Protein 3RIP (pdb70)

Sequence (568 aa):
MMIHELLLALSGYPGSIFTWNKRSGLQVSQDFPFLHPSETSVLNRLCRLGTDYIRFTEFIEQYTGHGGLHGIYLRAFCTGLDSVLQPYRQALLDLEQEFLGDPHLSISHVNYFLDQFQLLFPSVMVVVEQIKSQKIHGCQILETVYKHSCGGLPPVRSALEKILAVCHGVMYKQLSAWMLHGLLLDQHEEFFIKQGSLKQFSLRVEILPSYIPVRVAEKILFVGESVQMFENNVNLTSILKNQEDTFAAELHRLKQQPLFSLVDFEQVVDRIRSTVAEHLWKLMVEESDLLGQLKIIKDFYLLGRGEELFQAFIDTAQHMLKTPPTAVTEHDVNVAFQQSAHKVLLDDDNLLPLLHLTIEYHGASGWAALGLSYKVQWPLHILFTPAVLEEKYNVVFKYLLSVRRVQAELQHCWALQMQRKKHLKSNQTDAIKWRLRNHMAFLVDNLQYYLQVDVLESQFSQLLHQINSTRDFESIRLAHDHFLSNLLAQSFILLKPVFHCLNEILDLCHSFCSLVSQNLLDERGAAQLSILVKGFSRQSSLLFKILSSVRNHQINSDLAQLLLRLDYNKYY

CATH classification: 1.20.120.1900

InterPro domains:
  IPR007259 Gamma-tubulin complex component protein [PTHR19302] (1-656)
  IPR040457 Gamma tubulin complex component, C-terminal [PF04130] (350-655)
  IPR041470 Gamma tubulin complex component protein, N-terminal [PF17681] (2-347)
  IPR042241 Gamma tubulin complex component, C-terminal domain superfamily [G3DSA:1.20.120.1900] (350-654)

GO terms:
  GO:0005515 protein binding (F, IPI)
  GO:0005813 centrosome (C, IDA)
  GO:0005813 centrosome (C, TAS)
  GO:0015630 microtubule cytoskeleton (C, TAS)
  GO:0005829 cytosol (C, TAS)
  GO:0055037 recycling endosome (C, IDA)
  GO:0016020 membrane (C, HDA)

B-factor: mean 53.76, std 15.32, range [19.19, 140.59]

Solvent-accessible surface area: 28521 Å² total; per-residue (Å²): 71,17,97,47,1,18,68,1,0,40,26,136,56,40,97,59,1,56,83,54,83,91,64,0,10,87,10,53,100,115,49,130,132,24,121,118,78,54,15,61,31,1,58,110,0,8,83,7,0,9,20,22,23,77,0,60,98,8,18,74,109,39,25,78,126,130,46,25,88,8,63,0,2,104,12,0,0,71,2,0,56,74,16,0,84,77,0,53,85,8,16,95,58,0,89,118,70,54,133,69,64,101,162,12,50,20,77,59,0,22,170,66,0,54,118,10,24,123,25,2,66,30,1,25,80,0,1,79,69,0,67,86,120,75,21,45,0,0,51,1,0,25,12,0,63,108,43,10,90,43,43,117,112,91,7,30,39,5,2,50,125,0,11,27,60,0,6,12,21,0,10,113,5,0,30,15,0,0,7,96,6,103,40,108,24,162,60,106,1,0,0,1,66,109,66,159,115,70,64,25,34,30,33,85,137,12,17,0,66,24,2,34,74,131,0,0,86,48,0,24,14,0,0,56,8,20,42,15,49,83,64,133,105,100,91,79,80,14,1,57,121,67,40,83,62,1,46,59,40,5,106,89,9,75,104,70,96,105,44,48,55,112,26,1,28,116,6,1,54,109,0,38,44,19,0,1,85,58,0,8,91,13,0,24,106,126,23,81,0,51,21,31,0,104,26,2,18,9,0,2,5,21,39,60,33,77,0,1,89,11,1,4,109,47,0,48,124,42,0,130,71,84,19,70,80,91,8,54,122,53,0,18,63,5,2,79,98,1,6,114,137,42,155,20,112,74,144,74,10,22,99,34,11,63,0,50,14,84,88,172,95,122,28,0,20,71,16,3,2,7,26,10,93,36,106,66,4,8,40,32,5,1,48,115,54,13,27,121,79,1,28,53,1,1,77,67,18,8,25,2,44,44,3,10,23,55,3,117,116,1,4,38,52,0,39,100,194,170,50,70,61,110,78,121,27,28,34,35,1,139,141,19,78,71,70,4,49,116,0,20,96,40,0,36,121,50,7,79,58,24,8,14,75,40,18,17,64,92,4,51,119,91,0,68,73,34,124,36,1,56,38,0,88,130,13,1,69,113,4,2,64,43,2,28,49,28,0,90,55,12,12,78,0,0,64,70,0,0,48,59,0,11,81,24,0,91,50,0,20,59,26,15,60,112,110,96,148,64,91,185,12,62,53,77,37,66,116,22,57,85,19,2,67,135,17,7,47,12,0,70,95,0,14,54,3,0,131,96,111,132,96,44,81,53,0,47,88,7,30,117,91,16,72,133,102,152,171,110

Radius of gyration: 39.26 Å; Cα contacts (8 Å, |Δi|>4): 611; chains: 1; bounding box: 64×118×91 Å

Secondary structure (DSSP, 8-state):
-HHHHHHHHTT---SSSEEETTTEEE--S--TTS-HHHHHHHHHHHHHHHHHHHHHHHHHHTS----S-SHHHHHHHHHHHHHTHHHHHHHHHHHHHHHH-TT--HHHHHHHTHHHHHHHHHHHHHHHHHHHHT--THHHHHHHHHHHHS--HHHHHHHHHHHHHHHHHHHHHHHHHHHH-----TTS-SSEEE-----EEE-GGGS-TTS-HHHHHHHHHHHHHHHT-----S---TT-SHHHHHHHHHHHHHT-SS--HHHHHHHHHHHHHHHHHHHHHHHHHHS-HHHHHHHHHHHTT---HHHHHHHHHHHHHHHSS---TTHHHHHHHHHHHHHHHTT---TTTGGGEEEEE------TTTTEEEEE---TTGGGTS-HHHHHHHHHHHHHHHHHHHHHHHHHHHHHHHTSGGG--SSHHHHHHHHHHHHHHHHHHHHHHHIIIIIIIHHHHHHHHHHHT---HHHHHHHHHHHHHHHHHHIIIIIHHHHHHHHHHHHHHHHHHHHHTT----HHHHHHHHHHHHHHHHHHHHHHHHHHHHHHTS--HHHHHHHHHHHHHHH-

Structure (mmCIF, N/CA/C/O backbone):
data_3RIP
#
_entry.id   3RIP
#
_cell.length_a   214.950
_cell.length_b   214.950
_cell.length_c   128.660
_cell.angle_alpha   90.00
_cell.angle_beta   90.00
_cell.angle_gamma   120.00
#
_symmetry.space_group_name_H-M   'P 63 2 2'
#
loop_
_entity.id
_entity.type
_entity.pdbx_description
1 polymer 'Gamma-tubulin complex component 4'
2 non-polymer (4R)-2-METHYLPENTANE-2,4-DIOL
3 non-polymer GLYCEROL
4 water water
#
loop_
_atom_site.group_PDB
_atom_site.id
_atom_site.type_symbol
_atom_site.label_atom_id
_atom_site.label_alt_id
_atom_site.label_comp_id
_atom_site.label_asym_id
_atom_site.label_entity_id
_atom_site.label_seq_id
_atom_site.pdbx_PDB_ins_code
_atom_site.Cartn_x
_atom_site.Cartn_y
_atom_site.Cartn_z
_atom_site.occupancy
_atom_site.B_iso_or_equiv
_atom_site.auth_seq_id
_atom_site.auth_comp_id
_atom_site.auth_asym_id
_atom_site.auth_atom_id
_atom_site.pdbx_PDB_model_num
ATOM 1 N N A MET A 1 1 ? 90.434 15.162 -41.503 0.70 35.84 1 MET A N 1
ATOM 2 N N B MET A 1 1 ? 88.754 17.189 -43.070 0.30 38.99 1 MET A N 1
ATOM 3 C CA A MET A 1 1 ? 89.596 16.429 -41.596 0.70 37.46 1 MET A CA 1
ATOM 4 C CA B MET A 1 1 ? 89.276 16.371 -41.947 0.30 39.30 1 MET A CA 1
ATOM 5 C C A MET A 1 1 ? 88.673 16.522 -40.369 0.70 38.13 1 MET A C 1
ATOM 6 C C B MET A 1 1 ? 88.483 16.542 -40.616 0.30 39.16 1 MET A C 1
ATOM 7 O O A MET A 1 1 ? 88.535 17.570 -39.746 0.70 38.10 1 MET A O 1
ATOM 8 O O B MET A 1 1 ? 88.294 17.670 -40.140 0.30 39.03 1 MET A O 1
ATOM 17 N N . ILE A 1 2 ? 88.051 15.412 -40.033 1.00 38.25 2 ILE A N 1
ATOM 18 C CA . ILE A 1 2 ? 87.238 15.366 -38.875 1.00 39.18 2 ILE A CA 1
ATOM 19 C C . ILE A 1 2 ? 88.021 15.701 -37.601 1.00 40.02 2 ILE A C 1
ATOM 20 O O . ILE A 1 2 ? 87.520 16.334 -36.712 1.00 41.16 2 ILE A O 1
ATOM 25 N N . HIS A 1 3 ? 89.250 15.255 -37.505 1.00 39.46 3 HIS A N 1
ATOM 26 C CA . HIS A 1 3 ? 90.030 15.637 -36.393 1.00 37.64 3 HIS A CA 1
ATOM 27 C C . HIS A 1 3 ? 90.168 17.192 -36.287 1.00 38.07 3 HIS A C 1
ATOM 28 O O . HIS A 1 3 ? 90.033 17.737 -35.211 1.00 39.54 3 HIS A O 1
ATOM 35 N N . GLU A 1 4 ? 90.494 17.868 -37.368 1.00 37.62 4 GLU A N 1
ATOM 36 C CA . GLU A 1 4 ? 90.754 19.285 -37.328 1.00 38.64 4 GLU A CA 1
ATOM 37 C C . GLU A 1 4 ? 89.441 20.055 -37.065 1.00 38.58 4 GLU A C 1
ATOM 38 O O . GLU A 1 4 ? 89.431 21.084 -36.411 1.00 37.45 4 GLU A O 1
ATOM 44 N N . LEU A 1 5 ? 88.350 19.521 -37.576 1.00 38.72 5 LEU A N 1
ATOM 45 C CA . LEU A 1 5 ? 87.035 20.066 -37.352 1.00 38.81 5 LEU A CA 1
ATOM 46 C C . LEU A 1 5 ? 86.544 19.969 -35.880 1.00 39.60 5 LEU A C 1
ATOM 47 O O . LEU A 1 5 ? 86.050 20.954 -35.351 1.00 40.09 5 LEU A O 1
ATOM 52 N N . LEU A 1 6 ? 86.674 18.796 -35.256 1.00 39.19 6 LEU A N 1
ATOM 53 C CA . LEU A 1 6 ? 86.293 18.563 -33.880 1.00 39.54 6 LEU A CA 1
ATOM 54 C C . LEU A 1 6 ? 87.156 19.460 -33.016 1.00 40.22 6 LEU A C 1
ATOM 55 O O . LEU A 1 6 ? 86.666 20.132 -32.123 1.00 40.17 6 LEU A O 1
ATOM 60 N N . LEU A 1 7 ? 88.439 19.541 -33.327 1.00 40.17 7 LEU A N 1
ATOM 61 C CA . LEU A 1 7 ? 89.261 20.458 -32.580 1.00 40.04 7 LEU A CA 1
ATOM 62 C C . LEU A 1 7 ? 88.709 21.912 -32.652 1.00 40.58 7 LEU A C 1
ATOM 63 O O . LEU A 1 7 ? 88.609 22.572 -31.632 1.00 40.87 7 LEU A O 1
ATOM 68 N N . ALA A 1 8 ? 88.391 22.387 -33.863 1.00 41.79 8 ALA A N 1
ATOM 69 C CA . ALA A 1 8 ? 87.945 23.786 -34.098 1.00 42.97 8 ALA A CA 1
ATOM 70 C C . ALA A 1 8 ? 86.634 24.085 -33.331 1.00 41.60 8 ALA A C 1
ATOM 71 O O . ALA A 1 8 ? 86.505 25.073 -32.664 1.00 42.99 8 ALA A O 1
ATOM 73 N N . LEU A 1 9 ? 85.705 23.184 -33.424 1.00 40.48 9 LEU A N 1
ATOM 74 C CA . LEU A 1 9 ? 84.477 23.277 -32.746 1.00 41.32 9 LEU A CA 1
ATOM 75 C C . LEU A 1 9 ? 84.669 23.296 -31.208 1.00 43.22 9 LEU A C 1
ATOM 76 O O . LEU A 1 9 ? 83.720 23.654 -30.480 1.00 43.94 9 LEU A O 1
ATOM 81 N N . SER A 1 10 ? 85.849 22.880 -30.733 1.00 42.41 10 SER A N 1
ATOM 82 C CA . SER A 1 10 ? 86.150 22.821 -29.321 1.00 43.45 10 SER A CA 1
ATOM 83 C C . SER A 1 10 ? 86.965 24.053 -28.922 1.00 42.94 10 SER A C 1
ATOM 84 O O . SER A 1 10 ? 87.394 24.177 -27.814 1.00 42.57 10 SER A O 1
ATOM 87 N N . GLY A 1 11 ? 87.293 24.914 -29.842 1.00 42.36 11 GLY A N 1
ATOM 88 C CA . GLY A 1 11 ? 87.985 26.050 -29.396 1.00 42.36 11 GLY A CA 1
ATOM 89 C C . GLY A 1 11 ? 89.372 26.079 -29.852 1.00 44.71 11 GLY A C 1
ATOM 90 O O . GLY A 1 11 ? 90.104 26.942 -29.409 1.00 45.89 11 GLY A O 1
ATOM 91 N N . TYR A 1 12 ? 89.781 25.161 -30.743 1.00 44.81 12 TYR A N 1
ATOM 92 C CA . TYR A 1 12 ? 91.159 25.165 -31.151 1.00 45.33 12 TYR A CA 1
ATOM 93 C C . TYR A 1 12 ? 91.372 25.316 -32.636 1.00 45.87 12 TYR A C 1
ATOM 94 O O . TYR A 1 12 ? 91.425 24.337 -33.341 1.00 46.14 12 TYR A O 1
ATOM 103 N N . PRO A 1 13 ? 91.515 26.544 -33.117 1.00 45.57 13 PRO A N 1
ATOM 104 C CA . PRO A 1 13 ? 91.904 26.712 -34.514 1.00 43.99 13 PRO A CA 1
ATOM 105 C C . PRO A 1 13 ? 93.226 26.004 -34.733 1.00 42.81 13 PRO A C 1
ATOM 106 O O . PRO A 1 13 ? 93.990 25.939 -33.798 1.00 40.58 13 PRO A O 1
ATOM 110 N N . GLY A 1 14 ? 93.524 25.563 -35.962 1.00 42.68 14 GLY A N 1
ATOM 111 C CA . GLY A 1 14 ? 94.856 25.026 -36.305 1.00 42.28 14 GLY A CA 1
ATOM 112 C C . GLY A 1 14 ? 95.190 25.509 -37.690 1.00 44.06 14 GLY A C 1
ATOM 113 O O . GLY A 1 14 ? 94.769 26.618 -38.093 1.00 46.88 14 GLY A O 1
ATOM 114 N N . SER A 1 15 ? 95.863 24.681 -38.479 1.00 43.13 15 SER A N 1
ATOM 115 C CA . SER A 1 15 ? 96.233 25.076 -39.844 1.00 43.38 15 SER A CA 1
ATOM 116 C C . SER A 1 15 ? 95.242 24.765 -40.946 1.00 41.71 15 SER A C 1
ATOM 117 O O . SER A 1 15 ? 95.408 25.214 -42.077 1.00 42.72 15 SER A O 1
ATOM 120 N N . ILE A 1 16 ? 94.158 24.081 -40.624 1.00 40.44 16 ILE A N 1
ATOM 121 C CA . ILE A 1 16 ? 93.140 23.821 -41.590 1.00 38.93 16 ILE A CA 1
ATOM 122 C C . ILE A 1 16 ? 91.899 24.681 -41.266 1.00 40.24 16 ILE A C 1
ATOM 123 O O . ILE A 1 16 ? 91.417 25.373 -42.139 1.00 40.59 16 ILE A O 1
ATOM 128 N N . PHE A 1 17 ? 91.319 24.572 -40.069 1.00 40.16 17 PHE A N 1
ATOM 129 C CA . PHE A 1 17 ? 90.330 25.549 -39.633 1.00 40.20 17 PHE A CA 1
ATOM 130 C C . PHE A 1 17 ? 91.086 26.686 -38.943 1.00 41.44 17 PHE A C 1
ATOM 131 O O . PHE A 1 17 ? 91.485 26.555 -37.783 1.00 41.10 17 PHE A O 1
ATOM 139 N N . THR A 1 18 ? 91.395 27.747 -39.691 1.00 41.53 18 THR A N 1
ATOM 140 C CA . THR A 1 18 ? 92.186 28.805 -39.121 1.00 44.99 18 THR A CA 1
ATOM 141 C C . THR A 1 18 ? 91.311 29.946 -38.503 1.00 46.34 18 THR A C 1
ATOM 142 O O . THR A 1 18 ? 90.070 30.018 -38.659 1.00 44.41 18 THR A O 1
ATOM 146 N N . TRP A 1 19 ? 91.985 30.822 -37.770 1.00 48.99 19 TRP A N 1
ATOM 147 C CA . TRP A 1 19 ? 91.296 31.865 -37.032 1.00 51.78 19 TRP A CA 1
ATOM 148 C C . TRP A 1 19 ? 91.665 33.219 -37.582 1.00 54.25 19 TRP A C 1
ATOM 149 O O . TRP A 1 19 ? 92.824 33.607 -37.580 1.00 53.04 19 TRP A O 1
ATOM 160 N N . ASN A 1 20 ? 90.645 33.894 -38.083 1.00 58.84 20 ASN A N 1
ATOM 161 C CA . ASN A 1 20 ? 90.719 35.305 -38.450 1.00 63.52 20 ASN A CA 1
ATOM 162 C C . ASN A 1 20 ? 90.000 36.136 -37.368 1.00 64.79 20 ASN A C 1
ATOM 163 O O . ASN A 1 20 ? 88.824 35.862 -37.020 1.00 63.75 20 ASN A O 1
ATOM 168 N N . LYS A 1 21 ? 90.729 37.105 -36.810 1.00 67.23 21 LYS A N 1
ATOM 169 C CA . LYS A 1 21 ? 90.212 37.932 -35.687 1.00 68.72 21 LYS A CA 1
ATOM 170 C C . LYS A 1 21 ? 88.990 38.705 -36.180 1.00 68.87 21 LYS A C 1
ATOM 171 O O . LYS A 1 21 ? 87.886 38.640 -35.581 1.00 69.43 21 LYS A O 1
ATOM 173 N N . ARG A 1 22 ? 89.183 39.366 -37.322 1.00 67.85 22 ARG A N 1
ATOM 174 C CA . ARG A 1 22 ? 88.065 39.883 -38.068 1.00 66.40 22 ARG A CA 1
ATOM 175 C C . ARG A 1 22 ? 86.906 38.868 -38.149 1.00 64.82 22 ARG A C 1
ATOM 176 O O . ARG A 1 22 ? 85.892 39.050 -37.483 1.00 66.39 22 ARG A O 1
ATOM 178 N N . SER A 1 23 ? 87.034 37.786 -38.917 1.00 61.57 23 SER A N 1
ATOM 179 C CA . SER A 1 23 ? 85.857 36.913 -39.179 1.00 58.07 23 SER A CA 1
ATOM 180 C C . SER A 1 23 ? 85.742 35.576 -38.415 1.00 55.51 23 SER A C 1
ATOM 181 O O . SER A 1 23 ? 84.758 34.866 -38.583 1.00 53.87 23 SER A O 1
ATOM 184 N N . GLY A 1 24 ? 86.717 35.226 -37.579 1.00 52.49 24 GLY A N 1
ATOM 185 C CA . GLY A 1 24 ? 86.626 33.951 -36.884 1.00 51.22 24 GLY A CA 1
ATOM 186 C C . GLY A 1 24 ? 87.179 32.744 -37.661 1.00 49.29 24 GLY A C 1
ATOM 187 O O . GLY A 1 24 ? 88.207 32.828 -38.331 1.00 48.49 24 GLY A O 1
ATOM 188 N N . LEU A 1 25 ? 86.510 31.620 -37.515 1.00 48.00 25 LEU A N 1
ATOM 189 C CA . LEU A 1 25 ? 87.005 30.336 -38.019 1.00 47.30 25 LEU A CA 1
ATOM 190 C C . LEU A 1 25 ? 86.825 30.282 -39.528 1.00 48.53 25 LEU A C 1
ATOM 191 O O . LEU A 1 25 ? 85.710 30.456 -40.028 1.00 48.27 25 LEU A O 1
ATOM 196 N N . GLN A 1 26 ? 87.895 30.020 -40.273 1.00 49.87 26 GLN A N 1
ATOM 197 C CA . GLN A 1 26 ? 87.748 29.777 -41.740 1.00 50.68 26 GLN A CA 1
ATOM 198 C C . GLN A 1 26 ? 88.349 28.466 -42.229 1.00 49.62 26 GLN A C 1
ATOM 199 O O . GLN A 1 26 ? 89.323 27.968 -41.624 1.00 48.07 26 GLN A O 1
ATOM 205 N N . VAL A 1 27 ? 87.788 27.941 -43.329 1.00 47.96 27 VAL A N 1
ATOM 206 C CA . VAL A 1 27 ? 88.410 26.820 -44.081 1.00 47.53 27 VAL A CA 1
ATOM 207 C C . VAL A 1 27 ? 88.620 27.153 -45.519 1.00 46.79 27 VAL A C 1
ATOM 208 O O . VAL A 1 27 ? 87.825 27.875 -46.108 1.00 45.25 27 VAL A O 1
ATOM 212 N N . SER A 1 28 ? 89.625 26.531 -46.131 1.00 46.92 28 SER A N 1
ATOM 213 C CA . SER A 1 28 ? 89.757 26.658 -47.579 1.00 45.96 28 SER A CA 1
ATOM 214 C C . SER A 1 28 ? 88.482 26.273 -48.315 1.00 45.57 28 SER A C 1
ATOM 215 O O . SER A 1 28 ? 87.846 25.245 -48.026 1.00 44.84 28 SER A O 1
ATOM 218 N N . GLN A 1 29 ? 88.119 27.099 -49.275 1.00 45.22 29 GLN A N 1
ATOM 219 C CA . GLN A 1 29 ? 86.996 26.837 -50.164 1.00 46.59 29 GLN A CA 1
ATOM 220 C C . GLN A 1 29 ? 87.388 25.930 -51.374 1.00 48.51 29 GLN A C 1
ATOM 221 O O . GLN A 1 29 ? 86.555 25.622 -52.221 1.00 47.96 29 GLN A O 1
ATOM 227 N N . ASP A 1 30 ? 88.649 25.484 -51.414 1.00 51.33 30 ASP A N 1
ATOM 228 C CA . ASP A 1 30 ? 89.217 24.800 -52.588 1.00 53.60 30 ASP A CA 1
ATOM 229 C C . ASP A 1 30 ? 89.737 23.400 -52.361 1.00 53.29 30 ASP A C 1
ATOM 230 O O . ASP A 1 30 ? 90.634 22.978 -53.094 1.00 55.15 30 ASP A O 1
ATOM 235 N N . PHE A 1 31 ? 89.254 22.676 -51.361 1.00 51.44 31 PHE A N 1
ATOM 236 C CA . PHE A 1 31 ? 89.700 21.304 -51.276 1.00 49.57 31 PHE A CA 1
ATOM 237 C C . PHE A 1 31 ? 89.166 20.571 -52.527 1.00 49.26 31 PHE A C 1
ATOM 238 O O . PHE A 1 31 ? 87.954 20.509 -52.742 1.00 48.62 31 PHE A O 1
ATOM 246 N N . PRO A 1 32 ? 90.074 20.007 -53.353 1.00 48.60 32 PRO A N 1
ATOM 247 C CA . PRO A 1 32 ? 89.558 19.390 -54.589 1.00 47.76 32 PRO A CA 1
ATOM 248 C C . PRO A 1 32 ? 88.747 18.127 -54.348 1.00 46.95 32 PRO A C 1
ATOM 249 O O . PRO A 1 32 ? 87.972 17.720 -55.165 1.00 47.16 32 PRO A O 1
ATOM 253 N N . PHE A 1 33 ? 88.831 17.535 -53.189 1.00 46.87 33 PHE A N 1
ATOM 254 C CA . PHE A 1 33 ? 87.981 16.364 -53.011 1.00 46.51 33 PHE A CA 1
ATOM 255 C C . PHE A 1 33 ? 86.686 16.603 -52.242 1.00 46.01 33 PHE A C 1
ATOM 256 O O . PHE A 1 33 ? 85.972 15.667 -51.882 1.00 46.66 33 PHE A O 1
ATOM 264 N N . LEU A 1 34 ? 86.361 17.853 -51.956 1.00 45.89 34 LEU A N 1
ATOM 265 C CA . LEU A 1 34 ? 85.113 18.079 -51.233 1.00 44.05 34 LEU A CA 1
ATOM 266 C C . LEU A 1 34 ? 84.129 18.514 -52.263 1.00 43.55 34 LEU A C 1
ATOM 267 O O . LEU A 1 34 ? 84.475 19.330 -53.124 1.00 41.75 34 LEU A O 1
ATOM 272 N N . HIS A 1 35 ? 82.917 17.992 -52.184 1.00 43.58 35 HIS A N 1
ATOM 273 C CA . HIS A 1 35 ? 81.832 18.581 -52.944 1.00 46.42 35 HIS A CA 1
ATOM 274 C C . HIS A 1 35 ? 81.503 20.004 -52.416 1.00 46.63 35 HIS A C 1
ATOM 275 O O . HIS A 1 35 ? 81.680 20.305 -51.240 1.00 46.36 35 HIS A O 1
ATOM 282 N N . PRO A 1 36 ? 80.979 20.864 -53.289 1.00 47.56 36 PRO A N 1
ATOM 283 C CA . PRO A 1 36 ? 80.563 22.215 -52.887 1.00 45.61 36 PRO A CA 1
ATOM 284 C C . PRO A 1 36 ? 79.595 22.211 -51.711 1.00 44.69 36 PRO A C 1
ATOM 285 O O . PRO A 1 36 ? 79.753 22.989 -50.810 1.00 43.10 36 PRO A O 1
ATOM 289 N N . SER A 1 37 ? 78.645 21.300 -51.672 1.00 44.41 37 SER A N 1
ATOM 290 C CA . SER A 1 37 ? 77.789 21.263 -50.545 1.00 44.93 37 SER A CA 1
ATOM 291 C C . SER A 1 37 ? 78.524 20.777 -49.293 1.00 44.92 37 SER A C 1
ATOM 292 O O . SER A 1 37 ? 78.027 20.950 -48.212 1.00 46.95 37 SER A O 1
ATOM 295 N N . GLU A 1 38 ? 79.686 20.165 -49.395 1.00 43.82 38 GLU A N 1
ATOM 296 C CA . GLU A 1 38 ? 80.352 19.804 -48.149 1.00 42.31 38 GLU A CA 1
ATOM 297 C C . GLU A 1 38 ? 81.179 20.968 -47.655 1.00 40.76 38 GLU A C 1
ATOM 298 O O . GLU A 1 38 ? 81.303 21.164 -46.484 1.00 41.05 38 GLU A O 1
ATOM 304 N N . THR A 1 39 ? 81.765 21.719 -48.549 1.00 39.09 39 THR A N 1
ATOM 305 C CA . THR A 1 39 ? 82.420 22.908 -48.156 1.00 40.37 39 THR A CA 1
ATOM 306 C C . THR A 1 39 ? 81.461 23.888 -47.414 1.00 42.19 39 THR A C 1
ATOM 307 O O . THR A 1 39 ? 81.846 24.613 -46.478 1.00 42.64 39 THR A O 1
ATOM 311 N N . SER A 1 40 ? 80.231 23.885 -47.890 1.00 42.29 40 SER A N 1
ATOM 312 C CA . SER A 1 40 ? 79.190 24.689 -47.413 1.00 43.84 40 SER A CA 1
ATOM 313 C C . SER A 1 40 ? 78.854 24.296 -45.982 1.00 43.70 40 SER A C 1
ATOM 314 O O . SER A 1 40 ? 78.838 25.138 -45.131 1.00 43.88 40 SER A O 1
ATOM 317 N N . VAL A 1 41 ? 78.571 23.025 -45.727 1.00 43.76 41 VAL A N 1
ATOM 318 C CA . VAL A 1 41 ? 78.530 22.525 -44.360 1.00 43.69 41 VAL A CA 1
ATOM 319 C C . VAL A 1 41 ? 79.767 22.967 -43.553 1.00 44.48 41 VAL A C 1
ATOM 320 O O . VAL A 1 41 ? 79.651 23.492 -42.438 1.00 45.75 41 VAL A O 1
ATOM 324 N N . LEU A 1 42 ? 80.965 22.831 -44.093 1.00 43.87 42 LEU A N 1
ATOM 325 C CA . LEU A 1 42 ? 82.086 23.162 -43.233 1.00 43.01 42 LEU A CA 1
ATOM 326 C C . LEU A 1 42 ? 82.006 24.636 -42.836 1.00 43.25 42 LEU A C 1
ATOM 327 O O . LEU A 1 42 ? 82.537 25.052 -41.789 1.00 43.28 42 LEU A O 1
ATOM 332 N N . ASN A 1 43 ? 81.437 25.439 -43.722 1.00 43.64 43 ASN A N 1
ATOM 333 C C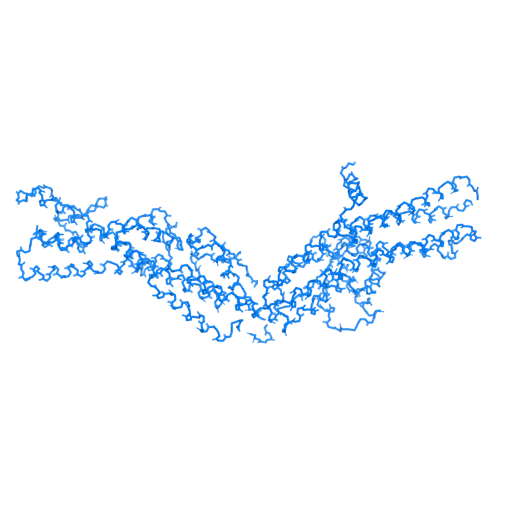A . ASN A 1 43 ? 81.431 26.898 -43.530 1.00 44.82 43 ASN A CA 1
ATOM 334 C C . ASN A 1 43 ? 80.446 27.188 -42.371 1.00 45.10 43 ASN A C 1
ATOM 335 O O . ASN A 1 43 ? 80.680 27.994 -41.505 1.00 44.92 43 ASN A O 1
ATOM 340 N N . ARG A 1 44 ? 79.349 26.475 -42.370 1.00 45.51 44 ARG A N 1
ATOM 341 C CA . ARG A 1 44 ? 78.336 26.660 -41.378 1.00 47.06 44 ARG A CA 1
ATOM 342 C C . ARG A 1 44 ? 78.791 26.160 -40.010 1.00 47.64 44 ARG A C 1
ATOM 343 O O . ARG A 1 44 ? 78.543 26.824 -38.987 1.00 48.69 44 ARG A O 1
ATOM 351 N N . LEU A 1 45 ? 79.540 25.050 -39.991 1.00 46.43 45 LEU A N 1
ATOM 352 C CA . LEU A 1 45 ? 80.159 24.587 -38.781 1.00 44.07 45 LEU A CA 1
ATOM 353 C C . LEU A 1 45 ? 81.193 25.582 -38.341 1.00 43.18 45 LEU A C 1
ATOM 354 O O . LEU A 1 45 ? 81.367 25.792 -37.146 1.00 42.98 45 LEU A O 1
ATOM 359 N N . CYS A 1 46 ? 81.857 26.248 -39.262 1.00 41.26 46 CYS A N 1
ATOM 360 C CA . CYS A 1 46 ? 82.785 27.236 -38.794 1.00 41.51 46 CYS A CA 1
ATOM 361 C C . CYS A 1 46 ? 82.069 28.326 -37.934 1.00 43.64 46 CYS A C 1
ATOM 362 O O . CYS A 1 46 ? 82.634 28.817 -36.940 1.00 43.39 46 CYS A O 1
ATOM 365 N N . ARG A 1 47 ? 80.848 28.725 -38.322 1.00 44.44 47 ARG A N 1
ATOM 366 C CA . ARG A 1 47 ? 80.143 29.782 -37.572 1.00 46.25 47 ARG A CA 1
ATOM 367 C C . ARG A 1 47 ? 79.876 29.266 -36.162 1.00 45.48 47 ARG A C 1
ATOM 368 O O . ARG A 1 47 ? 80.233 29.917 -35.164 1.00 47.45 47 ARG A O 1
ATOM 371 N N . LEU A 1 48 ? 79.312 28.078 -36.103 1.00 43.84 48 LEU A N 1
ATOM 372 C CA . LEU A 1 48 ? 79.035 27.413 -34.866 1.00 44.67 48 LEU A CA 1
ATOM 373 C C . LEU A 1 48 ? 80.211 27.425 -33.931 1.00 45.52 48 LEU A C 1
ATOM 374 O O . LEU A 1 48 ? 80.075 27.794 -32.780 1.00 46.81 48 LEU A O 1
ATOM 379 N N . GLY A 1 49 ? 81.390 27.116 -34.425 1.00 46.14 49 GLY A N 1
ATOM 380 C CA . GLY A 1 49 ? 82.556 27.123 -33.557 1.00 45.17 49 GLY A CA 1
ATOM 381 C C . GLY A 1 49 ? 83.095 28.498 -33.297 1.00 44.47 49 GLY A C 1
ATOM 382 O O . GLY A 1 49 ? 83.737 28.734 -32.273 1.00 45.11 49 GLY A O 1
ATOM 383 N N . THR A 1 50 ? 82.890 29.412 -34.232 1.00 44.69 50 THR A N 1
ATOM 384 C CA . THR A 1 50 ? 83.257 30.810 -33.988 1.00 44.37 50 THR A CA 1
ATOM 385 C C . THR A 1 50 ? 82.408 31.462 -32.815 1.00 44.77 50 THR A C 1
ATOM 386 O O . THR A 1 50 ? 82.936 32.101 -31.944 1.00 43.96 50 THR A O 1
ATOM 390 N N . ASP A 1 51 ? 81.109 31.243 -32.784 1.00 44.99 51 ASP A N 1
ATOM 391 C CA . ASP A 1 51 ? 80.326 31.647 -31.634 1.00 45.17 51 ASP A CA 1
ATOM 392 C C . ASP A 1 51 ? 80.863 31.016 -30.306 1.00 45.89 51 ASP A C 1
ATOM 393 O O . ASP A 1 51 ? 81.177 31.737 -29.342 1.00 46.77 51 ASP A O 1
ATOM 398 N N . TYR A 1 52 ? 81.044 29.694 -30.295 1.00 45.83 52 TYR A N 1
ATOM 399 C CA . TYR A 1 52 ? 81.566 28.980 -29.134 1.00 44.65 52 TYR A CA 1
ATOM 400 C C . TYR A 1 52 ? 82.820 29.662 -28.648 1.00 43.90 52 TYR A C 1
ATOM 401 O O . TYR A 1 52 ? 82.993 29.881 -27.481 1.00 44.64 52 TYR A O 1
ATOM 410 N N . ILE A 1 53 ? 83.699 30.030 -29.549 1.00 43.27 53 ILE A N 1
ATOM 411 C CA . ILE A 1 53 ? 84.933 30.579 -29.091 1.00 42.70 53 ILE A CA 1
ATOM 412 C C . ILE A 1 53 ? 84.660 31.972 -28.529 1.00 44.64 53 ILE A C 1
ATOM 413 O O . ILE A 1 53 ? 85.337 32.390 -27.585 1.00 43.92 53 ILE A O 1
ATOM 418 N N . ARG A 1 54 ? 83.712 32.703 -29.137 1.00 45.54 54 ARG A N 1
ATOM 419 C CA . ARG A 1 54 ? 83.506 34.095 -28.726 1.00 46.53 54 ARG A CA 1
ATOM 420 C C . ARG A 1 54 ? 82.749 34.158 -27.370 1.00 46.00 54 ARG A C 1
ATOM 421 O O . ARG A 1 54 ? 83.155 34.899 -26.507 1.00 45.30 54 ARG A O 1
ATOM 429 N N . PHE A 1 55 ? 81.802 33.252 -27.148 1.00 45.14 55 PHE A N 1
ATOM 430 C CA . PHE A 1 55 ? 81.214 33.036 -25.864 1.00 46.70 55 PHE A CA 1
ATOM 431 C C . PHE A 1 55 ? 82.272 32.817 -24.798 1.00 48.97 55 PHE A C 1
ATOM 432 O O . PHE A 1 55 ? 82.350 33.585 -23.775 1.00 49.60 55 PHE A O 1
ATOM 440 N N . THR A 1 56 ? 83.069 31.769 -25.030 1.00 48.55 56 THR A N 1
ATOM 441 C CA . THR A 1 56 ? 84.105 31.306 -24.103 1.00 48.92 56 THR A CA 1
ATOM 442 C C . THR A 1 56 ? 85.010 32.457 -23.764 1.00 49.29 56 THR A C 1
ATOM 443 O O . THR A 1 56 ? 85.432 32.612 -22.628 1.00 48.33 56 THR A O 1
ATOM 447 N N . GLU A 1 57 ? 85.317 33.283 -24.739 1.00 49.57 57 GLU A N 1
ATOM 448 C CA . GLU A 1 57 ? 86.213 34.368 -24.461 1.00 52.07 57 GLU A CA 1
ATOM 449 C C . GLU A 1 57 ? 85.467 35.351 -23.537 1.00 53.23 57 GLU A C 1
ATOM 450 O O . GLU A 1 57 ? 86.051 35.920 -22.598 1.00 53.43 57 GLU A O 1
ATOM 456 N N . PHE A 1 58 ? 84.179 35.561 -23.823 1.00 52.44 58 PHE A N 1
ATOM 457 C CA . PHE A 1 58 ? 83.427 36.555 -23.120 1.00 52.38 58 PHE A CA 1
ATOM 458 C C . PHE A 1 58 ? 83.371 36.127 -21.662 1.00 52.82 58 PHE A C 1
ATOM 459 O O . PHE A 1 58 ? 83.750 36.880 -20.781 1.00 51.98 58 PHE A O 1
ATOM 467 N N . ILE A 1 59 ? 82.886 34.905 -21.455 1.00 52.97 59 ILE A N 1
ATOM 468 C CA . ILE A 1 59 ? 82.788 34.289 -20.185 1.00 53.30 59 ILE A CA 1
ATOM 469 C C . ILE A 1 59 ? 84.094 34.370 -19.418 1.00 55.97 59 ILE A C 1
ATOM 470 O O . ILE A 1 59 ? 84.095 34.710 -18.247 1.00 57.68 59 ILE A O 1
ATOM 475 N N . GLU A 1 60 ? 85.217 34.092 -20.048 1.00 57.81 60 GLU A N 1
ATOM 476 C CA . GLU A 1 60 ? 86.454 34.054 -19.277 1.00 59.41 60 GLU A CA 1
ATOM 477 C C . GLU A 1 60 ? 86.804 35.468 -18.845 1.00 60.26 60 GLU A C 1
ATOM 478 O O . GLU A 1 60 ? 87.450 35.670 -17.839 1.00 60.60 60 GLU A O 1
ATOM 480 N N . GLN A 1 61 ? 86.399 36.452 -19.614 1.00 61.38 61 GLN A N 1
ATOM 481 C CA . GLN A 1 61 ? 86.863 37.789 -19.336 1.00 62.97 61 GLN A CA 1
ATOM 482 C C . GLN A 1 61 ? 86.136 38.450 -18.131 1.00 62.96 61 GLN A C 1
ATOM 483 O O . GLN A 1 61 ? 86.672 39.358 -17.531 1.00 63.02 61 GLN A O 1
ATOM 489 N N . TYR A 1 62 ? 84.947 37.967 -17.783 1.00 62.66 62 TYR A N 1
ATOM 490 C CA . TYR A 1 62 ? 84.095 38.631 -16.827 1.00 63.10 62 TYR A CA 1
ATOM 491 C C . TYR A 1 62 ? 83.678 37.682 -15.741 1.00 64.65 62 TYR A C 1
ATOM 492 O O . TYR A 1 62 ? 82.721 37.937 -15.040 1.00 66.24 62 TYR A O 1
ATOM 501 N N . THR A 1 63 ? 84.356 36.561 -15.610 1.00 65.69 63 THR A N 1
ATOM 502 C CA . THR A 1 63 ? 84.226 35.774 -14.411 1.00 66.48 63 THR A CA 1
ATOM 503 C C . THR A 1 63 ? 85.665 35.607 -13.910 1.00 66.85 63 THR A C 1
ATOM 504 O O . THR A 1 63 ? 86.572 36.252 -14.465 1.00 68.11 63 THR A O 1
ATOM 508 N N . GLY A 1 64 ? 85.871 34.789 -12.867 1.00 66.54 64 GLY A N 1
ATOM 509 C CA . GLY A 1 64 ? 87.183 34.621 -12.198 1.00 69.17 64 GLY A CA 1
ATOM 510 C C . GLY A 1 64 ? 87.944 35.911 -11.848 1.00 71.02 64 GLY A C 1
ATOM 511 O O . GLY A 1 64 ? 88.494 36.027 -10.740 1.00 72.15 64 GLY A O 1
ATOM 512 N N . HIS A 1 65 ? 87.975 36.859 -12.805 1.00 71.62 65 HIS A N 1
ATOM 513 C CA . HIS A 1 65 ? 88.765 38.127 -12.789 1.00 71.76 65 HIS A CA 1
ATOM 514 C C . HIS A 1 65 ? 89.679 38.347 -11.572 1.00 72.26 65 HIS A C 1
ATOM 515 O O . HIS A 1 65 ? 89.642 39.447 -10.976 1.00 73.45 65 HIS A O 1
ATOM 517 N N . GLY A 1 79 ? 85.405 53.251 -19.124 1.00 81.41 79 GLY A N 1
ATOM 518 C CA . GLY A 1 79 ? 85.058 52.126 -18.231 1.00 80.84 79 GLY A CA 1
ATOM 519 C C . GLY A 1 79 ? 84.086 51.140 -18.882 1.00 79.85 79 GLY A C 1
ATOM 520 O O . GLY A 1 79 ? 82.921 51.489 -19.171 1.00 80.08 79 GLY A O 1
ATOM 521 N N . GLY A 1 80 ? 84.570 49.915 -19.114 1.00 78.25 80 GLY A N 1
ATOM 522 C CA . GLY A 1 80 ? 83.789 48.891 -19.797 1.00 75.66 80 GLY A CA 1
ATOM 523 C C . GLY A 1 80 ? 83.063 47.983 -18.826 1.00 73.76 80 GLY A C 1
ATOM 524 O O . GLY A 1 80 ? 82.984 48.268 -17.630 1.00 74.24 80 GLY A O 1
ATOM 525 N N . LEU A 1 81 ? 82.555 46.874 -19.353 1.00 71.44 81 LEU A N 1
ATOM 526 C CA . LEU A 1 81 ? 81.758 45.908 -18.602 1.00 69.05 81 LEU A CA 1
ATOM 527 C C . LEU A 1 81 ? 82.392 45.469 -17.272 1.00 67.69 81 LEU A C 1
ATOM 528 O O . LEU A 1 81 ? 83.623 45.315 -17.171 1.00 67.70 81 LEU A O 1
ATOM 533 N N . HIS A 1 82 ? 81.543 45.327 -16.248 1.00 65.70 82 HIS A N 1
ATOM 534 C CA . HIS A 1 82 ? 81.921 44.769 -14.951 1.00 63.78 82 HIS A CA 1
ATOM 535 C C . HIS A 1 82 ? 80.667 44.622 -14.157 1.00 61.66 82 HIS A C 1
ATOM 536 O O . HIS A 1 82 ? 79.613 45.102 -14.588 1.00 61.49 82 HIS A O 1
ATOM 543 N N . GLY A 1 83 ? 80.776 43.976 -12.994 1.00 59.34 83 GLY A N 1
ATOM 544 C CA . GLY A 1 83 ? 79.682 43.920 -12.053 1.00 56.51 83 GLY A CA 1
ATOM 545 C C . GLY A 1 83 ? 79.198 42.518 -11.828 1.00 55.74 83 GLY A C 1
ATOM 546 O O . GLY A 1 83 ? 79.632 41.602 -12.508 1.00 56.92 83 GLY A O 1
ATOM 547 N N . ILE A 1 84 ? 78.279 42.337 -10.893 1.00 53.48 84 ILE A N 1
ATOM 548 C CA . ILE A 1 84 ? 77.919 41.016 -10.485 1.00 51.24 84 ILE A CA 1
ATOM 549 C C . ILE A 1 84 ? 76.783 40.501 -11.313 1.00 49.64 84 ILE A C 1
ATOM 550 O O . ILE A 1 84 ? 76.508 39.291 -11.321 1.00 48.74 84 ILE A O 1
ATOM 555 N N . TYR A 1 85 ? 76.062 41.407 -11.953 1.00 48.38 85 TYR A N 1
ATOM 556 C CA . TYR A 1 85 ? 75.006 40.972 -12.840 1.00 47.71 85 TYR A CA 1
ATOM 557 C C . TYR A 1 85 ? 75.613 40.355 -14.155 1.00 46.89 85 TYR A C 1
ATOM 558 O O . TYR A 1 85 ? 75.103 39.390 -14.642 1.00 45.84 85 TYR A O 1
ATOM 567 N N . LEU A 1 86 ? 76.688 40.930 -14.662 1.00 46.69 86 LEU A N 1
ATOM 568 C CA . LEU A 1 86 ? 77.487 40.386 -15.731 1.00 49.37 86 LEU A CA 1
ATOM 569 C C . LEU A 1 86 ? 78.022 38.986 -15.382 1.00 50.90 86 LEU A C 1
ATOM 570 O O . LEU A 1 86 ? 77.820 38.009 -16.149 1.00 50.03 86 LEU A O 1
ATOM 575 N N . ARG A 1 87 ? 78.652 38.898 -14.206 1.00 51.44 87 ARG A N 1
ATOM 576 C CA . ARG A 1 87 ? 79.243 37.654 -13.784 1.00 52.57 87 ARG A CA 1
ATOM 577 C C . ARG A 1 87 ? 78.126 36.656 -13.788 1.00 51.14 87 ARG A C 1
ATOM 578 O O . ARG A 1 87 ? 78.289 35.532 -14.281 1.00 51.66 87 ARG A O 1
ATOM 586 N N . ALA A 1 88 ? 76.977 37.020 -13.262 1.00 49.56 88 ALA A N 1
ATOM 587 C CA . ALA A 1 88 ? 75.943 35.971 -13.185 1.00 49.08 88 ALA A CA 1
ATOM 588 C C . ALA A 1 88 ? 75.427 35.629 -14.582 1.00 48.98 88 ALA A C 1
ATOM 589 O O . ALA A 1 88 ? 74.852 34.551 -14.805 1.00 50.02 88 ALA A O 1
ATOM 591 N N . PHE A 1 89 ? 75.592 36.564 -15.505 1.00 48.93 89 PHE A N 1
ATOM 592 C CA . PHE A 1 89 ? 75.136 36.342 -16.846 1.00 49.03 89 PHE A CA 1
ATOM 593 C C . PHE A 1 89 ? 76.102 35.311 -17.465 1.00 48.81 89 PHE A C 1
ATOM 594 O O . PHE A 1 89 ? 75.658 34.258 -17.950 1.00 47.51 89 PHE A O 1
ATOM 602 N N . CYS A 1 90 ? 77.398 35.625 -17.403 1.00 47.72 90 CYS A N 1
ATOM 603 C CA . CYS A 1 90 ? 78.421 34.697 -17.796 1.00 49.10 90 CYS A CA 1
ATOM 604 C C . CYS A 1 90 ? 78.215 33.316 -17.164 1.00 49.38 90 CYS A C 1
ATOM 605 O O . CYS A 1 90 ? 78.291 32.326 -17.862 1.00 51.86 90 CYS A O 1
ATOM 608 N N . THR A 1 91 ? 77.832 33.234 -15.905 1.00 48.63 91 THR A N 1
ATOM 609 C CA . THR A 1 91 ? 77.675 31.936 -15.274 1.00 47.57 91 THR A CA 1
ATOM 610 C C . THR A 1 91 ? 76.540 31.185 -15.923 1.00 48.50 91 THR A C 1
ATOM 611 O O . THR A 1 91 ? 76.585 29.957 -16.059 1.00 48.98 91 THR A O 1
ATOM 615 N N . GLY A 1 92 ? 75.467 31.901 -16.247 1.00 48.70 92 GLY A N 1
ATOM 616 C CA . GLY A 1 92 ? 74.299 31.263 -16.842 1.00 48.44 92 GLY A CA 1
ATOM 617 C C . GLY A 1 92 ? 74.618 30.808 -18.275 1.00 48.66 92 GLY A C 1
ATOM 618 O O . GLY A 1 92 ? 74.195 29.748 -18.669 1.00 48.73 92 GLY A O 1
ATOM 619 N N . LEU A 1 93 ? 75.345 31.631 -19.029 1.00 48.20 93 LEU A N 1
ATOM 620 C CA . LEU A 1 93 ? 75.779 31.326 -20.372 1.00 49.02 93 LEU A CA 1
ATOM 621 C C . LEU A 1 93 ? 76.567 30.000 -20.332 1.00 50.52 93 LEU A C 1
ATOM 622 O O . LEU A 1 93 ? 76.143 28.997 -20.898 1.00 49.64 93 LEU A O 1
ATOM 627 N N . ASP A 1 94 ? 77.666 30.012 -19.579 1.00 52.29 94 ASP A N 1
ATOM 628 C CA . ASP A 1 94 ? 78.456 28.831 -19.337 1.00 53.56 94 ASP A CA 1
ATOM 629 C C . ASP A 1 94 ? 77.608 27.624 -19.071 1.00 53.54 94 ASP A C 1
ATOM 630 O O . ASP A 1 94 ? 77.881 26.525 -19.541 1.00 53.80 94 ASP A O 1
ATOM 635 N N . SER A 1 95 ? 76.521 27.801 -18.364 1.00 52.90 95 SER A N 1
ATOM 636 C CA . SER A 1 95 ? 75.718 26.606 -18.107 1.00 52.48 95 SER A CA 1
ATOM 637 C C . SER A 1 95 ? 74.908 26.181 -19.336 1.00 51.17 95 SER A C 1
ATOM 638 O O . SER A 1 95 ? 74.564 25.010 -19.509 1.00 49.74 95 SER A O 1
ATOM 641 N N . VAL A 1 96 ? 74.530 27.177 -20.131 1.00 50.54 96 VAL A N 1
ATOM 642 C CA . VAL A 1 96 ? 73.698 26.969 -21.267 1.00 51.39 96 VAL A CA 1
ATOM 643 C C . VAL A 1 96 ? 74.558 26.318 -22.397 1.00 51.37 96 VAL A C 1
ATOM 644 O O . VAL A 1 96 ? 74.039 25.591 -23.224 1.00 50.65 96 VAL A O 1
ATOM 648 N N . LEU A 1 97 ? 75.866 26.558 -22.386 1.00 50.29 97 LEU A N 1
ATOM 649 C CA . LEU A 1 97 ? 76.734 25.936 -23.350 1.00 50.77 97 LEU A CA 1
ATOM 650 C C . LEU A 1 97 ? 77.057 24.452 -23.034 1.00 51.79 97 LEU A C 1
ATOM 651 O O . LEU A 1 97 ? 77.612 23.750 -23.852 1.00 52.54 97 LEU A O 1
ATOM 656 N N . GLN A 1 98 ? 76.728 23.967 -21.860 1.00 52.17 98 GLN A N 1
ATOM 657 C CA . GLN A 1 98 ? 77.245 22.678 -21.462 1.00 52.01 98 GLN A CA 1
ATOM 658 C C . GLN A 1 98 ? 76.728 21.501 -22.311 1.00 53.02 98 GLN A C 1
ATOM 659 O O . GLN A 1 98 ? 77.487 20.574 -22.577 1.00 53.04 98 GLN A O 1
ATOM 665 N N . PRO A 1 99 ? 75.437 21.486 -22.689 1.00 52.96 99 PRO A N 1
ATOM 666 C CA . PRO A 1 99 ? 75.066 20.364 -23.571 1.00 52.25 99 PRO A CA 1
ATOM 667 C C . PRO A 1 99 ? 75.908 20.300 -24.865 1.00 52.00 99 PRO A C 1
ATOM 668 O O . PRO A 1 99 ? 76.272 19.203 -25.317 1.00 52.42 99 PRO A O 1
ATOM 672 N N . TYR A 1 100 ? 76.246 21.459 -25.410 1.00 49.75 100 TYR A N 1
ATOM 673 C CA . TYR A 1 100 ? 77.114 21.526 -26.534 1.00 48.29 100 TYR A CA 1
ATOM 674 C C . TYR A 1 100 ? 78.475 20.876 -26.227 1.00 49.40 100 TYR A C 1
ATOM 675 O O . TYR A 1 100 ? 78.903 19.984 -26.942 1.00 49.99 100 TYR A O 1
ATOM 684 N N . ARG A 1 101 ? 79.166 21.331 -25.190 1.00 49.63 101 ARG A N 1
ATOM 685 C CA . ARG A 1 101 ? 80.350 20.644 -24.742 1.00 50.00 101 ARG A CA 1
ATOM 686 C C . ARG A 1 101 ? 80.129 19.114 -24.657 1.00 50.46 101 ARG A C 1
ATOM 687 O O . ARG A 1 101 ? 80.941 18.338 -25.154 1.00 51.99 101 ARG A O 1
ATOM 695 N N . GLN A 1 102 ? 79.022 18.688 -24.068 1.00 49.25 102 GLN A N 1
ATOM 696 C CA . GLN A 1 102 ? 78.751 17.276 -23.944 1.00 48.91 102 GLN A CA 1
ATOM 697 C C . GLN A 1 102 ? 78.691 16.590 -25.335 1.00 49.29 102 GLN A C 1
ATOM 698 O O . GLN A 1 102 ? 79.241 15.491 -25.535 1.00 49.74 102 GLN A O 1
ATOM 704 N N . ALA A 1 103 ? 77.980 17.233 -26.262 1.00 48.75 103 ALA A N 1
ATOM 705 C CA . ALA A 1 103 ? 77.927 16.792 -27.634 1.00 48.39 103 ALA A CA 1
ATOM 706 C C . ALA A 1 103 ? 79.356 16.638 -28.221 1.00 48.57 103 ALA A C 1
ATOM 707 O O . ALA A 1 103 ? 79.660 15.647 -28.857 1.00 48.07 103 ALA A O 1
ATOM 709 N N . LEU A 1 104 ? 80.245 17.584 -27.972 1.00 47.59 104 LEU A N 1
ATOM 710 C CA . LEU A 1 104 ? 81.580 17.393 -28.475 1.00 48.02 104 LEU A CA 1
ATOM 711 C C . LEU A 1 104 ? 82.220 16.182 -27.839 1.00 48.77 104 LEU A C 1
ATOM 712 O O . LEU A 1 104 ? 82.864 15.412 -28.539 1.00 49.60 104 LEU A O 1
ATOM 717 N N . LEU A 1 105 ? 82.070 16.021 -26.523 1.00 48.60 105 LEU A N 1
ATOM 718 C CA . LEU A 1 105 ? 82.620 14.850 -25.904 1.00 49.75 105 LEU A CA 1
ATOM 719 C C . LEU A 1 105 ? 82.012 13.600 -26.525 1.00 50.08 105 LEU A C 1
ATOM 720 O O . LEU A 1 105 ? 82.731 12.649 -26.724 1.00 49.78 105 LEU A O 1
ATOM 725 N N . ASP A 1 106 ? 80.727 13.618 -26.849 1.00 49.76 106 ASP A N 1
ATOM 726 C CA . ASP A 1 106 ? 80.100 12.447 -27.431 1.00 51.73 106 ASP A CA 1
ATOM 727 C C . ASP A 1 106 ? 80.641 12.108 -28.841 1.00 52.32 106 ASP A C 1
ATOM 728 O O . ASP A 1 106 ? 80.869 10.922 -29.174 1.00 53.05 106 ASP A O 1
ATOM 733 N N . LEU A 1 107 ? 80.830 13.149 -29.644 1.00 51.19 107 LEU A N 1
ATOM 734 C CA . LEU A 1 107 ? 81.368 13.048 -30.978 1.00 51.08 107 LEU A CA 1
ATOM 735 C C . LEU A 1 107 ? 82.778 12.489 -30.939 1.00 52.16 107 LEU A C 1
ATOM 736 O O . LEU A 1 107 ? 83.100 11.600 -31.723 1.00 51.64 107 LEU A O 1
ATOM 741 N N . GLU A 1 108 ? 83.583 12.993 -30.003 1.00 52.45 108 GLU A N 1
ATOM 742 C CA . GLU A 1 108 ? 84.925 12.523 -29.795 1.00 53.78 108 GLU A CA 1
ATOM 743 C C . GLU A 1 108 ? 84.965 11.006 -29.489 1.00 54.37 108 GLU A C 1
ATOM 744 O O . GLU A 1 108 ? 85.866 10.317 -29.986 1.00 53.76 108 GLU A O 1
ATOM 750 N N . GLN A 1 109 ? 84.025 10.487 -28.688 1.00 54.18 109 GLN A N 1
ATOM 751 C CA . GLN A 1 109 ? 84.033 9.037 -28.410 1.00 55.09 109 GLN A CA 1
ATOM 752 C C . GLN A 1 109 ? 83.632 8.296 -29.678 1.00 54.94 109 GLN A C 1
ATOM 753 O O . GLN A 1 109 ? 84.157 7.228 -29.973 1.00 55.08 109 GLN A O 1
ATOM 759 N N . GLU A 1 110 ? 82.689 8.870 -30.418 1.00 55.29 110 GLU A N 1
ATOM 760 C CA . GLU A 1 110 ? 82.204 8.241 -31.617 1.00 55.66 110 GLU A CA 1
ATOM 761 C C . GLU A 1 110 ? 83.314 8.138 -32.643 1.00 54.63 110 GLU A C 1
ATOM 762 O O . GLU A 1 110 ? 83.434 7.134 -33.308 1.00 54.56 110 GLU A O 1
ATOM 768 N N . PHE A 1 111 ? 84.114 9.188 -32.758 1.00 53.01 111 PHE A N 1
ATOM 769 C CA . PHE A 1 111 ? 85.188 9.234 -33.722 1.00 51.86 111 PHE A CA 1
ATOM 770 C C . PHE A 1 111 ? 86.197 8.163 -33.334 1.00 52.60 111 PHE A C 1
ATOM 771 O O . PHE A 1 111 ? 86.779 7.537 -34.198 1.00 53.40 111 PHE A O 1
ATOM 779 N N . LEU A 1 112 ? 86.408 7.964 -32.040 1.00 52.55 112 LEU A N 1
ATOM 780 C CA . LEU A 1 112 ? 87.352 6.969 -31.579 1.00 53.80 112 LEU A CA 1
ATOM 781 C C . LEU A 1 112 ? 86.857 5.583 -31.952 1.00 53.67 112 LEU A C 1
ATOM 782 O O . LEU A 1 112 ? 87.628 4.760 -32.359 1.00 53.78 112 LEU A O 1
ATOM 787 N N . GLY A 1 113 ? 85.562 5.352 -31.864 1.00 54.15 113 GLY A N 1
ATOM 788 C CA . GLY A 1 113 ? 85.029 4.018 -32.162 1.00 53.92 113 GLY A CA 1
ATOM 789 C C . GLY A 1 113 ? 84.719 3.803 -33.639 1.00 53.75 113 GLY A C 1
ATOM 790 O O . GLY A 1 113 ? 84.423 2.707 -34.042 1.00 55.20 113 GLY A O 1
ATOM 791 N N . ASP A 1 114 ? 84.822 4.836 -34.456 1.00 52.39 114 ASP A N 1
ATOM 792 C CA . ASP A 1 114 ? 84.399 4.764 -35.823 1.00 51.65 114 ASP A CA 1
ATOM 793 C C . ASP A 1 114 ? 85.192 5.760 -36.607 1.00 50.99 114 ASP A C 1
ATOM 794 O O . ASP A 1 114 ? 84.757 6.872 -36.752 1.00 52.31 114 ASP A O 1
ATOM 799 N N . PRO A 1 115 ? 86.345 5.374 -37.161 1.00 51.17 115 PRO A N 1
ATOM 800 C CA . PRO A 1 115 ? 87.101 6.468 -37.802 1.00 49.35 115 PRO A CA 1
ATOM 801 C C . PRO A 1 115 ? 86.503 6.942 -39.115 1.00 48.55 115 PRO A C 1
ATOM 802 O O . PRO A 1 115 ? 87.111 7.781 -39.747 1.00 48.23 115 PRO A O 1
ATOM 806 N N . HIS A 1 116 ? 85.346 6.410 -39.519 1.00 46.88 116 HIS A N 1
ATOM 807 C CA . HIS A 1 116 ? 84.662 6.883 -40.700 1.00 46.34 116 HIS A CA 1
ATOM 808 C C . HIS A 1 116 ? 83.571 7.931 -40.426 1.00 46.56 116 HIS A C 1
ATOM 809 O O . HIS A 1 116 ? 82.770 8.244 -41.334 1.00 45.53 116 HIS A O 1
ATOM 816 N N . LEU A 1 117 ? 83.522 8.464 -39.191 1.00 46.14 117 LEU A N 1
ATOM 817 C CA . LEU A 1 117 ? 82.667 9.620 -38.880 1.00 44.70 117 LEU A CA 1
ATOM 818 C C . LEU A 1 117 ? 82.732 10.632 -39.973 1.00 44.06 117 LEU A C 1
ATOM 819 O O . LEU A 1 117 ? 83.836 11.144 -40.297 1.00 44.75 117 LEU A O 1
ATOM 824 N N . SER A 1 118 ? 81.567 10.969 -40.525 1.00 43.20 118 SER A N 1
ATOM 825 C CA . SER A 1 118 ? 81.529 11.925 -41.602 1.00 44.73 118 SER A CA 1
ATOM 826 C C . SER A 1 118 ? 81.241 13.368 -41.184 1.00 45.47 118 SER A C 1
ATOM 827 O O . SER A 1 118 ? 80.640 13.634 -40.168 1.00 46.25 118 SER A O 1
ATOM 830 N N . ILE A 1 119 ? 81.668 14.287 -42.020 1.00 46.37 119 ILE A N 1
ATOM 831 C CA . ILE A 1 119 ? 81.281 15.630 -41.920 1.00 47.02 119 ILE A CA 1
ATOM 832 C C . ILE A 1 119 ? 79.753 15.695 -41.735 1.00 49.20 119 ILE A C 1
ATOM 833 O O . ILE A 1 119 ? 79.235 16.481 -40.929 1.00 49.29 119 ILE A O 1
ATOM 838 N N . SER A 1 120 ? 79.028 14.868 -42.469 1.00 49.99 120 SER A N 1
ATOM 839 C CA . SER A 1 120 ? 77.580 15.004 -42.514 1.00 51.00 120 SER A CA 1
ATOM 840 C C . SER A 1 120 ? 76.987 14.685 -41.196 1.00 50.62 120 SER A C 1
ATOM 841 O O . SER A 1 120 ? 76.023 15.293 -40.755 1.00 50.48 120 SER A O 1
ATOM 844 N N . HIS A 1 121 ? 77.518 13.638 -40.612 1.00 50.61 121 HIS A N 1
ATOM 845 C CA . HIS A 1 121 ? 77.064 13.240 -39.342 1.00 50.31 121 HIS A CA 1
ATOM 846 C C . HIS A 1 121 ? 77.367 14.330 -38.283 1.00 49.45 121 HIS A C 1
ATOM 847 O O . HIS A 1 121 ? 76.535 14.586 -37.426 1.00 49.35 121 HIS A O 1
ATOM 854 N N . VAL A 1 122 ? 78.555 14.935 -38.318 1.00 47.68 122 VAL A N 1
ATOM 855 C CA . VAL A 1 122 ? 78.887 15.899 -37.331 1.00 46.35 122 VAL A CA 1
ATOM 856 C C . VAL A 1 122 ? 77.870 17.013 -37.439 1.00 47.90 122 VAL A C 1
ATOM 857 O O . VAL A 1 122 ? 77.439 17.536 -36.432 1.00 47.71 122 VAL A O 1
ATOM 861 N N . ASN A 1 123 ? 77.491 17.361 -38.661 1.00 48.22 123 ASN A N 1
ATOM 862 C CA . ASN A 1 123 ? 76.656 18.497 -38.900 1.00 49.83 123 ASN A CA 1
ATOM 863 C C . ASN A 1 123 ? 75.268 18.242 -38.384 1.00 51.27 123 ASN A C 1
ATOM 864 O O . ASN A 1 123 ? 74.671 19.110 -37.816 1.00 52.48 123 ASN A O 1
ATOM 869 N N . TYR A 1 124 ? 74.773 17.033 -38.555 1.00 52.06 124 TYR A N 1
ATOM 870 C CA . TYR A 1 124 ? 73.456 16.675 -38.103 1.00 53.57 124 TYR A CA 1
ATOM 871 C C . TYR A 1 124 ? 73.364 16.584 -36.558 1.00 54.22 124 TYR A C 1
ATOM 872 O O . TYR A 1 124 ? 72.416 17.068 -35.967 1.00 53.46 124 TYR A O 1
ATOM 881 N N . PHE A 1 125 ? 74.338 15.931 -35.936 1.00 54.33 125 PHE A N 1
ATOM 882 C CA . PHE A 1 125 ? 74.416 15.806 -34.487 1.00 54.55 125 PHE A CA 1
ATOM 883 C C . PHE A 1 125 ? 74.421 17.154 -33.733 1.00 54.15 125 PHE A C 1
ATOM 884 O O . PHE A 1 125 ? 73.932 17.212 -32.616 1.00 53.96 125 PHE A O 1
ATOM 892 N N . LEU A 1 126 ? 74.970 18.204 -34.362 1.00 53.11 126 LEU A N 1
ATOM 893 C CA . LEU A 1 126 ? 75.204 19.492 -33.750 1.00 51.70 126 LEU A CA 1
ATOM 894 C C . LEU A 1 126 ? 74.171 20.494 -34.239 1.00 52.88 126 LEU A C 1
ATOM 895 O O . LEU A 1 126 ? 74.371 21.695 -34.100 1.00 52.51 126 LEU A O 1
ATOM 900 N N . ASP A 1 127 ? 73.097 20.004 -34.850 1.00 54.00 127 ASP A N 1
ATOM 901 C CA . ASP A 1 127 ? 72.125 20.880 -35.485 1.00 55.92 127 ASP A CA 1
ATOM 902 C C . ASP A 1 127 ? 71.454 21.846 -34.452 1.00 56.44 127 ASP A C 1
ATOM 903 O O . ASP A 1 127 ? 71.481 23.079 -34.613 1.00 55.19 127 ASP A O 1
ATOM 908 N N . GLN A 1 128 ? 70.877 21.264 -33.398 1.00 57.30 128 GLN A N 1
ATOM 909 C CA . GLN A 1 128 ? 70.292 22.040 -32.316 1.00 58.27 128 GLN A CA 1
ATOM 910 C C . GLN A 1 128 ? 71.195 23.198 -31.892 1.00 58.17 128 GLN A C 1
ATOM 911 O O . GLN A 1 128 ? 70.733 24.324 -31.799 1.00 59.12 128 GLN A O 1
ATOM 917 N N . PHE A 1 129 ? 72.492 22.972 -31.728 1.00 57.21 129 PHE A N 1
ATOM 918 C CA . PHE A 1 129 ? 73.357 24.081 -31.323 1.00 55.44 129 PHE A CA 1
ATOM 919 C C . PHE A 1 129 ? 73.464 25.133 -32.371 1.00 55.95 129 PHE A C 1
ATOM 920 O O . PHE A 1 129 ? 73.737 26.294 -32.072 1.00 56.54 129 PHE A O 1
ATOM 928 N N . GLN A 1 130 ? 73.200 24.767 -33.613 1.00 56.50 130 GLN A N 1
ATOM 929 C CA . GLN A 1 130 ? 73.371 25.747 -34.710 1.00 57.03 130 GLN A CA 1
ATOM 930 C C . GLN A 1 130 ? 72.175 26.679 -34.721 1.00 56.95 130 GLN A C 1
ATOM 931 O O . GLN A 1 130 ? 72.266 27.797 -35.197 1.00 57.04 130 GLN A O 1
ATOM 937 N N . LEU A 1 131 ? 71.053 26.195 -34.202 1.00 57.71 131 LEU A N 1
ATOM 938 C CA . LEU A 1 131 ? 69.841 27.005 -34.055 1.00 59.48 131 LEU A CA 1
ATOM 939 C C . LEU A 1 131 ? 69.928 27.945 -32.825 1.00 59.85 131 LEU A C 1
ATOM 940 O O . LEU A 1 131 ? 69.691 29.164 -32.928 1.00 61.14 131 LEU A O 1
ATOM 945 N N . LEU A 1 132 ? 70.307 27.363 -31.682 1.00 59.27 132 LEU A N 1
ATOM 946 C CA . LEU A 1 132 ? 70.459 28.074 -30.414 1.00 57.89 132 LEU A CA 1
ATOM 947 C C . LEU A 1 132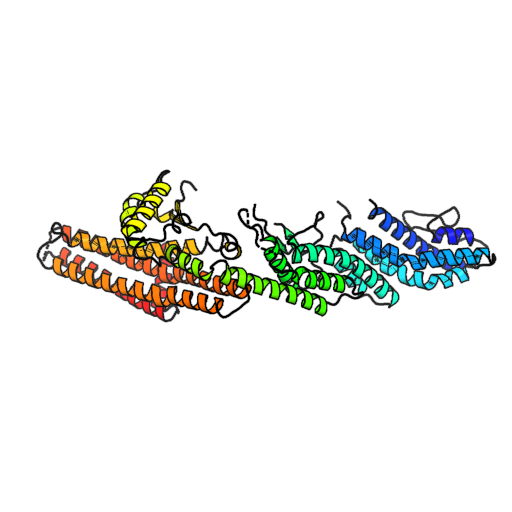 ? 71.498 29.181 -30.430 1.00 56.71 132 LEU A C 1
ATOM 948 O O . LEU A 1 132 ? 71.184 30.330 -30.143 1.00 57.41 132 LEU A O 1
ATOM 953 N N . PHE A 1 133 ? 72.738 28.867 -30.784 1.00 55.14 133 PHE A N 1
ATOM 954 C CA . PHE A 1 133 ? 73.820 29.818 -30.562 1.00 52.13 133 PHE A CA 1
ATOM 955 C C . PHE A 1 133 ? 73.645 31.222 -31.098 1.00 52.84 133 PHE A C 1
ATOM 956 O O . PHE A 1 133 ? 74.058 32.190 -30.448 1.00 53.83 133 PHE A O 1
ATOM 964 N N . PRO A 1 134 ? 73.110 31.384 -32.301 1.00 53.17 134 PRO A N 1
ATOM 965 C CA . PRO A 1 134 ? 73.309 32.798 -32.649 1.00 52.82 134 PRO A CA 1
ATOM 966 C C . PRO A 1 134 ? 72.257 33.767 -32.068 1.00 52.42 134 PRO A C 1
ATOM 967 O O . PRO A 1 134 ? 72.527 34.984 -32.018 1.00 51.16 134 PRO A O 1
ATOM 971 N N . SER A 1 135 ? 71.104 33.258 -31.639 1.00 52.62 135 SER A N 1
ATOM 972 C CA . SER A 1 135 ? 70.149 34.119 -30.902 1.00 54.70 135 SER A CA 1
ATOM 973 C C . SER A 1 135 ? 70.888 34.624 -29.652 1.00 54.45 135 SER A C 1
ATOM 974 O O . SER A 1 135 ? 71.077 35.860 -29.456 1.00 55.35 135 SER A O 1
ATOM 977 N N . VAL A 1 136 ? 71.377 33.656 -28.857 1.00 52.96 136 VAL A N 1
ATOM 978 C CA . VAL A 1 136 ? 72.106 33.953 -27.634 1.00 50.83 136 VAL A CA 1
ATOM 979 C C . VAL A 1 136 ? 73.239 34.854 -27.943 1.00 50.11 136 VAL A C 1
ATOM 980 O O . VAL A 1 136 ? 73.534 35.730 -27.182 1.00 52.06 136 VAL A O 1
ATOM 984 N N . MET A 1 137 ? 73.836 34.758 -29.104 1.00 48.99 137 MET A N 1
ATOM 985 C CA . MET A 1 137 ? 74.956 35.666 -29.358 1.00 47.53 137 MET A CA 1
ATOM 986 C C . MET A 1 137 ? 74.471 37.104 -29.585 1.00 47.71 137 MET A C 1
ATOM 987 O O . MET A 1 137 ? 75.272 38.070 -29.401 1.00 46.30 137 MET A O 1
ATOM 992 N N . VAL A 1 138 ? 73.209 37.284 -30.027 1.00 48.25 138 VAL A N 1
ATOM 993 C CA . VAL A 1 138 ? 72.747 38.692 -30.160 1.00 50.68 138 VAL A CA 1
ATOM 994 C C . VAL A 1 138 ? 72.731 39.418 -28.788 1.00 49.48 138 VAL A C 1
ATOM 995 O O . VAL A 1 138 ? 73.315 40.510 -28.657 1.00 49.45 138 VAL A O 1
ATOM 999 N N . VAL A 1 139 ? 72.199 38.727 -27.781 1.00 49.42 139 VAL A N 1
ATOM 1000 C CA . VAL A 1 139 ? 72.261 39.168 -26.385 1.00 50.31 139 VAL A CA 1
ATOM 1001 C C . VAL A 1 139 ? 73.674 39.551 -25.971 1.00 50.79 139 VAL A C 1
ATOM 1002 O O . VAL A 1 139 ? 73.908 40.684 -25.519 1.00 51.92 139 VAL A O 1
ATOM 1006 N N . VAL A 1 140 ? 74.648 38.668 -26.203 1.00 49.97 140 VAL A N 1
ATOM 1007 C CA . VAL A 1 140 ? 76.011 39.018 -25.821 1.00 48.19 140 VAL A CA 1
ATOM 1008 C C . VAL A 1 140 ? 76.439 40.277 -26.487 1.00 49.65 140 VAL A C 1
ATOM 1009 O O . VAL A 1 140 ? 77.145 41.098 -25.929 1.00 50.34 140 VAL A O 1
ATOM 1013 N N . GLU A 1 141 ? 76.011 40.423 -27.716 1.00 52.61 141 GLU A N 1
ATOM 1014 C CA . GLU A 1 141 ? 76.465 41.545 -28.554 1.00 54.36 141 GLU A CA 1
ATOM 1015 C C . GLU A 1 141 ? 75.844 42.910 -28.176 1.00 52.74 141 GLU A C 1
ATOM 1016 O O . GLU A 1 141 ? 76.553 43.925 -28.082 1.00 50.94 141 GLU A O 1
ATOM 1022 N N . GLN A 1 142 ? 74.530 42.923 -27.971 1.00 52.39 142 GLN A N 1
ATOM 1023 C CA . GLN A 1 142 ? 73.876 44.125 -27.400 1.00 54.21 142 GLN A CA 1
ATOM 1024 C C . GLN A 1 142 ? 74.585 44.498 -26.097 1.00 53.71 142 GLN A C 1
ATOM 1025 O O . GLN A 1 142 ? 75.063 45.617 -25.959 1.00 53.52 142 GLN A O 1
ATOM 1031 N N . ILE A 1 143 ? 74.764 43.523 -25.202 1.00 53.41 143 ILE A N 1
ATOM 1032 C CA . ILE A 1 143 ? 75.465 43.797 -23.946 1.00 53.46 143 ILE A CA 1
ATOM 1033 C C . ILE A 1 143 ? 76.794 44.437 -24.205 1.00 55.93 143 ILE A C 1
ATOM 1034 O O . ILE A 1 143 ? 77.189 45.381 -23.539 1.00 56.39 143 ILE A O 1
ATOM 1039 N N . LYS A 1 144 ? 77.484 43.949 -25.208 1.00 60.14 144 LYS A N 1
ATOM 1040 C CA . LYS A 1 144 ? 78.875 44.357 -25.422 1.00 63.99 144 LYS A CA 1
ATOM 1041 C C . LYS A 1 144 ? 78.967 45.775 -26.023 1.00 65.63 144 LYS A C 1
ATOM 1042 O O . LYS A 1 144 ? 79.782 46.625 -25.589 1.00 66.30 144 LYS A O 1
ATOM 1046 N N . SER A 1 145 ? 78.129 46.028 -27.022 1.00 67.17 145 SER A N 1
ATOM 1047 C CA . SER A 1 145 ? 78.211 47.290 -27.741 1.00 69.22 145 SER A CA 1
ATOM 1048 C C . SER A 1 145 ? 77.611 48.458 -26.924 1.00 69.84 145 SER A C 1
ATOM 1049 O O . SER A 1 145 ? 78.191 49.569 -26.893 1.00 70.05 145 SER A O 1
ATOM 1052 N N . GLN A 1 146 ? 76.459 48.207 -26.288 1.00 69.43 146 GLN A N 1
ATOM 1053 C CA . GLN A 1 146 ? 75.818 49.224 -25.417 1.00 69.12 146 GLN A CA 1
ATOM 1054 C C . GLN A 1 146 ? 76.317 49.259 -23.972 1.00 67.92 146 GLN A C 1
ATOM 1055 O O . GLN A 1 146 ? 75.825 50.042 -23.181 1.00 69.00 146 GLN A O 1
ATOM 1061 N N . LYS A 1 147 ? 77.246 48.386 -23.601 1.00 66.45 147 LYS A N 1
ATOM 1062 C CA . LYS A 1 147 ? 77.708 48.345 -22.213 1.00 64.06 147 LYS A CA 1
ATOM 1063 C C . LYS A 1 147 ? 76.588 48.157 -21.174 1.00 61.51 147 LYS A C 1
ATOM 1064 O O . LYS A 1 147 ? 76.642 48.738 -20.117 1.00 61.39 147 LYS A O 1
ATOM 1068 N N . ILE A 1 148 ? 75.581 47.354 -21.488 1.00 59.10 148 ILE A N 1
ATOM 1069 C CA . ILE A 1 148 ? 74.507 47.058 -20.578 1.00 57.58 148 ILE A CA 1
ATOM 1070 C C . ILE A 1 148 ? 75.043 46.647 -19.174 1.00 57.47 148 ILE A C 1
ATOM 1071 O O . ILE A 1 148 ? 75.914 45.767 -19.045 1.00 59.00 148 ILE A O 1
ATOM 1076 N N . HIS A 1 149 ? 74.556 47.321 -18.132 1.00 55.32 149 HIS A N 1
ATOM 1077 C CA . HIS A 1 149 ? 75.111 47.229 -16.777 1.00 53.52 149 HIS A CA 1
ATOM 1078 C C . HIS A 1 149 ? 74.076 46.830 -15.739 1.00 52.16 149 HIS A C 1
ATOM 1079 O O . HIS A 1 149 ? 72.900 47.222 -15.806 1.00 51.92 149 HIS A O 1
ATOM 1086 N N . GLY A 1 150 ? 74.493 45.950 -14.835 1.00 50.56 150 GLY A N 1
ATOM 1087 C CA . GLY A 1 150 ? 73.694 45.639 -13.659 1.00 48.03 150 GLY A CA 1
ATOM 1088 C C . GLY A 1 150 ? 72.333 45.178 -14.073 1.00 47.73 150 GLY A C 1
ATOM 1089 O O . GLY A 1 150 ? 72.213 44.348 -14.999 1.00 46.45 150 GLY A O 1
ATOM 1090 N N . CYS A 1 151 ? 71.303 45.722 -13.417 1.00 46.20 151 CYS A N 1
ATOM 1091 C CA . CYS A 1 151 ? 69.927 45.303 -13.675 1.00 45.22 151 CYS A CA 1
ATOM 1092 C C . CYS A 1 151 ? 69.462 45.526 -15.102 1.00 44.49 151 CYS A C 1
ATOM 1093 O O . CYS A 1 151 ? 68.490 44.908 -15.559 1.00 43.23 151 CYS A O 1
ATOM 1096 N N . GLN A 1 152 ? 70.132 46.397 -15.832 1.00 45.01 152 GLN A N 1
ATOM 1097 C CA . GLN A 1 152 ? 69.758 46.510 -17.239 1.00 47.60 152 GLN A CA 1
ATOM 1098 C C . GLN A 1 152 ? 69.977 45.168 -18.030 1.00 47.65 152 GLN A C 1
ATOM 1099 O O . GLN A 1 152 ? 69.237 44.855 -18.967 1.00 48.48 152 GLN A O 1
ATOM 1105 N N . ILE A 1 153 ? 70.975 44.382 -17.616 1.00 46.85 153 ILE A N 1
ATOM 1106 C CA . ILE A 1 153 ? 71.231 43.082 -18.187 1.00 45.49 153 ILE A CA 1
ATOM 1107 C C . ILE A 1 153 ? 69.988 42.284 -18.055 1.00 45.70 153 ILE A C 1
ATOM 1108 O O . ILE A 1 153 ? 69.612 41.571 -18.973 1.00 45.62 153 ILE A O 1
ATOM 1113 N N . LEU A 1 154 ? 69.291 42.427 -16.944 1.00 46.42 154 LEU A N 1
ATOM 1114 C CA . LEU A 1 154 ? 68.049 41.651 -16.771 1.00 46.96 154 LEU A CA 1
ATOM 1115 C C . LEU A 1 154 ? 66.973 42.033 -17.775 1.00 48.11 154 LEU A C 1
ATOM 1116 O O . LEU A 1 154 ? 66.119 41.214 -18.175 1.00 47.70 154 LEU A O 1
ATOM 1121 N N . GLU A 1 155 ? 66.942 43.307 -18.131 1.00 49.08 155 GLU A N 1
ATOM 1122 C CA . GLU A 1 155 ? 65.913 43.708 -19.048 1.00 50.14 155 GLU A CA 1
ATOM 1123 C C . GLU A 1 155 ? 66.200 43.143 -20.470 1.00 49.39 155 GLU A C 1
ATOM 1124 O O . GLU A 1 155 ? 65.331 42.517 -21.078 1.00 48.06 155 GLU A O 1
ATOM 1130 N N . THR A 1 156 ? 67.426 43.361 -20.954 1.00 49.55 156 THR A N 1
ATOM 1131 C CA . THR A 1 156 ? 67.924 42.691 -22.171 1.00 50.52 156 THR A CA 1
ATOM 1132 C C . THR A 1 156 ? 67.621 41.193 -22.269 1.00 49.98 156 THR A C 1
ATOM 1133 O O . THR A 1 156 ? 66.946 40.749 -23.188 1.00 49.72 156 THR A O 1
ATOM 1137 N N . VAL A 1 157 ? 68.094 40.415 -21.297 1.00 50.01 157 VAL A N 1
ATOM 1138 C CA . VAL A 1 157 ? 67.897 38.990 -21.364 1.00 49.45 157 VAL A CA 1
ATOM 1139 C C . VAL A 1 157 ? 66.419 38.750 -21.406 1.00 51.65 157 VAL A C 1
ATOM 1140 O O . VAL A 1 157 ? 65.942 37.878 -22.138 1.00 52.13 157 VAL A O 1
ATOM 1144 N N . TYR A 1 158 ? 65.672 39.522 -20.622 1.00 53.38 158 TYR A N 1
ATOM 1145 C CA . TYR A 1 158 ? 64.208 39.309 -20.540 1.00 54.87 158 TYR A CA 1
ATOM 1146 C C . TYR A 1 158 ? 63.500 39.566 -21.877 1.00 56.03 158 TYR A C 1
ATOM 1147 O O . TYR A 1 158 ? 62.644 38.802 -22.284 1.00 54.81 158 TYR A O 1
ATOM 1156 N N . LYS A 1 159 ? 63.837 40.675 -22.527 1.00 58.63 159 LYS A N 1
ATOM 1157 C CA . LYS A 1 159 ? 63.176 41.035 -23.787 1.00 61.93 159 LYS A CA 1
ATOM 1158 C C . LYS A 1 159 ? 63.449 39.991 -24.868 1.00 63.13 159 LYS A C 1
ATOM 1159 O O . LYS A 1 159 ? 62.519 39.419 -25.460 1.00 63.55 159 LYS A O 1
ATOM 1165 N N . HIS A 1 160 ? 64.733 39.728 -25.079 1.00 64.36 160 HIS A N 1
ATOM 1166 C CA . HIS A 1 160 ? 65.093 38.579 -25.912 1.00 65.30 160 HIS A CA 1
ATOM 1167 C C . HIS A 1 160 ? 64.561 37.285 -25.369 1.00 67.35 160 HIS A C 1
ATOM 1168 O O . HIS A 1 160 ? 64.238 36.415 -26.139 1.00 67.26 160 HIS A O 1
ATOM 1175 N N . SER A 1 161 ? 64.439 37.100 -24.063 1.00 70.41 161 SER A N 1
ATOM 1176 C CA . SER A 1 161 ? 63.765 35.843 -23.688 1.00 72.78 161 SER A CA 1
ATOM 1177 C C . SER A 1 161 ? 62.369 35.787 -24.339 1.00 74.66 161 SER A C 1
ATOM 1178 O O . SER A 1 161 ? 61.790 34.706 -24.485 1.00 75.05 161 SER A O 1
ATOM 1181 N N . CYS A 1 162 ? 61.824 36.947 -24.716 1.00 76.98 162 CYS A N 1
ATOM 1182 C CA . CYS A 1 162 ? 60.471 36.958 -25.295 1.00 79.79 162 CYS A CA 1
ATOM 1183 C C . CYS A 1 162 ? 60.474 36.584 -26.799 1.00 80.81 162 CYS A C 1
ATOM 1184 O O . CYS A 1 162 ? 59.437 36.091 -27.306 1.00 80.58 162 CYS A O 1
ATOM 1187 N N . GLY A 1 163 ? 61.638 36.779 -27.470 1.00 82.10 163 GLY A N 1
ATOM 1188 C CA . GLY A 1 163 ? 61.899 36.257 -28.851 1.00 82.54 163 GLY A CA 1
ATOM 1189 C C . GLY A 1 163 ? 61.876 34.721 -28.919 1.00 82.89 163 GLY A C 1
ATOM 1190 O O . GLY A 1 163 ? 62.874 34.050 -28.587 1.00 82.64 163 GLY A O 1
ATOM 1191 N N . GLY A 1 164 ? 60.731 34.184 -29.370 1.00 83.11 164 GLY A N 1
ATOM 1192 C CA . GLY A 1 164 ? 60.397 32.744 -29.321 1.00 83.29 164 GLY A CA 1
ATOM 1193 C C . GLY A 1 164 ? 61.284 31.801 -30.139 1.00 82.86 164 GLY A C 1
ATOM 1194 O O . GLY A 1 164 ? 62.285 32.221 -30.722 1.00 82.79 164 GLY A O 1
ATOM 1195 N N . LEU A 1 165 ? 60.874 30.529 -30.178 1.00 82.46 165 LEU A N 1
ATOM 1196 C CA . LEU A 1 165 ? 61.668 29.363 -30.606 1.00 81.69 165 LEU A CA 1
ATOM 1197 C C . LEU A 1 165 ? 61.988 28.651 -29.307 1.00 80.61 165 LEU A C 1
ATOM 1198 O O . LEU A 1 165 ? 62.958 28.992 -28.649 1.00 80.19 165 LEU A O 1
ATOM 1203 N N . PRO A 1 166 ? 61.146 27.679 -28.916 1.00 79.85 166 PRO A N 1
ATOM 1204 C CA . PRO A 1 166 ? 61.213 27.059 -27.599 1.00 79.04 166 PRO A CA 1
ATOM 1205 C C . PRO A 1 166 ? 62.618 26.900 -27.018 1.00 78.16 166 PRO A C 1
ATOM 1206 O O . PRO A 1 166 ? 62.809 27.285 -25.862 1.00 78.83 166 PRO A O 1
ATOM 1210 N N . PRO A 1 167 ? 63.596 26.356 -27.791 1.00 76.70 167 PRO A N 1
ATOM 1211 C CA . PRO A 1 167 ? 64.901 26.199 -27.141 1.00 74.68 167 PRO A CA 1
ATOM 1212 C C . PRO A 1 167 ? 65.703 27.494 -26.926 1.00 72.39 167 PRO A C 1
ATOM 1213 O O . PRO A 1 167 ? 66.481 27.552 -25.978 1.00 71.42 167 PRO A O 1
ATOM 1217 N N . VAL A 1 168 ? 65.534 28.521 -27.751 1.00 70.24 168 VAL A N 1
ATOM 1218 C CA . VAL A 1 168 ? 66.207 29.796 -27.409 1.00 69.38 168 VAL A CA 1
ATOM 1219 C C . VAL A 1 168 ? 65.531 30.574 -26.247 1.00 68.85 168 VAL A C 1
ATOM 1220 O O . VAL A 1 168 ? 66.200 30.985 -25.301 1.00 68.01 168 VAL A O 1
ATOM 1224 N N . ARG A 1 169 ? 64.209 30.720 -26.315 1.00 68.26 169 ARG A N 1
ATOM 1225 C CA . ARG A 1 169 ? 63.416 31.185 -25.185 1.00 67.45 169 ARG A CA 1
ATOM 1226 C C . ARG A 1 169 ? 63.874 30.432 -23.931 1.00 65.96 169 ARG A C 1
ATOM 1227 O O . ARG A 1 169 ? 64.270 31.033 -22.940 1.00 66.71 169 ARG A O 1
ATOM 1230 N N . SER A 1 170 ? 63.862 29.118 -23.978 1.00 63.59 170 SER A N 1
ATOM 1231 C CA . SER A 1 170 ? 64.285 28.354 -22.828 1.00 61.70 170 SER A CA 1
ATOM 1232 C C . SER A 1 170 ? 65.739 28.631 -22.347 1.00 60.62 170 SER A C 1
ATOM 1233 O O . SER A 1 170 ? 65.983 28.751 -21.144 1.00 60.46 170 SER A O 1
ATOM 1236 N N . ALA A 1 171 ? 66.695 28.773 -23.257 1.00 58.39 171 ALA A N 1
ATOM 1237 C CA . ALA A 1 171 ? 68.052 29.038 -22.812 1.00 56.73 171 ALA A CA 1
ATOM 1238 C C . ALA A 1 171 ? 68.041 30.343 -22.031 1.00 56.07 171 ALA A C 1
ATOM 1239 O O . ALA A 1 171 ? 68.553 30.443 -20.913 1.00 55.07 171 ALA A O 1
ATOM 1241 N N . LEU A 1 172 ? 67.453 31.346 -22.663 1.00 55.69 172 LEU A N 1
ATOM 1242 C CA . LEU A 1 172 ? 67.405 32.686 -22.120 1.00 55.27 172 LEU A CA 1
ATOM 1243 C C . LEU A 1 172 ? 66.643 32.780 -20.783 1.00 54.77 172 LEU A C 1
ATOM 1244 O O . LEU A 1 172 ? 67.039 33.499 -19.906 1.00 54.35 172 LEU A O 1
ATOM 1249 N N . GLU A 1 173 ? 65.586 32.013 -20.617 1.00 54.85 173 GLU A N 1
ATOM 1250 C CA . GLU A 1 173 ? 64.946 31.962 -19.334 1.00 55.36 173 GLU A CA 1
ATOM 1251 C C . GLU A 1 173 ? 65.943 31.490 -18.321 1.00 55.77 173 GLU A C 1
ATOM 1252 O O . GLU A 1 173 ? 66.082 32.109 -17.268 1.00 57.09 173 GLU A O 1
ATOM 1258 N N . LYS A 1 174 ? 66.685 30.431 -18.628 1.00 55.35 174 LYS A N 1
ATOM 1259 C CA . LYS A 1 174 ? 67.610 29.892 -17.635 1.00 53.93 174 LYS A CA 1
ATOM 1260 C C . LYS A 1 174 ? 68.656 30.927 -17.280 1.00 52.07 174 LYS A C 1
ATOM 1261 O O . LYS A 1 174 ? 69.099 31.023 -16.142 1.00 52.11 174 LYS A O 1
ATOM 1267 N N . ILE A 1 175 ? 69.078 31.699 -18.245 1.00 49.72 175 ILE A N 1
ATOM 1268 C CA . ILE A 1 175 ? 70.030 32.701 -17.922 1.00 49.12 175 ILE A CA 1
ATOM 1269 C C . ILE A 1 175 ? 69.378 33.787 -17.009 1.00 50.07 175 ILE A C 1
ATOM 1270 O O . ILE A 1 175 ? 70.039 34.319 -16.131 1.00 50.43 175 ILE A O 1
ATOM 1275 N N . LEU A 1 176 ? 68.109 34.116 -17.252 1.00 50.08 176 LEU A N 1
ATOM 1276 C CA . LEU A 1 176 ? 67.430 35.172 -16.537 1.00 50.73 176 LEU A CA 1
ATOM 1277 C C . LEU A 1 176 ? 67.419 34.768 -15.075 1.00 51.55 176 LEU A C 1
ATOM 1278 O O . LEU A 1 176 ? 67.814 35.550 -14.221 1.00 51.14 176 LEU A O 1
ATOM 1283 N N . ALA A 1 177 ? 67.037 33.515 -14.816 1.00 51.53 177 ALA A N 1
ATOM 1284 C CA . ALA A 1 177 ? 66.877 33.000 -13.463 1.00 51.84 177 ALA A CA 1
ATOM 1285 C C . ALA A 1 177 ? 68.152 33.109 -12.669 1.00 52.06 177 ALA A C 1
ATOM 1286 O O . ALA A 1 177 ? 68.116 33.472 -11.497 1.00 52.76 177 ALA A O 1
ATOM 1288 N N . VAL A 1 178 ? 69.281 32.866 -13.313 1.00 50.81 178 VAL A N 1
ATOM 1289 C CA . VAL A 1 178 ? 70.527 32.938 -12.594 1.00 50.24 178 VAL A CA 1
ATOM 1290 C C . VAL A 1 178 ? 70.743 34.391 -12.244 1.00 50.48 178 VAL A C 1
ATOM 1291 O O . VAL A 1 178 ? 71.252 34.705 -11.173 1.00 50.86 178 VAL A O 1
ATOM 1295 N N . CYS A 1 179 ? 70.394 35.258 -13.187 1.00 50.68 179 CYS A N 1
ATOM 1296 C CA . CYS A 1 179 ? 70.611 36.697 -13.067 1.00 50.83 179 CYS A CA 1
ATOM 1297 C C . CYS A 1 179 ? 69.691 37.270 -11.974 1.00 50.35 179 CYS A C 1
ATOM 1298 O O . CYS A 1 179 ? 70.151 38.018 -11.121 1.00 49.21 179 CYS A O 1
ATOM 1301 N N . HIS A 1 180 ? 68.417 36.863 -12.004 1.00 49.84 180 HIS A N 1
ATOM 1302 C CA . HIS A 1 180 ? 67.484 37.162 -10.959 1.00 50.66 180 HIS A CA 1
ATOM 1303 C C . HIS A 1 180 ? 68.001 36.708 -9.583 1.00 52.35 180 HIS A C 1
ATOM 1304 O O . HIS A 1 180 ? 67.680 37.332 -8.576 1.00 53.58 180 HIS A O 1
ATOM 1311 N N . GLY A 1 181 ? 68.822 35.660 -9.543 1.00 52.83 181 GLY A N 1
ATOM 1312 C CA . GLY A 1 181 ? 69.412 35.205 -8.293 1.00 51.86 181 GLY A CA 1
ATOM 1313 C C . GLY A 1 181 ? 70.193 36.314 -7.632 1.00 52.47 181 GLY A C 1
ATOM 1314 O O . GLY A 1 181 ? 70.182 36.429 -6.422 1.00 53.54 181 GLY A O 1
ATOM 1315 N N . VAL A 1 182 ? 70.879 37.128 -8.419 1.00 52.28 182 VAL A N 1
ATOM 1316 C CA . VAL A 1 182 ? 71.609 38.273 -7.893 1.00 52.12 182 VAL A CA 1
ATOM 1317 C C . VAL A 1 182 ? 70.616 39.362 -7.391 1.00 52.72 182 VAL A C 1
ATOM 1318 O O . VAL A 1 182 ? 70.845 40.033 -6.361 1.00 52.59 182 VAL A O 1
ATOM 1322 N N . MET A 1 183 ? 69.526 39.544 -8.123 1.00 51.26 183 MET A N 1
ATOM 1323 C CA . MET A 1 183 ? 68.543 40.508 -7.711 1.00 51.28 183 MET A CA 1
ATOM 1324 C C . MET A 1 183 ? 67.935 40.111 -6.370 1.00 52.15 183 MET A C 1
ATOM 1325 O O . MET A 1 183 ? 67.852 40.934 -5.490 1.00 52.43 183 MET A O 1
ATOM 1330 N N . TYR A 1 184 ? 67.514 38.855 -6.227 1.00 52.49 184 TYR A N 1
ATOM 1331 C CA . TYR A 1 184 ? 66.867 38.391 -5.024 1.00 52.67 184 TYR A CA 1
ATOM 1332 C C . TYR A 1 184 ? 67.798 38.566 -3.833 1.00 53.43 184 TYR A C 1
ATOM 1333 O O . TYR A 1 184 ? 67.361 38.983 -2.758 1.00 53.55 184 TYR A O 1
ATOM 1342 N N . LYS A 1 185 ? 69.079 38.313 -4.052 1.00 53.27 185 LYS A N 1
ATOM 1343 C CA . LYS A 1 185 ? 70.082 38.520 -3.038 1.00 53.89 185 LYS A CA 1
ATOM 1344 C C . LYS A 1 185 ? 70.148 40.006 -2.635 1.00 54.41 185 LYS A C 1
ATOM 1345 O O . LYS A 1 185 ? 70.203 40.324 -1.444 1.00 54.34 185 LYS A O 1
ATOM 1350 N N . GLN A 1 186 ? 70.170 40.916 -3.604 1.00 53.33 186 GLN A N 1
ATOM 1351 C CA . GLN A 1 186 ? 70.267 42.315 -3.263 1.00 52.41 186 GLN A CA 1
ATOM 1352 C C . GLN A 1 186 ? 68.956 42.801 -2.589 1.00 53.27 186 GLN A C 1
ATOM 1353 O O . GLN A 1 186 ? 68.966 43.600 -1.656 1.00 52.33 186 GLN A O 1
ATOM 1359 N N . LEU A 1 187 ? 67.852 42.280 -3.074 1.00 53.22 187 LEU A N 1
ATOM 1360 C CA . LEU A 1 187 ? 66.563 42.569 -2.578 1.00 54.25 187 LEU A CA 1
ATOM 1361 C C . LEU A 1 187 ? 66.455 42.158 -1.125 1.00 56.40 187 LEU A C 1
ATOM 1362 O O . LEU A 1 187 ? 65.933 42.905 -0.301 1.00 57.49 187 LEU A O 1
ATOM 1367 N N . SER A 1 188 ? 66.940 40.972 -0.788 1.00 56.97 188 SER A N 1
ATOM 1368 C CA . SER A 1 188 ? 66.598 40.473 0.494 1.00 57.17 188 SER A CA 1
ATOM 1369 C C . SER A 1 188 ? 67.573 41.064 1.507 1.00 56.97 188 SER A C 1
ATOM 1370 O O . SER A 1 188 ? 67.239 41.212 2.672 1.00 57.94 188 SER A O 1
ATOM 1373 N N . ALA A 1 189 ? 68.755 41.458 1.074 1.00 55.65 189 ALA A N 1
ATOM 1374 C CA . ALA A 1 189 ? 69.592 42.207 1.973 1.00 54.73 189 ALA A CA 1
ATOM 1375 C C . ALA A 1 189 ? 68.932 43.577 2.287 1.00 56.00 189 ALA A C 1
ATOM 1376 O O . ALA A 1 189 ? 68.973 44.046 3.442 1.00 57.26 189 ALA A O 1
ATOM 1378 N N . TRP A 1 190 ? 68.319 44.207 1.275 1.00 54.97 190 TRP A N 1
ATOM 1379 C CA . TRP A 1 190 ? 67.760 45.555 1.406 1.00 53.98 190 TRP A CA 1
ATOM 1380 C C . TRP A 1 190 ? 66.460 45.541 2.185 1.00 54.15 190 TRP A C 1
ATOM 1381 O O . TRP A 1 190 ? 66.369 46.153 3.211 1.00 55.12 190 TRP A O 1
ATOM 1392 N N . MET A 1 191 ? 65.468 44.847 1.668 1.00 54.05 191 MET A N 1
ATOM 1393 C CA . MET A 1 191 ? 64.204 44.662 2.327 1.00 54.77 191 MET A CA 1
ATOM 1394 C C . MET A 1 191 ? 64.222 44.025 3.733 1.00 56.34 191 MET A C 1
ATOM 1395 O O . MET A 1 191 ? 63.293 44.237 4.470 1.00 56.25 191 MET A O 1
ATOM 1400 N N . LEU A 1 192 ? 65.209 43.205 4.090 1.00 57.45 192 LEU A N 1
ATOM 1401 C CA . LEU A 1 192 ? 65.106 42.452 5.358 1.00 58.17 192 LEU A CA 1
ATOM 1402 C C . LEU A 1 192 ? 66.203 42.865 6.312 1.00 58.73 192 LEU A C 1
ATOM 1403 O O . LEU A 1 192 ? 66.199 42.472 7.459 1.00 59.64 192 LEU A O 1
ATOM 1408 N N . HIS A 1 193 ? 67.179 43.620 5.836 1.00 58.64 193 HIS A N 1
ATOM 1409 C CA . HIS A 1 193 ? 68.245 44.008 6.703 1.00 58.78 193 HIS A CA 1
ATOM 1410 C C . HIS A 1 193 ? 68.671 45.421 6.436 1.00 58.41 193 HIS A C 1
ATOM 1411 O O . HIS A 1 193 ? 69.762 45.826 6.850 1.00 59.04 193 HIS A O 1
ATOM 1418 N N . GLY A 1 194 ? 67.848 46.164 5.705 1.00 57.98 194 GLY A N 1
ATOM 1419 C CA . GLY A 1 194 ? 68.159 47.566 5.367 1.00 57.14 194 GLY A CA 1
ATOM 1420 C C . GLY A 1 194 ? 69.529 47.805 4.807 1.00 56.93 194 GLY A C 1
ATOM 1421 O O . GLY A 1 194 ? 70.036 48.889 4.909 1.00 56.34 194 GLY A O 1
ATOM 1422 N N . LEU A 1 195 ? 70.145 46.795 4.207 1.00 58.27 195 LEU A N 1
ATOM 1423 C CA . LEU A 1 195 ? 71.474 46.995 3.631 1.00 59.44 195 LEU A CA 1
ATOM 1424 C C . LEU A 1 195 ? 71.456 47.008 2.107 1.00 59.87 195 LEU A C 1
ATOM 1425 O O . LEU A 1 195 ? 70.639 46.300 1.476 1.00 60.17 195 LEU A O 1
ATOM 1430 N N . LEU A 1 196 ? 72.362 47.814 1.552 1.00 60.25 196 LEU A N 1
ATOM 1431 C CA . LEU A 1 196 ? 72.516 48.020 0.127 1.00 61.06 196 LEU A CA 1
ATOM 1432 C C . LEU A 1 196 ? 73.895 47.593 -0.213 1.00 62.60 196 LEU A C 1
ATOM 1433 O O . LEU A 1 196 ? 74.809 48.422 -0.203 1.00 63.05 196 LEU A O 1
ATOM 1438 N N . LEU A 1 197 ? 74.045 46.312 -0.535 1.00 64.04 197 LEU A N 1
ATOM 1439 C CA . LEU A 1 197 ? 75.325 45.772 -0.997 1.00 65.45 197 LEU A CA 1
ATOM 1440 C C . LEU A 1 197 ? 75.416 45.904 -2.524 1.00 65.33 197 LEU A C 1
ATOM 1441 O O . LEU A 1 197 ? 74.993 44.999 -3.266 1.00 66.23 197 LEU A O 1
ATOM 1446 N N . ASP A 1 198 ? 75.928 47.039 -2.994 1.00 64.10 198 ASP A N 1
ATOM 1447 C CA . ASP A 1 198 ? 75.837 47.359 -4.398 1.00 62.34 198 ASP A CA 1
ATOM 1448 C C . ASP A 1 198 ? 77.010 48.166 -4.788 1.00 61.28 198 ASP A C 1
ATOM 1449 O O . ASP A 1 198 ? 76.877 49.257 -5.310 1.00 60.64 198 ASP A O 1
ATOM 1454 N N . GLN A 1 199 ? 78.179 47.592 -4.566 1.00 61.40 199 GLN A N 1
ATOM 1455 C CA . GLN A 1 199 ? 79.429 48.258 -4.862 1.00 61.99 199 GLN A CA 1
ATOM 1456 C C . GLN A 1 199 ? 79.509 48.896 -6.270 1.00 61.18 199 GLN A C 1
ATOM 1457 O O . GLN A 1 199 ? 80.122 49.963 -6.449 1.00 60.98 199 GLN A O 1
ATOM 1463 N N . HIS A 1 200 ? 78.914 48.240 -7.270 1.00 59.90 200 HIS A N 1
ATOM 1464 C CA . HIS A 1 200 ? 79.044 48.680 -8.676 1.00 58.76 200 HIS A CA 1
ATOM 1465 C C . HIS A 1 200 ? 77.862 49.433 -9.237 1.00 57.97 200 HIS A C 1
ATOM 1466 O O . HIS A 1 200 ? 77.862 49.775 -10.425 1.00 57.86 200 HIS A O 1
ATOM 1473 N N . GLU A 1 201 ? 76.852 49.667 -8.401 1.00 56.28 201 GLU A N 1
ATOM 1474 C CA . GLU A 1 201 ? 75.749 50.539 -8.794 1.00 55.11 201 GLU A CA 1
ATOM 1475 C C . GLU A 1 201 ? 74.902 49.915 -9.883 1.00 52.58 201 GLU A C 1
ATOM 1476 O O . GLU A 1 201 ? 74.599 50.522 -10.909 1.00 51.11 201 GLU A O 1
ATOM 1482 N N . GLU A 1 202 ? 74.480 48.703 -9.573 1.00 50.54 202 GLU A N 1
ATOM 1483 C CA . GLU A 1 202 ? 73.743 47.859 -10.461 1.00 49.71 202 GLU A CA 1
ATOM 1484 C C . GLU A 1 202 ? 72.278 47.718 -10.112 1.00 48.52 202 GLU A C 1
ATOM 1485 O O . GLU A 1 202 ? 71.466 47.135 -10.885 1.00 47.07 202 GLU A O 1
ATOM 1491 N N . PHE A 1 203 ? 71.939 48.187 -8.904 1.00 47.78 203 PHE A N 1
ATOM 1492 C CA . PHE A 1 203 ? 70.625 47.851 -8.307 1.00 45.79 203 PHE A CA 1
ATOM 1493 C C . PHE A 1 203 ? 69.729 49.065 -8.444 1.00 44.69 203 PHE A C 1
ATOM 1494 O O . PHE A 1 203 ? 70.220 50.179 -8.551 1.00 43.23 203 PHE A O 1
ATOM 1502 N N . PHE A 1 204 ? 68.430 48.874 -8.478 1.00 45.02 204 PHE A N 1
ATOM 1503 C CA . PHE A 1 204 ? 67.564 50.017 -8.725 1.00 47.36 204 PHE A CA 1
ATOM 1504 C C . PHE A 1 204 ? 67.176 50.894 -7.469 1.00 49.09 204 PHE A C 1
ATOM 1505 O O . PHE A 1 204 ? 66.421 51.894 -7.589 1.00 50.15 204 PHE A O 1
ATOM 1513 N N . ILE A 1 205 ? 67.744 50.558 -6.317 1.00 49.20 205 ILE A N 1
ATOM 1514 C CA . ILE A 1 205 ? 67.688 51.383 -5.136 1.00 50.31 205 ILE A CA 1
ATOM 1515 C C . ILE A 1 205 ? 69.061 51.982 -4.961 1.00 52.38 205 ILE A C 1
ATOM 1516 O O . ILE A 1 205 ? 70.025 51.254 -4.899 1.00 52.19 205 ILE A O 1
ATOM 1521 N N . LYS A 1 206 ? 69.172 53.306 -4.871 1.00 55.33 206 LYS A N 1
ATOM 1522 C CA . LYS A 1 206 ? 70.474 53.914 -4.598 1.00 58.02 206 LYS A CA 1
ATOM 1523 C C . LYS A 1 206 ? 70.485 54.746 -3.319 1.00 60.26 206 LYS A C 1
ATOM 1524 O O . LYS A 1 206 ? 69.466 55.318 -2.925 1.00 59.72 206 LYS A O 1
ATOM 1530 N N . GLN A 1 207 ? 71.662 54.808 -2.709 1.00 63.74 207 GLN A N 1
ATOM 1531 C CA . GLN A 1 207 ? 71.963 55.705 -1.614 1.00 67.50 207 GLN A CA 1
ATOM 1532 C C . GLN A 1 207 ? 72.255 57.102 -2.135 1.00 69.32 207 GLN A C 1
ATOM 1533 O O . GLN A 1 207 ? 73.058 57.264 -3.046 1.00 69.50 207 GLN A O 1
ATOM 1539 N N . GLY A 1 208 ? 71.616 58.114 -1.545 1.00 71.66 208 GLY A N 1
ATOM 1540 C CA . GLY A 1 208 ? 71.787 59.513 -2.004 1.00 73.65 208 GLY A CA 1
ATOM 1541 C C . GLY A 1 208 ? 70.475 60.194 -2.407 1.00 75.23 208 GLY A C 1
ATOM 1542 O O . GLY A 1 208 ? 69.361 59.677 -2.157 1.00 76.16 208 GLY A O 1
ATOM 1543 N N . SER A 1 253 ? 76.218 59.848 10.062 1.00 92.72 253 SER A N 1
ATOM 1544 C CA . SER A 1 253 ? 75.101 60.650 9.539 1.00 92.63 253 SER A CA 1
ATOM 1545 C C . SER A 1 253 ? 73.814 59.791 9.321 1.00 92.01 253 SER A C 1
ATOM 1546 O O . SER A 1 253 ? 73.723 58.663 9.857 1.00 91.80 253 SER A O 1
ATOM 1549 N N . LEU A 1 254 ? 72.847 60.316 8.539 1.00 90.70 254 LEU A N 1
ATOM 1550 C CA . LEU A 1 254 ? 71.496 59.714 8.417 1.00 89.01 254 LEU A CA 1
ATOM 1551 C C . LEU A 1 254 ? 71.228 58.689 7.288 1.00 87.83 254 LEU A C 1
ATOM 1552 O O . LEU A 1 254 ? 70.538 57.672 7.534 1.00 87.90 254 LEU A O 1
ATOM 1557 N N . LYS A 1 255 ? 71.765 58.948 6.082 1.00 85.54 255 LYS A N 1
ATOM 1558 C CA . LYS A 1 255 ? 71.523 58.088 4.889 1.00 83.03 255 LYS A CA 1
ATOM 1559 C C . LYS A 1 255 ? 70.138 58.332 4.233 1.00 81.16 255 LYS A C 1
ATOM 1560 O O . LYS A 1 255 ? 69.075 58.104 4.855 1.00 80.60 255 LYS A O 1
ATOM 1563 N N . GLN A 1 256 ? 70.176 58.799 2.976 1.00 78.53 256 GLN A N 1
ATOM 1564 C CA . GLN A 1 256 ? 68.978 58.928 2.139 1.00 75.78 256 GLN A CA 1
ATOM 1565 C C . GLN A 1 256 ? 68.943 57.847 1.027 1.00 73.59 256 GLN A C 1
ATOM 1566 O O . GLN A 1 256 ? 69.973 57.316 0.623 1.00 73.40 256 GLN A O 1
ATOM 1568 N N . PHE A 1 257 ? 67.745 57.516 0.550 1.00 70.59 257 PHE A N 1
ATOM 1569 C CA . PHE A 1 257 ? 67.582 56.506 -0.468 1.00 66.99 257 PHE A CA 1
ATOM 1570 C C . PHE A 1 257 ? 66.558 56.938 -1.485 1.00 64.96 257 PHE A C 1
ATOM 1571 O O . PHE A 1 257 ? 65.627 57.677 -1.173 1.00 65.07 257 PHE A O 1
ATOM 1579 N N . SER A 1 258 ? 66.746 56.475 -2.713 1.00 61.66 258 SER A N 1
ATOM 1580 C CA . SER A 1 258 ? 65.812 56.761 -3.809 1.00 58.58 258 SER A CA 1
ATOM 1581 C C . SER A 1 258 ? 65.853 55.630 -4.839 1.00 56.21 258 SER A C 1
ATOM 1582 O O . SER A 1 258 ? 66.733 54.767 -4.820 1.00 54.94 258 SER A O 1
ATOM 1585 N N . LEU A 1 259 ? 64.883 55.660 -5.726 1.00 54.15 259 LEU A N 1
ATOM 1586 C CA . LEU A 1 259 ? 64.865 54.826 -6.904 1.00 54.05 259 LEU A CA 1
ATOM 1587 C C . LEU A 1 259 ? 65.876 55.268 -7.984 1.00 53.85 259 LEU A C 1
ATOM 1588 O O . LEU A 1 259 ? 65.907 56.447 -8.322 1.00 54.60 259 LEU A O 1
ATOM 1593 N N . ARG A 1 260 ? 66.679 54.346 -8.533 1.00 53.16 260 ARG A N 1
ATOM 1594 C CA . ARG A 1 260 ? 67.459 54.638 -9.773 1.00 52.29 260 ARG A CA 1
ATOM 1595 C C . ARG A 1 260 ? 66.623 54.030 -10.902 1.00 51.62 260 ARG A C 1
ATOM 1596 O O . ARG A 1 260 ? 66.706 52.838 -11.240 1.00 51.08 260 ARG A O 1
ATOM 1604 N N . VAL A 1 261 ? 65.738 54.838 -11.425 1.00 50.08 261 VAL A N 1
ATOM 1605 C CA . VAL A 1 261 ? 64.731 54.334 -12.295 1.00 49.52 261 VAL A CA 1
ATOM 1606 C C . VAL A 1 261 ? 65.317 53.985 -13.684 1.00 49.49 261 VAL A C 1
ATOM 1607 O O . VAL A 1 261 ? 64.756 53.204 -14.418 1.00 48.55 261 VAL A O 1
ATOM 1611 N N . GLU A 1 262 ? 66.462 54.534 -14.035 1.00 49.02 262 GLU A N 1
ATOM 1612 C CA . GLU A 1 262 ? 66.972 54.257 -15.360 1.00 50.37 262 GLU A CA 1
ATOM 1613 C C . GLU A 1 262 ? 67.580 52.865 -15.370 1.00 50.25 262 GLU A C 1
ATOM 1614 O O . GLU A 1 262 ? 67.986 52.398 -16.406 1.00 50.59 262 GLU A O 1
ATOM 1620 N N . ILE A 1 263 ? 67.696 52.234 -14.213 1.00 50.28 263 ILE A N 1
ATOM 1621 C CA . ILE A 1 263 ? 68.244 50.912 -14.167 1.00 49.05 263 ILE A CA 1
ATOM 1622 C C . ILE A 1 263 ? 67.204 49.916 -13.746 1.00 49.11 263 ILE A C 1
ATOM 1623 O O . ILE A 1 263 ? 67.475 48.722 -13.654 1.00 51.38 263 ILE A O 1
ATOM 1628 N N . LEU A 1 264 ? 65.975 50.370 -13.589 1.00 47.67 264 LEU A N 1
ATOM 1629 C CA . LEU A 1 264 ? 64.921 49.468 -13.182 1.00 46.06 264 LEU A CA 1
ATOM 1630 C C . LEU A 1 264 ? 64.396 48.610 -14.350 1.00 45.51 264 LEU A C 1
ATOM 1631 O O . LEU A 1 264 ? 63.923 49.126 -15.336 1.00 43.57 264 LEU A O 1
ATOM 1636 N N . PRO A 1 265 ? 64.442 47.288 -14.208 1.00 46.31 265 PRO A N 1
ATOM 1637 C CA . PRO A 1 265 ? 63.991 46.466 -15.309 1.00 47.29 265 PRO A CA 1
ATOM 1638 C C . PRO A 1 265 ? 62.595 46.894 -15.611 1.00 48.45 265 PRO A C 1
ATOM 1639 O O . PRO A 1 265 ? 61.830 47.160 -14.691 1.00 48.75 265 PRO A O 1
ATOM 1643 N N . SER A 1 266 ? 62.273 46.968 -16.892 1.00 48.35 266 SER A N 1
ATOM 1644 C CA . SER A 1 266 ? 61.022 47.509 -17.329 1.00 48.89 266 SER A CA 1
ATOM 1645 C C . SER A 1 266 ? 59.830 46.645 -17.003 1.00 49.21 266 SER A C 1
ATOM 1646 O O . SER A 1 266 ? 58.712 47.163 -16.956 1.00 52.48 266 SER A O 1
ATOM 1649 N N . TYR A 1 267 ? 60.011 45.354 -16.775 1.00 47.64 267 TYR A N 1
ATOM 1650 C CA . TYR A 1 267 ? 58.855 44.516 -16.456 1.00 46.26 267 TYR A CA 1
ATOM 1651 C C . TYR A 1 267 ? 58.494 44.631 -14.954 1.00 46.75 267 TYR A C 1
ATOM 1652 O O . TYR A 1 267 ? 57.549 43.996 -14.481 1.00 47.60 267 TYR A O 1
ATOM 1661 N N . ILE A 1 268 ? 59.287 45.379 -14.207 1.00 45.60 268 ILE A N 1
ATOM 1662 C CA . ILE A 1 268 ? 59.003 45.660 -12.809 1.00 46.25 268 ILE A CA 1
ATOM 1663 C C . ILE A 1 268 ? 58.505 47.105 -12.688 1.00 45.68 268 ILE A C 1
ATOM 1664 O O . ILE A 1 268 ? 59.267 48.057 -12.853 1.00 44.43 268 ILE A O 1
ATOM 1669 N N . PRO A 1 269 ? 57.201 47.274 -12.498 1.00 46.23 269 PRO A N 1
ATOM 1670 C CA . PRO A 1 269 ? 56.593 48.624 -12.465 1.00 46.54 269 PRO A CA 1
ATOM 1671 C C . PRO A 1 269 ? 57.185 49.510 -11.370 1.00 46.18 269 PRO A C 1
ATOM 1672 O O . PRO A 1 269 ? 57.550 49.012 -10.310 1.00 44.85 269 PRO A O 1
ATOM 1676 N N . VAL A 1 270 ? 57.334 50.808 -11.652 1.00 47.38 270 VAL A N 1
ATOM 1677 C CA . VAL A 1 270 ? 57.720 51.770 -10.608 1.00 48.93 270 VAL A CA 1
ATOM 1678 C C . VAL A 1 270 ? 56.920 51.599 -9.284 1.00 49.12 270 VAL A C 1
ATOM 1679 O O . VAL A 1 270 ? 57.496 51.571 -8.190 1.00 48.60 270 VAL A O 1
ATOM 1683 N N . ARG A 1 271 ? 55.606 51.443 -9.407 1.00 49.83 271 ARG A N 1
ATOM 1684 C CA . ARG A 1 271 ? 54.756 51.176 -8.253 1.00 51.39 271 ARG A CA 1
ATOM 1685 C C . ARG A 1 271 ? 55.339 50.068 -7.368 1.00 50.88 271 ARG A C 1
ATOM 1686 O O . ARG A 1 271 ? 55.395 50.199 -6.120 1.00 52.37 271 ARG A O 1
ATOM 1694 N N . VAL A 1 272 ? 55.782 48.968 -7.979 1.00 48.39 272 VAL A N 1
ATOM 1695 C CA . VAL A 1 272 ? 56.343 47.903 -7.158 1.00 46.09 272 VAL A CA 1
ATOM 1696 C C . VAL A 1 272 ? 57.683 48.304 -6.554 1.00 45.26 272 VAL A C 1
ATOM 1697 O O . VAL A 1 272 ? 57.994 47.973 -5.414 1.00 45.96 272 VAL A O 1
ATOM 1701 N N . ALA A 1 273 ? 58.481 49.030 -7.310 1.00 44.12 273 ALA A N 1
ATOM 1702 C CA . ALA A 1 273 ? 59.763 49.460 -6.781 1.00 45.32 273 ALA A CA 1
ATOM 1703 C C . ALA A 1 273 ? 59.634 50.462 -5.617 1.00 46.14 273 ALA A C 1
ATOM 1704 O O . ALA A 1 273 ? 60.523 50.506 -4.764 1.00 46.86 273 ALA A O 1
ATOM 1706 N N . GLU A 1 274 ? 58.594 51.303 -5.637 1.00 47.06 274 GLU A N 1
ATOM 1707 C CA . GLU A 1 274 ? 58.355 52.273 -4.556 1.00 48.83 274 GLU A CA 1
ATOM 1708 C C . GLU A 1 274 ? 58.276 51.494 -3.212 1.00 47.95 274 GLU A C 1
ATOM 1709 O O . GLU A 1 274 ? 58.939 51.840 -2.223 1.00 48.24 274 GLU A O 1
ATOM 1715 N N . LYS A 1 275 ? 57.510 50.416 -3.214 1.00 46.32 275 LYS A N 1
ATOM 1716 C CA . LYS A 1 275 ? 57.332 49.614 -2.042 1.00 45.89 275 LYS A CA 1
ATOM 1717 C C . LYS A 1 275 ? 58.574 48.984 -1.523 1.00 47.12 275 LYS A C 1
ATOM 1718 O O . LYS A 1 275 ? 58.776 48.883 -0.299 1.00 49.02 275 LYS A O 1
ATOM 1724 N N . ILE A 1 276 ? 59.418 48.540 -2.438 1.00 47.19 276 ILE A N 1
ATOM 1725 C CA . ILE A 1 276 ? 60.651 47.911 -2.048 1.00 45.00 276 ILE A CA 1
ATOM 1726 C C . ILE A 1 276 ? 61.451 49.002 -1.440 1.00 44.78 276 ILE A C 1
ATOM 1727 O O . ILE A 1 276 ? 62.223 48.768 -0.523 1.00 44.43 276 ILE A O 1
ATOM 1732 N N . LEU A 1 277 ? 61.341 50.193 -2.010 1.00 44.51 277 LEU A N 1
ATOM 1733 C CA . LEU A 1 277 ? 62.109 51.322 -1.482 1.00 46.05 277 LEU A CA 1
ATOM 1734 C C . LEU A 1 277 ? 61.683 51.613 -0.004 1.00 46.95 277 LEU A C 1
ATOM 1735 O O . LEU A 1 277 ? 62.528 51.676 0.907 1.00 46.65 277 LEU A O 1
ATOM 1740 N N . PHE A 1 278 ? 60.375 51.698 0.196 1.00 48.79 278 PHE A N 1
ATOM 1741 C CA . PHE A 1 278 ? 59.782 51.903 1.501 1.00 51.87 278 PHE A CA 1
ATOM 1742 C C . PHE A 1 278 ? 60.203 50.846 2.497 1.00 52.44 278 PHE A C 1
ATOM 1743 O O . PHE A 1 278 ? 60.821 51.176 3.525 1.00 52.93 278 PHE A O 1
ATOM 1751 N N . VAL A 1 279 ? 59.965 49.571 2.187 1.00 52.81 279 VAL A N 1
ATOM 1752 C CA . VAL A 1 279 ? 60.394 48.524 3.120 1.00 52.91 279 VAL A CA 1
ATOM 1753 C C . VAL A 1 279 ? 61.856 48.685 3.569 1.00 54.72 279 VAL A C 1
ATOM 1754 O O . VAL A 1 279 ? 62.177 48.609 4.777 1.00 55.47 279 VAL A O 1
ATOM 1758 N N . GLY A 1 280 ? 62.766 48.913 2.629 1.00 54.66 280 GLY A N 1
ATOM 1759 C CA . GLY A 1 280 ? 64.163 48.882 3.016 1.00 54.69 280 GLY A CA 1
ATOM 1760 C C . GLY A 1 280 ? 64.571 50.070 3.853 1.00 55.61 280 GLY A C 1
ATOM 1761 O O . GLY A 1 280 ? 65.406 49.951 4.730 1.00 56.84 280 GLY A O 1
ATOM 1762 N N . GLU A 1 281 ? 64.038 51.240 3.543 1.00 56.54 281 GLU A N 1
ATOM 1763 C CA . GLU A 1 281 ? 64.242 52.426 4.367 1.00 57.71 281 GLU A CA 1
ATOM 1764 C C . GLU A 1 281 ? 63.761 52.225 5.814 1.00 57.52 281 GLU A C 1
ATOM 1765 O O . GLU A 1 281 ? 64.506 52.442 6.765 1.00 57.10 281 GLU A O 1
ATOM 1771 N N . SER A 1 282 ? 62.518 51.775 5.929 1.00 57.71 282 SER A N 1
ATOM 1772 C CA . SER A 1 282 ? 61.906 51.477 7.197 1.00 58.75 282 SER A CA 1
ATOM 1773 C C . SER A 1 282 ? 62.853 50.630 8.014 1.00 60.33 282 SER A C 1
ATOM 1774 O O . SER A 1 282 ? 63.108 50.936 9.208 1.00 61.61 282 SER A O 1
ATOM 1777 N N . VAL A 1 283 ? 63.434 49.604 7.387 1.00 60.46 283 VAL A N 1
ATOM 1778 C CA . VAL A 1 283 ? 64.336 48.763 8.137 1.00 60.47 283 VAL A CA 1
ATOM 1779 C C . VAL A 1 283 ? 65.637 49.461 8.444 1.00 62.50 283 VAL A C 1
ATOM 1780 O O . VAL A 1 283 ? 66.116 49.405 9.579 1.00 62.68 283 VAL A O 1
ATOM 1784 N N . GLN A 1 284 ? 66.231 50.128 7.463 1.00 64.93 284 GLN A N 1
ATOM 1785 C CA . GLN A 1 284 ? 67.590 50.614 7.716 1.00 67.70 284 GLN A CA 1
ATOM 1786 C C . GLN A 1 284 ? 67.539 51.741 8.747 1.00 69.72 284 GLN A C 1
ATOM 1787 O O . GLN A 1 284 ? 68.540 52.072 9.388 1.00 69.09 284 GLN A O 1
ATOM 1793 N N . MET A 1 285 ? 66.348 52.313 8.893 1.00 72.48 285 MET A N 1
ATOM 1794 C CA . MET A 1 285 ? 66.167 53.394 9.823 1.00 76.16 285 MET A CA 1
ATOM 1795 C C . MET A 1 285 ? 66.252 52.939 11.311 1.00 78.44 285 MET A C 1
ATOM 1796 O O . MET A 1 285 ? 66.026 53.741 12.213 1.00 78.59 285 MET A O 1
ATOM 1801 N N . PHE A 1 286 ? 66.559 51.657 11.556 1.00 80.48 286 PHE A N 1
ATOM 1802 C CA . PHE A 1 286 ? 66.883 51.241 12.890 1.00 82.14 286 PHE A CA 1
ATOM 1803 C C . PHE A 1 286 ? 68.367 51.519 13.142 1.00 84.86 286 PHE A C 1
ATOM 1804 O O . PHE A 1 286 ? 69.254 50.767 12.773 1.00 85.15 286 PHE A O 1
ATOM 1812 N N . GLU A 1 287 ? 68.601 52.680 13.741 1.00 88.19 287 GLU A N 1
ATOM 1813 C CA . GLU A 1 287 ? 69.873 53.083 14.346 1.00 90.52 287 GLU A CA 1
ATOM 1814 C C . GLU A 1 287 ? 69.447 53.770 15.680 1.00 91.68 287 GLU A C 1
ATOM 1815 O O . GLU A 1 287 ? 69.473 55.018 15.819 1.00 91.72 287 GLU A O 1
ATOM 1821 N N . ASN A 1 288 ? 69.021 52.932 16.638 1.00 92.55 288 ASN A N 1
ATOM 1822 C CA . ASN A 1 288 ? 68.342 53.367 17.864 1.00 92.93 288 ASN A CA 1
ATOM 1823 C C . ASN A 1 288 ? 69.230 54.237 18.783 1.00 92.78 288 ASN A C 1
ATOM 1824 O O . ASN A 1 288 ? 70.428 54.472 18.467 1.00 92.74 288 ASN A O 1
ATOM 1829 N N . ASN A 1 290 ? 71.554 54.552 21.115 1.00 84.28 290 ASN A N 1
ATOM 1830 C CA . ASN A 1 290 ? 72.722 53.831 21.653 1.00 85.54 290 ASN A CA 1
ATOM 1831 C C . ASN A 1 290 ? 72.527 53.410 23.106 1.00 86.58 290 ASN A C 1
ATOM 1832 O O . ASN A 1 290 ? 73.451 52.866 23.739 1.00 87.24 290 ASN A O 1
ATOM 1834 N N . VAL A 1 291 ? 71.332 53.696 23.628 1.00 87.95 291 VAL A N 1
ATOM 1835 C CA . VAL A 1 291 ? 70.951 53.338 24.990 1.00 88.58 291 VAL A CA 1
ATOM 1836 C C . VAL A 1 291 ? 69.660 52.484 25.009 1.00 89.15 291 VAL A C 1
ATOM 1837 O O . VAL A 1 291 ? 68.628 52.910 25.563 1.00 89.27 291 VAL A O 1
ATOM 1839 N N . ASN A 1 292 ? 69.734 51.295 24.378 1.00 81.70 292 ASN A N 1
ATOM 1840 C CA . ASN A 1 292 ? 68.699 50.217 24.433 1.00 82.38 292 ASN A CA 1
ATOM 1841 C C . ASN A 1 292 ? 68.973 49.151 23.344 1.00 82.93 292 ASN A C 1
ATOM 1842 O O . ASN A 1 292 ? 70.076 48.592 23.304 1.00 83.07 292 ASN A O 1
ATOM 1844 N N . LEU A 1 293 ? 67.974 48.867 22.490 1.00 91.06 293 LEU A N 1
ATOM 1845 C CA . LEU A 1 293 ? 68.125 48.047 21.248 1.00 90.92 293 LEU A CA 1
ATOM 1846 C C . LEU A 1 293 ? 66.817 47.331 20.901 1.00 90.69 293 LEU A C 1
ATOM 1847 O O . LEU A 1 293 ? 66.544 46.243 21.420 1.00 90.66 293 LEU A O 1
ATOM 1849 N N . THR A 1 294 ? 66.013 47.938 20.025 1.00 90.46 294 THR A N 1
ATOM 1850 C CA . THR A 1 294 ? 64.658 47.431 19.724 1.00 89.98 294 THR A CA 1
ATOM 1851 C C . THR A 1 294 ? 64.611 46.527 18.488 1.00 89.67 294 THR A C 1
ATOM 1852 O O . THR A 1 294 ? 65.657 46.190 17.923 1.00 89.17 294 THR A O 1
ATOM 1854 N N . SER A 1 298 ? 64.071 44.034 15.379 1.00 66.92 298 SER A N 1
ATOM 1855 C CA . SER A 1 298 ? 63.756 44.015 13.942 1.00 67.05 298 SER A CA 1
ATOM 1856 C C . SER A 1 298 ? 62.274 44.228 13.736 1.00 66.83 298 SER A C 1
ATOM 1857 O O . SER A 1 298 ? 61.437 43.445 14.286 1.00 65.46 298 SER A O 1
ATOM 1860 N N . ILE A 1 299 ? 61.957 45.247 12.921 1.00 66.28 299 ILE A N 1
ATOM 1861 C CA . ILE A 1 299 ? 60.569 45.598 12.633 1.00 66.95 299 ILE A CA 1
ATOM 1862 C C . ILE A 1 299 ? 59.817 44.443 11.973 1.00 68.97 299 ILE A C 1
ATOM 1863 O O . ILE A 1 299 ? 58.608 44.556 11.658 1.00 67.75 299 ILE A O 1
ATOM 1868 N N . LEU A 1 300 ? 60.523 43.330 11.741 1.00 71.71 300 LEU A N 1
ATOM 1869 C CA . LEU A 1 300 ? 59.852 42.131 11.213 1.00 75.16 300 LEU A CA 1
ATOM 1870 C C . LEU A 1 300 ? 59.333 41.103 12.271 1.00 77.38 300 LEU A C 1
ATOM 1871 O O . LEU A 1 300 ? 58.161 40.664 12.162 1.00 77.72 300 LEU A O 1
ATOM 1876 N N . LYS A 1 301 ? 60.171 40.774 13.288 1.00 79.62 301 LYS A N 1
ATOM 1877 C CA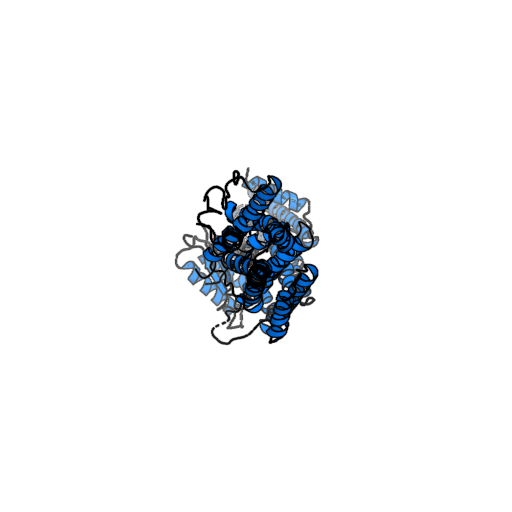 . LYS A 1 301 ? 60.043 39.553 14.164 1.00 81.67 301 LYS A CA 1
ATOM 1878 C C . LYS A 1 301 ? 61.078 38.523 13.681 1.00 83.41 301 LYS A C 1
ATOM 1879 O O . LYS A 1 301 ? 62.069 38.887 13.009 1.00 84.36 301 LYS A O 1
ATOM 1881 N N . ASN A 1 302 ? 60.885 37.244 14.042 1.00 85.27 302 ASN A N 1
ATOM 1882 C CA . ASN A 1 302 ? 61.473 36.134 13.222 1.00 86.31 302 ASN A CA 1
ATOM 1883 C C . ASN A 1 302 ? 60.412 35.698 12.183 1.00 86.58 302 ASN A C 1
ATOM 1884 O O . ASN A 1 302 ? 60.390 34.548 11.694 1.00 86.31 302 ASN A O 1
ATOM 1889 N N . GLN A 1 303 ? 59.522 36.671 11.908 1.00 86.64 303 GLN A N 1
ATOM 1890 C CA . GLN A 1 303 ? 58.763 36.835 10.659 1.00 86.03 303 GLN A CA 1
ATOM 1891 C C . GLN A 1 303 ? 59.788 37.168 9.577 1.00 84.67 303 GLN A C 1
ATOM 1892 O O . GLN A 1 303 ? 59.499 37.131 8.391 1.00 84.24 303 GLN A O 1
ATOM 1898 N N . GLU A 1 304 ? 60.991 37.494 10.034 1.00 83.65 304 GLU A N 1
ATOM 1899 C CA . GLU A 1 304 ? 62.166 37.569 9.210 1.00 83.29 304 GLU A CA 1
ATOM 1900 C C . GLU A 1 304 ? 62.358 36.295 8.366 1.00 82.89 304 GLU A C 1
ATOM 1901 O O . GLU A 1 304 ? 62.466 36.390 7.143 1.00 83.07 304 GLU A O 1
ATOM 1907 N N . ASP A 1 305 ? 62.372 35.120 9.009 1.00 81.87 305 ASP A N 1
ATOM 1908 C CA . ASP A 1 305 ? 62.548 33.834 8.315 1.00 80.51 305 ASP A CA 1
ATOM 1909 C C . ASP A 1 305 ? 61.428 33.501 7.352 1.00 79.24 305 ASP A C 1
ATOM 1910 O O . ASP A 1 305 ? 61.688 33.014 6.254 1.00 78.95 305 ASP A O 1
ATOM 1915 N N . THR A 1 306 ? 60.182 33.715 7.757 1.00 77.39 306 THR A N 1
ATOM 1916 C CA . THR A 1 306 ? 59.097 33.509 6.813 1.00 76.15 306 THR A CA 1
ATOM 1917 C C . THR A 1 306 ? 59.371 34.296 5.515 1.00 75.39 306 THR A C 1
ATOM 1918 O O . THR A 1 306 ? 59.023 33.846 4.426 1.00 75.42 306 THR A O 1
ATOM 1922 N N . PHE A 1 307 ? 60.024 35.455 5.631 1.00 73.88 307 PHE A N 1
ATOM 1923 C CA . PHE A 1 307 ? 60.260 36.310 4.471 1.00 71.89 307 PHE A CA 1
ATOM 1924 C C . PHE A 1 307 ? 61.522 35.935 3.719 1.00 71.71 307 PHE A C 1
ATOM 1925 O O . PHE A 1 307 ? 61.509 35.907 2.485 1.00 71.84 307 PHE A O 1
ATOM 1933 N N . ALA A 1 308 ? 62.605 35.668 4.446 1.00 70.72 308 ALA A N 1
ATOM 1934 C CA . ALA A 1 308 ? 63.819 35.137 3.836 1.00 70.57 308 ALA A CA 1
ATOM 1935 C C . ALA A 1 308 ? 63.482 33.946 2.919 1.00 70.46 308 ALA A C 1
ATOM 1936 O O . ALA A 1 308 ? 64.066 33.788 1.825 1.00 69.92 308 ALA A O 1
ATOM 1938 N N . ALA A 1 309 ? 62.495 33.163 3.349 1.00 69.84 309 ALA A N 1
ATOM 1939 C CA . ALA A 1 309 ? 62.104 31.954 2.660 1.00 69.44 309 ALA A CA 1
ATOM 1940 C C . ALA A 1 309 ? 61.221 32.227 1.465 1.00 69.22 309 ALA A C 1
ATOM 1941 O O . ALA A 1 309 ? 61.310 31.515 0.475 1.00 69.99 309 ALA A O 1
ATOM 1943 N N . GLU A 1 310 ? 60.338 33.213 1.545 1.00 68.75 310 GLU A N 1
ATOM 1944 C CA . GLU A 1 310 ? 59.559 33.573 0.368 1.00 67.70 310 GLU A CA 1
ATOM 1945 C C . GLU A 1 310 ? 60.474 34.114 -0.736 1.00 66.85 310 GLU A C 1
ATOM 1946 O O . GLU A 1 310 ? 60.212 33.893 -1.896 1.00 66.62 310 GLU A O 1
ATOM 1952 N N . LEU A 1 311 ? 61.526 34.832 -0.385 1.00 65.98 311 LEU A N 1
ATOM 1953 C CA . LEU A 1 311 ? 62.439 35.322 -1.407 1.00 65.98 311 LEU A CA 1
ATOM 1954 C C . LEU A 1 311 ? 63.289 34.190 -2.025 1.00 66.56 311 LEU A C 1
ATOM 1955 O O . LEU A 1 311 ? 63.513 34.175 -3.241 1.00 66.22 311 LEU A O 1
ATOM 1960 N N . HIS A 1 312 ? 63.757 33.266 -1.186 1.00 66.70 312 HIS A N 1
ATOM 1961 C CA . HIS A 1 312 ? 64.516 32.113 -1.635 1.00 67.01 312 HIS A CA 1
ATOM 1962 C C . HIS A 1 312 ? 63.640 31.231 -2.509 1.00 66.29 312 HIS A C 1
ATOM 1963 O O . HIS A 1 312 ? 64.068 30.789 -3.562 1.00 66.57 312 HIS A O 1
ATOM 1970 N N . ARG A 1 313 ? 62.396 31.023 -2.109 1.00 65.58 313 ARG A N 1
ATOM 1971 C CA . ARG A 1 313 ? 61.454 30.341 -2.974 1.00 64.82 313 ARG A CA 1
ATOM 1972 C C . ARG A 1 313 ? 61.432 30.963 -4.343 1.00 64.88 313 ARG A C 1
ATOM 1973 O O . ARG A 1 313 ? 61.575 30.258 -5.339 1.00 65.22 313 ARG A O 1
ATOM 1981 N N . LEU A 1 314 ? 61.237 32.281 -4.404 1.00 64.54 314 LEU A N 1
ATOM 1982 C CA . LEU A 1 314 ? 61.007 32.962 -5.676 1.00 63.55 314 LEU A CA 1
ATOM 1983 C C . LEU A 1 314 ? 62.247 32.841 -6.526 1.00 63.57 314 LEU A C 1
ATOM 1984 O O . LEU A 1 314 ? 62.179 32.717 -7.751 1.00 62.48 314 LEU A O 1
ATOM 1989 N N . LYS A 1 315 ? 63.378 32.887 -5.838 1.00 63.53 315 LYS A N 1
ATOM 1990 C CA . LYS A 1 315 ? 64.651 32.854 -6.457 1.00 64.48 315 LYS A CA 1
ATOM 1991 C C . LYS A 1 315 ? 64.802 31.535 -7.227 1.00 65.57 315 LYS A C 1
ATOM 1992 O O . LYS A 1 315 ? 65.600 31.455 -8.159 1.00 65.56 315 LYS A O 1
ATOM 1998 N N . GLN A 1 316 ? 64.000 30.540 -6.840 1.00 65.98 316 GLN A N 1
ATOM 1999 C CA . GLN A 1 316 ? 64.072 29.167 -7.324 1.00 66.94 316 GLN A CA 1
ATOM 2000 C C . GLN A 1 316 ? 63.164 28.965 -8.498 1.00 67.31 316 GLN A C 1
ATOM 2001 O O . GLN A 1 316 ? 63.254 27.946 -9.176 1.00 67.93 316 GLN A O 1
ATOM 2007 N N . GLN A 1 317 ? 62.214 29.870 -8.679 1.00 67.01 317 GLN A N 1
ATOM 2008 C CA . GLN A 1 317 ? 61.278 29.699 -9.761 1.00 67.12 317 GLN A CA 1
ATOM 2009 C C . GLN A 1 317 ? 62.098 29.710 -11.041 1.00 66.59 317 GLN A C 1
ATOM 2010 O O . GLN A 1 317 ? 63.091 30.440 -11.137 1.00 65.64 317 GLN A O 1
ATOM 2016 N N . PRO A 1 318 ? 61.753 28.821 -11.988 1.00 66.22 318 PRO A N 1
ATOM 2017 C CA . PRO A 1 318 ? 62.487 28.912 -13.240 1.00 65.16 318 PRO A CA 1
ATOM 2018 C C . PRO A 1 318 ? 61.887 30.031 -14.088 1.00 64.16 318 PRO A C 1
ATOM 2019 O O . PRO A 1 318 ? 62.584 30.619 -14.911 1.00 64.46 318 PRO A O 1
ATOM 2023 N N . LEU A 1 319 ? 60.624 30.361 -13.868 1.00 62.79 319 LEU A N 1
ATOM 2024 C CA . LEU A 1 319 ? 60.041 31.472 -14.605 1.00 62.49 319 LEU A CA 1
ATOM 2025 C C . LEU A 1 319 ? 59.704 32.679 -13.716 1.00 62.45 319 LEU A C 1
ATOM 2026 O O . LEU A 1 319 ? 59.085 32.527 -12.662 1.00 61.74 319 LEU A O 1
ATOM 2031 N N . PHE A 1 320 ? 60.081 33.876 -14.159 1.00 62.24 320 PHE A N 1
ATOM 2032 C CA . PHE A 1 320 ? 59.727 35.090 -13.425 1.00 61.68 320 PHE A CA 1
ATOM 2033 C C . PHE A 1 320 ? 58.241 35.409 -13.513 1.00 61.17 320 PHE A C 1
ATOM 2034 O O . PHE A 1 320 ? 57.714 35.644 -14.596 1.00 61.05 320 PHE A O 1
ATOM 2042 N N . SER A 1 321 ? 57.566 35.404 -12.364 1.00 60.02 321 SER A N 1
ATOM 2043 C CA . SER A 1 321 ? 56.149 35.794 -12.305 1.00 58.97 321 SER A CA 1
ATOM 2044 C C . SER A 1 321 ? 55.995 37.176 -11.598 1.00 58.34 321 SER A C 1
ATOM 2045 O O . SER A 1 321 ? 56.330 37.307 -10.419 1.00 57.29 321 SER A O 1
ATOM 2048 N N . LEU A 1 322 ? 55.525 38.192 -12.319 1.00 57.75 322 LEU A N 1
ATOM 2049 C CA . LEU A 1 322 ? 55.280 39.480 -11.700 1.00 57.85 322 LEU A CA 1
ATOM 2050 C C . LEU A 1 322 ? 54.176 39.385 -10.640 1.00 58.49 322 LEU A C 1
ATOM 2051 O O . LEU A 1 322 ? 54.415 39.805 -9.513 1.00 57.74 322 LEU A O 1
ATOM 2056 N N . VAL A 1 323 ? 53.013 38.795 -10.954 1.00 59.40 323 VAL A N 1
ATOM 2057 C CA . VAL A 1 323 ? 52.012 38.666 -9.908 1.00 60.77 323 VAL A CA 1
ATOM 2058 C C . VAL A 1 323 ? 52.586 37.999 -8.677 1.00 61.48 323 VAL A C 1
ATOM 2059 O O . VAL A 1 323 ? 52.477 38.536 -7.576 1.00 62.62 323 VAL A O 1
ATOM 2063 N N . ASP A 1 324 ? 53.254 36.872 -8.841 1.00 61.64 324 ASP A N 1
ATOM 2064 C CA . ASP A 1 324 ? 53.810 36.234 -7.665 1.00 61.89 324 ASP A CA 1
ATOM 2065 C C . ASP A 1 324 ? 54.776 37.145 -6.906 1.00 60.53 324 ASP A C 1
ATOM 2066 O O . ASP A 1 324 ? 54.755 37.208 -5.682 1.00 61.07 324 ASP A O 1
ATOM 2071 N N . PHE A 1 325 ? 55.615 37.863 -7.631 1.00 58.80 325 PHE A N 1
ATOM 2072 C CA . PHE A 1 325 ? 56.681 38.650 -7.024 1.00 57.00 325 PHE A CA 1
ATOM 2073 C C . PHE A 1 325 ? 56.034 39.825 -6.259 1.00 57.97 325 PHE A C 1
ATOM 2074 O O . PHE A 1 325 ? 56.457 40.192 -5.180 1.00 56.55 325 PHE A O 1
ATOM 2082 N N . GLU A 1 326 ? 54.990 40.389 -6.845 1.00 59.28 326 GLU A N 1
ATOM 2083 C CA . GLU A 1 326 ? 54.307 41.518 -6.256 1.00 60.54 326 GLU A CA 1
ATOM 2084 C C . GLU A 1 326 ? 53.594 41.084 -4.981 1.00 60.73 326 GLU A C 1
ATOM 2085 O O . GLU A 1 326 ? 53.678 41.772 -3.978 1.00 61.18 326 GLU A O 1
ATOM 2091 N N . GLN A 1 327 ? 52.969 39.913 -4.994 1.00 60.85 327 GLN A N 1
ATOM 2092 C CA . GLN A 1 327 ? 52.360 39.389 -3.796 1.00 60.89 327 GLN A CA 1
ATOM 2093 C C . GLN A 1 327 ? 53.378 39.309 -2.682 1.00 60.46 327 GLN A C 1
ATOM 2094 O O . GLN A 1 327 ? 53.113 39.696 -1.543 1.00 61.42 327 GLN A O 1
ATOM 2100 N N . VAL A 1 328 ? 54.552 38.794 -2.968 1.00 59.15 328 VAL A N 1
ATOM 2101 C CA . VAL A 1 328 ? 55.532 38.748 -1.893 1.00 57.99 328 VAL A CA 1
ATOM 2102 C C . VAL A 1 328 ? 55.937 40.181 -1.445 1.00 57.67 328 VAL A C 1
ATOM 2103 O O . VAL A 1 328 ? 56.184 40.444 -0.259 1.00 57.04 328 VAL A O 1
ATOM 2107 N N . VAL A 1 329 ? 56.010 41.102 -2.396 1.00 56.80 329 VAL A N 1
ATOM 2108 C CA . VAL A 1 329 ? 56.423 42.455 -2.041 1.00 56.09 329 VAL A CA 1
ATOM 2109 C C . VAL A 1 329 ? 55.303 43.153 -1.191 1.00 56.29 329 VAL A C 1
ATOM 2110 O O . VAL A 1 329 ? 55.574 43.701 -0.141 1.00 55.57 329 VAL A O 1
ATOM 2114 N N . ASP A 1 330 ? 54.075 43.105 -1.672 1.00 56.04 330 ASP A N 1
ATOM 2115 C CA . ASP A 1 330 ? 52.924 43.553 -0.934 1.00 58.12 330 ASP A CA 1
ATOM 2116 C C . ASP A 1 330 ? 52.845 43.006 0.463 1.00 58.94 330 ASP A C 1
ATOM 2117 O O . ASP A 1 330 ? 52.407 43.697 1.349 1.00 60.45 330 ASP A O 1
ATOM 2122 N N . ARG A 1 331 ? 53.270 41.772 0.667 1.00 59.40 331 ARG A N 1
ATOM 2123 C CA . ARG A 1 331 ? 53.047 41.131 1.927 1.00 59.30 331 ARG A CA 1
ATOM 2124 C C . ARG A 1 331 ? 54.119 41.586 2.871 1.00 58.57 331 ARG A C 1
ATOM 2125 O O . ARG A 1 331 ? 53.868 41.805 4.049 1.00 59.63 331 ARG A O 1
ATOM 2133 N N . ILE A 1 332 ? 55.326 41.784 2.376 1.00 57.01 332 ILE A N 1
ATOM 2134 C CA . ILE A 1 332 ? 56.342 42.304 3.255 1.00 55.08 332 ILE A CA 1
ATOM 2135 C C . ILE A 1 332 ? 55.995 43.768 3.609 1.00 56.08 332 ILE A C 1
ATOM 2136 O O . ILE A 1 332 ? 56.268 44.214 4.718 1.00 55.06 332 ILE A O 1
ATOM 2141 N N . ARG A 1 333 ? 55.391 44.507 2.669 1.00 55.95 333 ARG A N 1
ATOM 2142 C CA . ARG A 1 333 ? 55.199 45.938 2.882 1.00 56.54 333 ARG A CA 1
ATOM 2143 C C . ARG A 1 333 ? 54.148 46.176 3.997 1.00 56.14 333 ARG A C 1
ATOM 2144 O O . ARG A 1 333 ? 54.453 46.819 4.975 1.00 55.19 333 ARG A O 1
ATOM 2152 N N . SER A 1 334 ? 52.933 45.668 3.793 1.00 56.51 334 SER A N 1
ATOM 2153 C CA . SER A 1 334 ? 51.909 45.534 4.825 1.00 57.87 334 SER A CA 1
ATOM 2154 C C . SER A 1 334 ? 52.492 45.273 6.171 1.00 57.90 334 SER A C 1
ATOM 2155 O O . SER A 1 334 ? 52.314 46.035 7.100 1.00 59.41 334 SER A O 1
ATOM 2158 N N . THR A 1 335 ? 53.245 44.212 6.268 1.00 57.09 335 THR A N 1
ATOM 2159 C CA . THR A 1 335 ? 53.744 43.847 7.547 1.00 56.24 335 THR A CA 1
ATOM 2160 C C . THR A 1 335 ? 54.610 44.952 8.135 1.00 55.95 335 THR A C 1
ATOM 2161 O O . THR A 1 335 ? 54.490 45.266 9.327 1.00 56.66 335 THR A O 1
ATOM 2165 N N . VAL A 1 336 ? 55.510 45.507 7.335 1.00 55.44 336 VAL A N 1
ATOM 2166 C CA . VAL A 1 336 ? 56.400 46.568 7.817 1.00 54.91 336 VAL A CA 1
ATOM 2167 C C . VAL A 1 336 ? 55.570 47.815 8.207 1.00 55.72 336 VAL A C 1
ATOM 2168 O O . VAL A 1 336 ? 55.903 48.511 9.151 1.00 55.42 336 VAL A O 1
ATOM 2172 N N . ALA A 1 337 ? 54.477 48.031 7.486 1.00 55.84 337 ALA A N 1
ATOM 2173 C CA . ALA A 1 337 ? 53.594 49.152 7.673 1.00 57.06 337 ALA A CA 1
ATOM 2174 C C . ALA A 1 337 ? 52.843 49.044 9.026 1.00 57.89 337 ALA A C 1
ATOM 2175 O O . ALA A 1 337 ? 52.874 50.000 9.824 1.00 57.90 337 ALA A O 1
ATOM 2177 N N . GLU A 1 338 ? 52.155 47.906 9.234 1.00 58.56 338 GLU A N 1
ATOM 2178 C CA . GLU A 1 338 ? 51.590 47.515 10.528 1.00 59.18 338 GLU A CA 1
ATOM 2179 C C . GLU A 1 338 ? 52.585 47.575 11.679 1.00 58.14 338 GLU A C 1
ATOM 2180 O O . GLU A 1 338 ? 52.326 48.232 12.671 1.00 57.95 338 GLU A O 1
ATOM 2186 N N . HIS A 1 339 ? 53.765 47.011 11.549 1.00 57.32 339 HIS A N 1
ATOM 2187 C CA . HIS A 1 339 ? 54.674 47.169 12.666 1.00 57.83 339 HIS A CA 1
ATOM 2188 C C . HIS A 1 339 ? 55.140 48.559 12.868 1.00 56.95 339 HIS A C 1
ATOM 2189 O O . HIS A 1 339 ? 55.676 48.891 13.934 1.00 57.15 339 HIS A O 1
ATOM 2196 N N . LEU A 1 340 ? 54.987 49.377 11.840 1.00 55.57 340 LEU A N 1
ATOM 2197 C CA . LEU A 1 340 ? 55.460 50.742 11.935 1.00 54.87 340 LEU A CA 1
ATOM 2198 C C . LEU A 1 340 ? 54.441 51.603 12.684 1.00 54.23 340 LEU A C 1
ATOM 2199 O O . LEU A 1 340 ? 54.817 52.402 13.498 1.00 52.66 340 LEU A O 1
ATOM 2204 N N . TRP A 1 341 ? 53.173 51.415 12.358 1.00 54.21 341 TRP A N 1
ATOM 2205 C CA . TRP A 1 341 ? 52.093 52.048 13.021 1.00 57.22 341 TRP A CA 1
ATOM 2206 C C . TRP A 1 341 ? 52.217 51.727 14.530 1.00 57.61 341 TRP A C 1
ATOM 2207 O O . TRP A 1 341 ? 52.470 52.640 15.342 1.00 57.24 341 TRP A O 1
ATOM 2218 N N . LYS A 1 342 ? 52.151 50.439 14.885 1.00 58.02 342 LYS A N 1
ATOM 2219 C CA . LYS A 1 342 ? 52.537 49.980 16.234 1.00 57.75 342 LYS A CA 1
ATOM 2220 C C . LYS A 1 342 ? 53.722 50.708 16.806 1.00 57.16 342 LYS A C 1
ATOM 2221 O O . LYS A 1 342 ? 53.612 51.325 17.857 1.00 58.55 342 LYS A O 1
ATOM 2227 N N . LEU A 1 343 ? 54.867 50.657 16.164 1.00 55.20 343 LEU A N 1
ATOM 2228 C CA . LEU A 1 343 ? 56.007 51.243 16.822 1.00 55.16 343 LEU A CA 1
ATOM 2229 C C . LEU A 1 343 ? 55.672 52.697 17.257 1.00 56.52 343 LEU A C 1
ATOM 2230 O O . LEU A 1 343 ? 56.097 53.175 18.316 1.00 55.83 343 LEU A O 1
ATOM 2235 N N . MET A 1 344 ? 54.891 53.389 16.427 1.00 56.81 344 MET A N 1
ATOM 2236 C CA . MET A 1 344 ? 54.743 54.823 16.568 1.00 57.09 344 MET A CA 1
ATOM 2237 C C . MET A 1 344 ? 53.671 55.152 17.577 1.00 55.87 344 MET A C 1
ATOM 2238 O O . MET A 1 344 ? 53.907 55.881 18.514 1.00 54.72 344 MET A O 1
ATOM 2243 N N . VAL A 1 345 ? 52.503 54.583 17.353 1.00 55.35 345 VAL A N 1
ATOM 2244 C CA . VAL A 1 345 ? 51.361 54.886 18.111 1.00 55.80 345 VAL A CA 1
ATOM 2245 C C . VAL A 1 345 ? 51.397 54.200 19.484 1.00 57.45 345 VAL A C 1
ATOM 2246 O O . VAL A 1 345 ? 50.997 54.821 20.457 1.00 57.97 345 VAL A O 1
ATOM 2250 N N . GLU A 1 346 ? 51.865 52.938 19.564 1.00 57.98 346 GLU A N 1
ATOM 2251 C CA . GLU A 1 346 ? 51.827 52.165 20.812 1.00 56.66 346 GLU A CA 1
ATOM 2252 C C . GLU A 1 346 ? 53.113 52.164 21.598 1.00 57.17 346 GLU A C 1
ATOM 2253 O O . GLU A 1 346 ? 53.100 51.874 22.773 1.00 58.05 346 GLU A O 1
ATOM 2259 N N . GLU A 1 347 ? 54.234 52.552 21.037 1.00 57.16 347 GLU A N 1
ATOM 2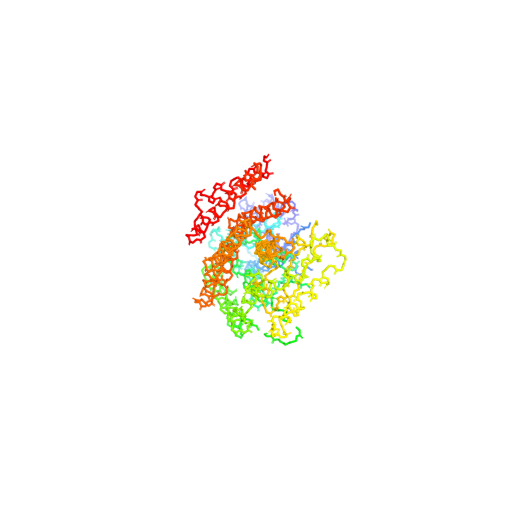260 C CA . GLU A 1 347 ? 55.424 52.432 21.845 1.00 57.28 347 GLU A CA 1
ATOM 2261 C C . GLU A 1 347 ? 56.254 53.650 21.803 1.00 57.21 347 GLU A C 1
ATOM 2262 O O . GLU A 1 347 ? 57.301 53.699 22.471 1.00 57.83 347 GLU A O 1
ATOM 2268 N N . SER A 1 348 ? 55.880 54.634 20.989 1.00 56.28 348 SER A N 1
ATOM 2269 C CA . SER A 1 348 ? 56.695 55.855 21.012 1.00 56.38 348 SER A CA 1
ATOM 2270 C C . SER A 1 348 ? 55.845 57.116 21.184 1.00 55.69 348 SER A C 1
ATOM 2271 O O . SER A 1 348 ? 56.363 58.230 21.081 1.00 55.18 348 SER A O 1
ATOM 2274 N N . ASP A 1 349 ? 54.545 56.927 21.434 1.00 55.10 349 ASP A N 1
ATOM 2275 C CA . ASP A 1 349 ? 53.688 58.013 21.903 1.00 54.23 349 ASP A CA 1
ATOM 2276 C C . ASP A 1 349 ? 53.511 59.106 20.837 1.00 53.52 349 ASP A C 1
ATOM 2277 O O . ASP A 1 349 ? 53.583 60.313 21.101 1.00 53.27 349 ASP A O 1
ATOM 2282 N N . LEU A 1 350 ? 53.312 58.664 19.603 1.00 51.97 350 LEU A N 1
ATOM 2283 C CA . LEU A 1 350 ? 53.087 59.579 18.528 1.00 50.18 350 LEU A CA 1
ATOM 2284 C C . LEU A 1 350 ? 51.982 60.595 18.924 1.00 49.25 350 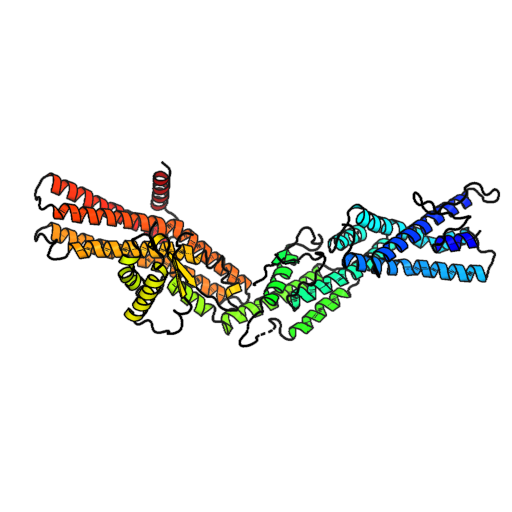LEU A C 1
ATOM 2285 O O . LEU A 1 350 ? 52.207 61.813 18.837 1.00 47.85 350 LEU A O 1
ATOM 2290 N N . LEU A 1 351 ? 50.833 60.072 19.347 1.00 48.59 351 LEU A N 1
ATOM 2291 C CA . LEU A 1 351 ? 49.681 60.883 19.722 1.00 50.57 351 LEU A CA 1
ATOM 2292 C C . LEU A 1 351 ? 50.037 61.964 20.736 1.00 50.42 351 LEU A C 1
ATOM 2293 O O . LEU A 1 351 ? 49.572 63.103 20.659 1.00 51.58 351 LEU A O 1
ATOM 2298 N N . GLY A 1 352 ? 50.932 61.591 21.619 1.00 49.89 352 GLY A N 1
ATOM 2299 C CA . GLY A 1 352 ? 51.454 62.455 22.614 1.00 49.41 352 GLY A CA 1
ATOM 2300 C C . GLY A 1 352 ? 52.441 63.440 22.103 1.00 49.09 352 GLY A C 1
ATOM 2301 O O . GLY A 1 352 ? 52.476 64.565 22.616 1.00 49.98 352 GLY A O 1
ATOM 2302 N N . GLN A 1 353 ? 53.274 63.087 21.122 1.00 48.00 353 GLN A N 1
ATOM 2303 C CA . GLN A 1 353 ? 54.144 64.156 20.578 1.00 45.35 353 GLN A CA 1
ATOM 2304 C C . GLN A 1 353 ? 53.417 65.094 19.608 1.00 43.32 353 GLN A C 1
ATOM 2305 O O . GLN A 1 353 ? 53.793 66.234 19.445 1.00 42.08 353 GLN A O 1
ATOM 2311 N N . LEU A 1 354 ? 52.337 64.642 19.007 1.00 42.79 354 LEU A N 1
ATOM 2312 C CA . LEU A 1 354 ? 51.604 65.528 18.141 1.00 43.03 354 LEU A CA 1
ATOM 2313 C C . LEU A 1 354 ? 51.080 66.674 19.021 1.00 45.05 354 LEU A C 1
ATOM 2314 O O . LEU A 1 354 ? 51.281 67.911 18.727 1.00 43.97 354 LEU A O 1
ATOM 2319 N N . LYS A 1 355 ? 50.530 66.255 20.179 1.00 45.49 355 LYS A N 1
ATOM 2320 C CA . LYS A 1 355 ? 50.029 67.174 21.174 1.00 44.74 355 LYS A CA 1
ATOM 2321 C C . LYS A 1 355 ? 51.082 68.180 21.588 1.00 42.93 355 LYS A C 1
ATOM 2322 O O . LYS A 1 355 ? 50.844 69.393 21.558 1.00 42.36 355 LYS A O 1
ATOM 2328 N N . ILE A 1 356 ? 52.268 67.717 21.921 1.00 41.11 356 ILE A N 1
ATOM 2329 C CA . ILE A 1 356 ? 53.323 68.663 22.198 1.00 40.52 356 ILE A CA 1
ATOM 2330 C C . ILE A 1 356 ? 53.611 69.610 21.070 1.00 41.60 356 ILE A C 1
ATOM 2331 O O . ILE A 1 356 ? 54.046 70.788 21.302 1.00 43.96 356 ILE A O 1
ATOM 2336 N N . ILE A 1 357 ? 53.413 69.133 19.832 1.00 40.55 357 ILE A N 1
ATOM 2337 C CA . ILE A 1 357 ? 53.823 69.934 18.703 1.00 39.81 357 ILE A CA 1
ATOM 2338 C C . ILE A 1 357 ? 52.746 70.986 18.546 1.00 37.60 357 ILE A C 1
ATOM 2339 O O . ILE A 1 357 ? 53.024 72.165 18.259 1.00 36.62 357 ILE A O 1
ATOM 2344 N N . LYS A 1 358 ? 51.519 70.538 18.712 1.00 35.89 358 LYS A N 1
ATOM 2345 C CA . LYS A 1 358 ? 50.414 71.448 18.683 1.00 37.03 358 LYS A CA 1
ATOM 2346 C C . LYS A 1 358 ? 50.482 72.523 19.815 1.00 38.47 358 LYS A C 1
ATOM 2347 O O . LYS A 1 358 ? 50.160 73.687 19.565 1.00 38.01 358 LYS A O 1
ATOM 2353 N N . ASP A 1 359 ? 51.000 72.151 20.990 1.00 38.00 359 ASP A N 1
ATOM 2354 C CA . ASP A 1 359 ? 51.115 73.091 22.090 1.00 39.58 359 ASP A CA 1
ATOM 2355 C C . ASP A 1 359 ? 52.099 74.142 21.798 1.00 40.23 359 ASP A C 1
ATOM 2356 O O . ASP A 1 359 ? 52.006 75.249 22.346 1.00 41.52 359 ASP A O 1
ATOM 2361 N N . PHE A 1 360 ? 53.130 73.779 21.038 1.00 39.86 360 PHE A N 1
ATOM 2362 C CA . PHE A 1 360 ? 54.201 74.738 20.808 1.00 38.53 360 PHE A CA 1
ATOM 2363 C C . PHE A 1 360 ? 54.138 75.340 19.434 1.00 38.42 360 PHE A C 1
ATOM 2364 O O . PHE A 1 360 ? 53.967 76.572 19.335 1.00 37.46 360 PHE A O 1
ATOM 2372 N N . TYR A 1 361 ? 54.226 74.501 18.368 1.00 37.32 361 TYR A N 1
ATOM 2373 C CA . TYR A 1 361 ? 54.177 75.075 17.010 1.00 36.43 361 TYR A CA 1
ATOM 2374 C C . TYR A 1 361 ? 52.837 75.759 16.751 1.00 35.44 361 TYR A C 1
ATOM 2375 O O . TYR A 1 361 ? 52.793 76.798 16.176 1.00 35.16 361 TYR A O 1
ATOM 2384 N N . LEU A 1 362 ? 51.748 75.128 17.163 1.00 34.41 362 LEU A N 1
ATOM 2385 C CA . LEU A 1 362 ? 50.431 75.663 16.916 1.00 34.45 362 LEU A CA 1
ATOM 2386 C C . LEU A 1 362 ? 49.910 76.511 18.119 1.00 35.59 362 LEU A C 1
ATOM 2387 O O . LEU A 1 362 ? 48.710 76.630 18.284 1.00 35.28 362 LEU A O 1
ATOM 2392 N N . LEU A 1 363 ? 50.826 77.034 18.959 1.00 38.19 363 LEU A N 1
ATOM 2393 C CA . LEU A 1 363 ? 50.509 77.844 20.169 1.00 39.43 363 LEU A CA 1
ATOM 2394 C C . LEU A 1 363 ? 49.364 77.307 21.050 1.00 40.24 363 LEU A C 1
ATOM 2395 O O . LEU A 1 363 ? 48.608 78.101 21.601 1.00 41.23 363 LEU A O 1
ATOM 2400 N N . GLY A 1 364 ? 49.237 76.003 21.209 1.00 39.95 364 GLY A N 1
ATOM 2401 C CA . GLY A 1 364 ? 48.140 75.474 21.984 1.00 39.88 364 GLY A CA 1
ATOM 2402 C C . GLY A 1 364 ? 48.217 75.889 23.464 1.00 40.99 364 GLY A C 1
ATOM 2403 O O . GLY A 1 364 ? 47.190 76.010 24.113 1.00 42.04 364 GLY A O 1
ATOM 2404 N N . ARG A 1 365 ? 49.423 76.126 23.973 1.00 38.91 365 ARG A N 1
ATOM 2405 C CA . ARG A 1 365 ? 49.626 76.653 25.288 1.00 37.84 365 ARG A CA 1
ATOM 2406 C C . ARG A 1 365 ? 49.577 78.154 25.248 1.00 36.91 365 ARG A C 1
ATOM 2407 O O . ARG A 1 365 ? 50.565 78.870 25.351 1.00 33.41 365 ARG A O 1
ATOM 2415 N N . GLY A 1 366 ? 48.358 78.607 25.115 1.00 36.11 366 GLY A N 1
ATOM 2416 C CA . GLY A 1 366 ? 48.147 80.025 24.958 1.00 32.14 366 GLY A CA 1
ATOM 2417 C C . GLY A 1 366 ? 48.689 80.899 26.033 1.00 33.06 366 GLY A C 1
ATOM 2418 O O . GLY A 1 366 ? 49.270 81.909 25.758 1.00 35.28 366 GLY A O 1
ATOM 2419 N N A GLU A 1 367 ? 48.576 80.438 27.299 0.50 31.58 367 GLU A N 1
ATOM 2420 N N B GLU A 1 367 ? 48.502 80.571 27.320 0.50 31.49 367 GLU A N 1
ATOM 2421 C CA A GLU A 1 367 ? 49.011 81.305 28.406 0.50 31.34 367 GLU A CA 1
ATOM 2422 C CA B GLU A 1 367 ? 49.070 81.457 28.387 0.50 30.77 367 GLU A CA 1
ATOM 2423 C C A GLU A 1 367 ? 50.541 81.475 28.383 0.50 30.63 367 GLU A C 1
ATOM 2424 C C B GLU A 1 367 ? 50.568 81.515 28.323 0.50 30.31 367 GLU A C 1
ATOM 2425 O O A GLU A 1 367 ? 51.061 82.633 28.611 0.50 32.06 367 GLU A O 1
ATOM 2426 O O B GLU A 1 367 ? 51.122 82.598 28.611 0.50 31.94 367 GLU A O 1
ATOM 2434 N N . LEU A 1 368 ? 51.270 80.410 28.101 1.00 33.75 368 LEU A N 1
ATOM 2435 C CA . LEU A 1 368 ? 52.751 80.543 28.004 1.00 38.13 368 LEU A CA 1
ATOM 2436 C C . LEU A 1 368 ? 53.172 81.508 26.909 1.00 34.77 368 LEU A C 1
ATOM 2437 O O . LEU A 1 368 ? 54.082 82.344 27.092 1.00 35.38 368 LEU A O 1
ATOM 2442 N N . PHE A 1 369 ? 52.505 81.452 25.769 1.00 31.98 369 PHE A N 1
ATOM 2443 C CA . PHE A 1 369 ? 52.998 82.357 24.685 1.00 33.41 369 PHE A CA 1
ATOM 2444 C C . PHE A 1 369 ? 52.676 83.806 24.948 1.00 33.31 369 PHE A C 1
ATOM 2445 O O . PHE A 1 369 ? 53.505 84.705 24.665 1.00 33.34 369 PHE A O 1
ATOM 2453 N N . GLN A 1 370 ? 51.510 84.029 25.564 1.00 34.42 370 GLN A N 1
ATOM 2454 C CA . GLN A 1 370 ? 51.175 85.405 26.043 1.00 38.66 370 GLN A CA 1
ATOM 2455 C C . GLN A 1 370 ? 52.191 85.906 27.054 1.00 32.60 370 GLN A C 1
ATOM 2456 O O . GLN A 1 370 ? 52.658 87.036 26.973 1.00 31.70 370 GLN A O 1
ATOM 2462 N N . ALA A 1 371 ? 52.555 85.058 28.025 1.00 35.13 371 ALA A N 1
ATOM 2463 C CA . ALA A 1 371 ? 53.577 85.533 28.997 1.00 34.06 371 ALA A CA 1
ATOM 2464 C C . ALA A 1 371 ? 54.875 85.759 28.244 1.00 32.88 371 ALA A C 1
ATOM 2465 O O . ALA A 1 371 ? 55.562 86.795 28.425 1.00 31.19 371 ALA A O 1
ATOM 2467 N N . PHE A 1 372 ? 55.190 84.795 27.343 1.00 31.01 372 PHE A N 1
ATOM 2468 C CA . PHE A 1 372 ? 56.435 84.922 26.572 1.00 37.27 372 PHE A CA 1
ATOM 2469 C C . PHE A 1 372 ? 56.523 86.207 25.770 1.00 32.31 372 PHE A C 1
ATOM 2470 O O . PHE A 1 372 ? 57.555 86.952 25.788 1.00 32.89 372 PHE A O 1
ATOM 2478 N N . ILE A 1 373 ? 55.439 86.501 25.068 1.00 31.26 373 ILE A N 1
ATOM 2479 C CA . ILE A 1 373 ? 55.438 87.738 24.252 1.00 31.23 373 ILE A CA 1
ATOM 2480 C C . ILE A 1 373 ? 55.610 88.928 25.103 1.00 34.90 373 ILE A C 1
ATOM 2481 O O . ILE A 1 373 ? 56.354 89.859 24.781 1.00 38.66 373 ILE A O 1
ATOM 2486 N N . ASP A 1 374 ? 54.922 88.944 26.229 1.00 38.91 374 ASP A N 1
ATOM 2487 C CA . ASP A 1 374 ? 55.111 90.098 27.095 1.00 38.58 374 ASP A CA 1
ATOM 2488 C C . ASP A 1 374 ? 56.550 90.200 27.622 1.00 41.64 374 ASP A C 1
ATOM 2489 O O . ASP A 1 374 ? 57.132 91.278 27.634 1.00 39.87 374 ASP A O 1
ATOM 2494 N N . THR A 1 375 ? 57.144 89.108 28.114 1.00 41.19 375 THR A N 1
ATOM 2495 C CA . THR A 1 375 ? 58.534 89.288 28.583 1.00 41.12 375 THR A CA 1
ATOM 2496 C C . THR A 1 375 ? 59.554 89.529 27.459 1.00 49.23 375 THR A C 1
ATOM 2497 O O . THR A 1 375 ? 60.560 90.193 27.686 1.00 46.41 375 THR A O 1
ATOM 2501 N N . ALA A 1 376 ? 59.347 88.957 26.270 1.00 44.10 376 ALA A N 1
ATOM 2502 C CA . ALA A 1 376 ? 60.443 89.000 25.277 1.00 51.08 376 ALA A CA 1
ATOM 2503 C C . ALA A 1 376 ? 60.310 90.194 24.341 1.00 50.98 376 ALA A C 1
ATOM 2504 O O . ALA A 1 376 ? 61.214 90.521 23.580 1.00 46.99 376 ALA A O 1
ATOM 2506 N N . GLN A 1 377 ? 59.179 90.879 24.409 1.00 46.42 377 GLN A N 1
ATOM 2507 C CA . GLN A 1 377 ? 58.993 91.966 23.483 1.00 42.61 377 GLN A CA 1
ATOM 2508 C C . GLN A 1 377 ? 60.210 92.891 23.446 1.00 49.02 377 GLN A C 1
ATOM 2509 O O . GLN A 1 377 ? 60.601 93.325 22.371 1.00 45.47 377 GLN A O 1
ATOM 2515 N N . HIS A 1 378 ? 60.818 93.227 24.583 1.00 40.59 378 HIS A N 1
ATOM 2516 C CA . HIS A 1 378 ? 61.840 94.271 24.503 1.00 39.36 378 HIS A CA 1
ATOM 2517 C C . HIS A 1 378 ? 63.124 93.754 23.847 1.00 47.22 378 HIS A C 1
ATOM 2518 O O . HIS A 1 378 ? 63.917 94.540 23.297 1.00 43.70 378 HIS A O 1
ATOM 2525 N N . MET A 1 379 ? 63.342 92.444 23.915 1.00 42.15 379 MET A N 1
ATOM 2526 C CA . MET A 1 379 ? 64.544 91.913 23.349 1.00 45.16 379 MET A CA 1
ATOM 2527 C C . MET A 1 379 ? 64.391 91.445 21.894 1.00 62.19 379 MET A C 1
ATOM 2528 O O . MET A 1 379 ? 65.392 91.004 21.279 1.00 56.79 379 MET A O 1
ATOM 2533 N N . LEU A 1 380 ? 63.178 91.531 21.331 1.00 44.40 380 LEU A N 1
ATOM 2534 C CA . LEU A 1 380 ? 62.947 90.959 20.003 1.00 44.46 380 LEU A CA 1
ATOM 2535 C C . LEU A 1 380 ? 62.549 92.051 19.031 1.00 47.33 380 LEU A C 1
ATOM 2536 O O . LEU A 1 380 ? 62.464 91.838 17.847 1.00 44.54 380 LEU A O 1
ATOM 2541 N N . LYS A 1 381 ? 62.303 93.246 19.533 1.00 52.48 381 LYS A N 1
ATOM 2542 C CA . LYS A 1 381 ? 61.755 94.270 18.663 1.00 56.47 381 LYS A CA 1
ATOM 2543 C C . LYS A 1 381 ? 62.899 94.923 17.915 1.00 56.47 381 LYS A C 1
ATOM 2544 O O . LYS A 1 381 ? 62.704 95.689 16.979 1.00 50.87 381 LYS A O 1
ATOM 2550 N N . THR A 1 382 ? 64.103 94.626 18.365 1.00 53.78 382 THR A N 1
ATOM 2551 C CA . THR A 1 382 ? 65.282 95.119 17.714 1.00 56.50 382 THR A CA 1
ATOM 2552 C C . THR A 1 382 ? 65.956 93.982 16.958 1.00 58.92 382 THR A C 1
ATOM 2553 O O . THR A 1 382 ? 65.664 92.765 17.198 1.00 54.70 382 THR A O 1
ATOM 2557 N N . PRO A 1 383 ? 66.879 94.367 16.059 1.00 58.23 383 PRO A N 1
ATOM 2558 C CA . PRO A 1 383 ? 67.685 93.421 15.270 1.00 58.47 383 PRO A CA 1
ATOM 2559 C C . PRO A 1 383 ? 68.397 92.503 16.226 1.00 52.47 383 PRO A C 1
ATOM 2560 O O . PRO A 1 383 ? 68.859 92.943 17.258 1.00 53.72 383 PRO A O 1
ATOM 2564 N N . PRO A 1 384 ? 68.444 91.214 15.914 1.00 53.61 384 PRO A N 1
ATOM 2565 C CA . PRO A 1 384 ? 69.083 90.326 16.862 1.00 53.65 384 PRO A CA 1
ATOM 2566 C C . PRO A 1 384 ? 70.567 90.649 17.039 1.00 60.54 384 PRO A C 1
ATOM 2567 O O . PRO A 1 384 ? 71.118 91.442 16.280 1.00 57.20 384 PRO A O 1
ATOM 2571 N N . THR A 1 385 ? 71.188 90.076 18.069 1.00 58.34 385 THR A N 1
ATOM 2572 C CA . THR A 1 385 ? 72.620 90.187 18.282 1.00 53.23 385 THR A CA 1
ATOM 2573 C C . THR A 1 385 ? 73.026 88.814 18.745 1.00 61.08 385 THR A C 1
ATOM 2574 O O . THR A 1 385 ? 72.196 87.897 18.816 1.00 57.59 385 THR A O 1
ATOM 2578 N N . ALA A 1 386 ? 74.298 88.686 19.109 1.00 61.26 386 ALA A N 1
ATOM 2579 C CA . ALA A 1 386 ? 74.868 87.395 19.439 1.00 61.70 386 ALA A CA 1
ATOM 2580 C C . ALA A 1 386 ? 74.186 86.806 20.640 1.00 58.61 386 ALA A C 1
ATOM 2581 O O . ALA A 1 386 ? 74.118 85.592 20.750 1.00 53.28 386 ALA A O 1
ATOM 2583 N N . VAL A 1 387 ? 73.679 87.653 21.548 1.00 61.97 387 VAL A N 1
ATOM 2584 C CA . VAL A 1 387 ? 73.055 87.106 22.786 1.00 55.00 387 VAL A CA 1
ATOM 2585 C C . VAL A 1 387 ? 71.529 86.789 22.723 1.00 60.13 387 VAL A C 1
ATOM 2586 O O . VAL A 1 387 ? 71.007 85.997 23.542 1.00 53.53 387 VAL A O 1
ATOM 2590 N N . THR A 1 388 ? 70.842 87.374 21.738 1.00 51.86 388 THR A N 1
ATOM 2591 C CA . THR A 1 388 ? 69.399 87.219 21.617 1.00 46.98 388 THR A CA 1
ATOM 2592 C C . THR A 1 388 ? 68.913 85.800 21.821 1.00 50.44 388 THR A C 1
ATOM 2593 O O . THR A 1 388 ? 68.055 85.532 22.647 1.00 51.57 388 THR A O 1
ATOM 2597 N N . GLU A 1 389 ? 69.481 84.858 21.106 1.00 51.26 389 GLU A N 1
ATOM 2598 C CA . GLU A 1 389 ? 68.921 83.526 21.168 1.00 44.95 389 GLU A CA 1
ATOM 2599 C C . GLU A 1 389 ? 68.979 83.016 22.560 1.00 45.59 389 GLU A C 1
ATOM 2600 O O . GLU A 1 389 ? 68.033 82.430 23.068 1.00 49.21 389 GLU A O 1
ATOM 2606 N N . HIS A 1 390 ? 70.106 83.251 23.206 1.00 55.16 390 HIS A N 1
ATOM 2607 C CA . HIS A 1 390 ? 70.232 82.856 24.584 1.00 54.64 390 HIS A CA 1
ATOM 2608 C C . HIS A 1 390 ? 69.210 83.596 25.482 1.00 37.98 390 HIS A C 1
ATOM 2609 O O . HIS A 1 390 ? 68.526 82.975 26.251 1.00 48.27 390 HIS A O 1
ATOM 2616 N N . ASP A 1 391 ? 69.144 84.912 25.387 1.00 43.20 391 ASP A N 1
ATOM 2617 C CA . ASP A 1 391 ? 68.237 85.689 26.245 1.00 45.13 391 ASP A CA 1
ATOM 2618 C C . ASP A 1 391 ? 66.764 85.265 26.115 1.00 52.78 391 ASP A C 1
ATOM 2619 O O . ASP A 1 391 ? 66.023 85.160 27.123 1.00 49.38 391 ASP A O 1
ATOM 2624 N N . VAL A 1 392 ? 66.391 84.965 24.867 1.00 41.90 392 VAL A N 1
ATOM 2625 C CA . VAL A 1 392 ? 65.064 84.648 24.481 1.00 37.75 392 VAL A CA 1
ATOM 2626 C C . VAL A 1 392 ? 64.689 83.293 24.991 1.00 45.47 392 VAL A C 1
ATOM 2627 O O . VAL A 1 392 ? 63.520 83.048 25.341 1.00 46.08 392 VAL A O 1
ATOM 2631 N N . ASN A 1 393 ? 65.661 82.391 25.086 1.00 45.70 393 ASN A N 1
ATOM 2632 C CA . ASN A 1 393 ? 65.305 81.072 25.613 1.00 43.90 393 ASN A CA 1
ATOM 2633 C C . ASN A 1 393 ? 65.139 81.098 27.100 1.00 37.31 393 ASN A C 1
ATOM 2634 O O . ASN A 1 393 ? 64.356 80.360 27.624 1.00 43.95 393 ASN A O 1
ATOM 2639 N N . VAL A 1 394 ? 65.857 81.969 27.778 1.00 41.00 394 VAL A N 1
ATOM 2640 C CA . VAL A 1 394 ? 65.651 82.144 29.217 1.00 45.96 394 VAL A CA 1
ATOM 2641 C C . VAL A 1 394 ? 64.231 82.716 29.485 1.00 44.11 394 VAL A C 1
ATOM 2642 O O . VAL A 1 394 ? 63.480 82.194 30.323 1.00 45.73 394 VAL A O 1
ATOM 2646 N N . ALA A 1 395 ? 63.909 83.787 28.751 1.00 39.59 395 ALA A N 1
ATOM 2647 C CA . ALA A 1 395 ? 62.616 84.443 28.772 1.00 37.21 395 ALA A CA 1
ATOM 2648 C C . ALA A 1 395 ? 61.548 83.418 28.511 1.00 44.02 395 ALA A C 1
ATOM 2649 O O . ALA A 1 395 ? 60.500 83.432 29.161 1.00 41.10 395 ALA A O 1
ATOM 2651 N N . PHE A 1 396 ? 61.844 82.472 27.630 1.00 34.53 396 PHE A N 1
ATOM 2652 C CA . PHE A 1 396 ? 60.866 81.460 27.350 1.00 37.39 396 PHE A CA 1
ATOM 2653 C C . PHE A 1 396 ? 60.701 80.518 28.538 1.00 42.80 396 PHE A C 1
ATOM 2654 O O . PHE A 1 396 ? 59.592 80.110 28.888 1.00 44.69 396 PHE A O 1
ATOM 2662 N N . GLN A 1 397 ? 61.811 80.160 29.168 1.00 45.86 397 GLN A N 1
ATOM 2663 C CA . GLN A 1 397 ? 61.788 79.339 30.393 1.00 48.87 397 GLN A CA 1
ATOM 2664 C C . GLN A 1 397 ? 61.238 80.065 31.602 1.00 38.09 397 GLN A C 1
ATOM 2665 O O . GLN A 1 397 ? 60.438 79.535 32.341 1.00 43.83 397 GLN A O 1
ATOM 2671 N N . GLN A 1 398 ? 61.615 81.301 31.786 1.00 39.81 398 GLN A N 1
ATOM 2672 C CA . GLN A 1 398 ? 60.917 82.068 32.813 1.00 44.56 398 GLN A CA 1
ATOM 2673 C C . GLN A 1 398 ? 59.388 82.125 32.576 1.00 49.82 398 GLN A C 1
ATOM 2674 O O . GLN A 1 398 ? 58.595 82.062 33.537 1.00 47.95 398 GLN A O 1
ATOM 2680 N N . SER A 1 399 ? 58.960 82.154 31.320 1.00 42.60 399 SER A N 1
ATOM 2681 C CA . SER A 1 399 ? 57.537 82.247 31.066 1.00 43.33 399 SER A CA 1
ATOM 2682 C C . SER A 1 399 ? 56.871 80.962 31.414 1.00 41.25 399 SER A C 1
ATOM 2683 O O . SER A 1 399 ? 55.743 80.949 31.895 1.00 45.82 399 SER A O 1
ATOM 2686 N N . ALA A 1 400 ? 57.521 79.853 31.154 1.00 44.22 400 ALA A N 1
ATOM 2687 C CA . ALA A 1 400 ? 56.876 78.572 31.517 1.00 45.30 400 ALA A CA 1
ATOM 2688 C C . ALA A 1 400 ? 56.733 78.497 33.061 1.00 52.46 400 ALA A C 1
ATOM 2689 O O . ALA A 1 400 ? 55.756 77.953 33.588 1.00 50.15 400 ALA A O 1
ATOM 2691 N N . HIS A 1 401 ? 57.730 79.031 33.778 1.00 49.26 401 HIS A N 1
ATOM 2692 C CA . HIS A 1 401 ? 57.668 79.041 35.241 1.00 60.74 401 HIS A CA 1
ATOM 2693 C C . HIS A 1 401 ? 56.493 79.890 35.709 1.00 57.71 401 HIS A C 1
ATOM 2694 O O . HIS A 1 401 ? 55.660 79.437 36.506 1.00 51.27 401 HIS A O 1
ATOM 2701 N N . LYS A 1 402 ? 56.403 81.078 35.120 1.00 46.09 402 LYS A N 1
ATOM 2702 C CA . LYS A 1 402 ? 55.429 82.037 35.504 1.00 47.18 402 LYS A CA 1
ATOM 2703 C C . LYS A 1 402 ? 54.073 81.456 35.314 1.00 49.76 402 LYS A C 1
ATOM 2704 O O . LYS A 1 402 ? 53.133 81.888 35.916 1.00 56.61 402 LYS A O 1
ATOM 2710 N N . VAL A 1 403 ? 53.962 80.443 34.491 1.00 49.94 403 VAL A N 1
ATOM 2711 C CA . VAL A 1 403 ? 52.659 80.023 34.098 1.00 46.29 403 VAL A CA 1
ATOM 2712 C C . VAL A 1 403 ? 52.426 78.633 34.682 1.00 51.46 403 VAL A C 1
ATOM 2713 O O . VAL A 1 403 ? 51.426 77.976 34.399 1.00 55.24 403 VAL A O 1
ATOM 2717 N N . LEU A 1 404 ? 53.358 78.234 35.543 1.00 56.15 404 LEU A N 1
ATOM 2718 C CA . LEU A 1 404 ? 53.300 77.019 36.337 1.00 57.85 404 LEU A CA 1
ATOM 2719 C C . LEU A 1 404 ? 53.283 75.796 35.458 1.00 78.74 404 LEU A C 1
ATOM 2720 O O . LEU A 1 404 ? 52.646 74.783 35.798 1.00 68.99 404 LEU A O 1
ATOM 2725 N N . LEU A 1 405 ? 53.975 75.900 34.318 1.00 86.40 405 LEU A N 1
ATOM 2726 C CA . LEU A 1 405 ? 54.201 74.746 33.451 1.00 82.53 405 LEU A CA 1
ATOM 2727 C C . LEU A 1 405 ? 55.093 73.732 34.172 1.00 94.98 405 LEU A C 1
ATOM 2728 O O . LEU A 1 405 ? 56.288 73.973 34.436 1.00 88.66 405 LEU A O 1
ATOM 2733 N N . ASP A 1 406 ? 54.483 72.588 34.465 1.00 81.89 406 ASP A N 1
ATOM 2734 C CA . ASP A 1 406 ? 55.113 71.518 35.236 1.00 136.33 406 ASP A CA 1
ATOM 2735 C C . ASP A 1 406 ? 56.131 70.731 34.402 1.00 127.32 406 ASP A C 1
ATOM 2736 O O . ASP A 1 406 ? 57.338 70.999 34.490 1.00 104.03 406 ASP A O 1
ATOM 2741 N N . ASP A 1 407 ? 55.623 69.802 33.575 1.00 116.10 407 ASP A N 1
ATOM 2742 C CA . ASP A 1 407 ? 56.423 68.792 32.879 1.00 119.29 407 ASP A CA 1
ATOM 2743 C C . ASP A 1 407 ? 57.869 69.242 32.726 1.00 105.55 407 ASP A C 1
ATOM 2744 O O . ASP A 1 407 ? 58.262 69.858 31.709 1.00 108.18 407 ASP A O 1
ATOM 2749 N N . ASP A 1 408 ? 58.640 68.921 33.773 1.00 114.30 408 ASP A N 1
ATOM 2750 C CA . ASP A 1 408 ? 60.035 69.320 33.903 1.00 123.65 408 ASP A CA 1
ATOM 2751 C C . ASP A 1 408 ? 60.874 68.874 32.700 1.00 127.76 408 ASP A C 1
ATOM 2752 O O . ASP A 1 408 ? 61.991 69.359 32.481 1.00 99.89 408 ASP A O 1
ATOM 2757 N N . ASN A 1 409 ? 60.297 67.974 31.906 1.00 97.94 409 ASN A N 1
ATOM 2758 C CA . ASN A 1 409 ? 61.034 67.224 30.909 1.00 108.33 409 ASN A CA 1
ATOM 2759 C C . ASN A 1 409 ? 60.652 67.462 29.457 1.00 131.43 409 ASN A C 1
ATOM 2760 O O . ASN A 1 409 ? 61.029 66.661 28.591 1.00 99.16 409 ASN A O 1
ATOM 2762 N N . LEU A 1 410 ? 59.906 68.529 29.167 1.00 116.85 410 LEU A N 1
ATOM 2763 C CA . LEU A 1 410 ? 59.611 68.806 27.766 1.00 122.07 410 LEU A CA 1
ATOM 2764 C C . LEU A 1 410 ? 60.381 70.001 27.208 1.00 89.07 410 LEU A C 1
ATOM 2765 O O . LEU A 1 410 ? 60.958 69.891 26.129 1.00 74.74 410 LEU A O 1
ATOM 2770 N N . LEU A 1 411 ? 60.444 71.108 27.953 1.00 77.01 411 LEU A N 1
ATOM 2771 C CA . LEU A 1 411 ? 61.269 72.255 27.527 1.00 78.87 411 LEU A CA 1
ATOM 2772 C C . LEU A 1 411 ? 62.754 71.904 27.103 1.00 88.48 411 LEU A C 1
ATOM 2773 O O . LEU A 1 411 ? 63.218 72.381 26.050 1.00 97.84 411 LEU A O 1
ATOM 2778 N N . PRO A 1 412 ? 63.470 71.026 27.856 1.00 90.52 412 PRO A N 1
ATOM 2779 C CA . PRO A 1 412 ? 64.783 70.577 27.279 1.00 104.33 412 PRO A CA 1
ATOM 2780 C C . PRO A 1 412 ? 64.753 70.277 25.760 1.00 84.86 412 PRO A C 1
ATOM 2781 O O . PRO A 1 412 ? 65.644 70.704 25.035 1.00 74.94 412 PRO A O 1
ATOM 2785 N N . LEU A 1 413 ? 63.704 69.563 25.328 1.00 79.23 413 LEU A N 1
ATOM 2786 C CA . LEU A 1 413 ? 63.457 69.107 23.952 1.00 74.91 413 LEU A CA 1
ATOM 2787 C C . LEU A 1 413 ? 62.873 70.184 22.957 1.00 86.20 413 LEU A C 1
ATOM 2788 O O . LEU A 1 413 ? 62.417 69.839 21.854 1.00 76.20 413 LEU A O 1
ATOM 2793 N N . LEU A 1 414 ? 62.928 71.472 23.341 1.00 66.78 414 LEU A N 1
ATOM 2794 C CA . LEU A 1 414 ? 62.345 72.609 22.580 1.00 60.04 414 LEU A CA 1
ATOM 2795 C C . LEU A 1 414 ? 63.264 73.779 22.678 1.00 51.56 414 LEU A C 1
ATOM 2796 O O . LEU A 1 414 ? 63.704 74.111 23.741 1.00 66.24 414 LEU A O 1
ATOM 2801 N N . HIS A 1 415 ? 63.558 74.441 21.591 1.00 48.30 415 HIS A N 1
ATOM 2802 C CA . HIS A 1 415 ? 64.540 75.474 21.689 1.00 48.45 415 HIS A CA 1
ATOM 2803 C C . HIS A 1 415 ? 64.056 76.532 20.710 1.00 48.53 415 HIS A C 1
ATOM 2804 O O . HIS A 1 415 ? 63.454 76.206 19.691 1.00 50.8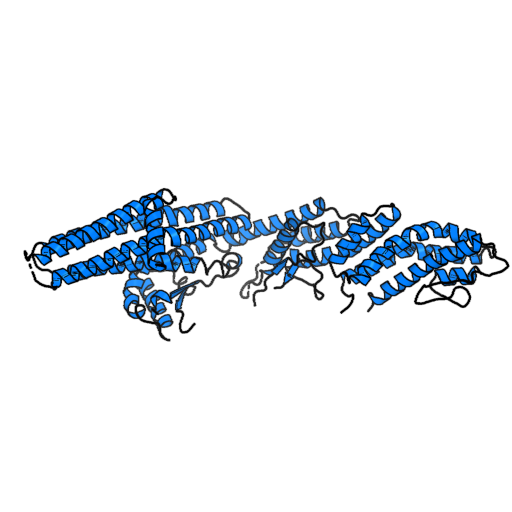2 415 HIS A O 1
ATOM 2811 N N . LEU A 1 416 ? 64.268 77.790 21.016 1.00 44.90 416 LEU A N 1
ATOM 2812 C CA . LEU A 1 416 ? 63.844 78.815 20.106 1.00 48.52 416 LEU A CA 1
ATOM 2813 C C . LEU A 1 416 ? 65.099 79.240 19.367 1.00 56.83 416 LEU A C 1
ATOM 2814 O O . LEU A 1 416 ? 66.153 79.352 19.991 1.00 52.76 416 LEU A O 1
ATOM 2819 N N . THR A 1 417 ? 64.984 79.536 18.072 1.00 44.42 417 THR A N 1
ATOM 2820 C CA . THR A 1 417 ? 66.144 79.833 17.268 1.00 47.27 417 THR A CA 1
ATOM 2821 C C . THR A 1 417 ? 66.075 81.259 16.819 1.00 42.68 417 THR A C 1
ATOM 2822 O O . THR A 1 417 ? 64.993 81.821 16.718 1.00 45.33 417 THR A O 1
ATOM 2826 N N . ILE A 1 418 ? 67.229 81.863 16.618 1.00 41.56 418 ILE A N 1
ATOM 2827 C CA . ILE A 1 418 ? 67.316 83.208 16.119 1.00 45.64 418 ILE A CA 1
ATOM 2828 C C . ILE A 1 418 ? 68.235 83.139 14.914 1.00 74.07 418 ILE A C 1
ATOM 2829 O O . ILE A 1 418 ? 69.351 82.629 15.031 1.00 65.40 418 ILE A O 1
ATOM 2834 N N . GLU A 1 419 ? 67.769 83.627 13.763 1.00 65.28 419 GLU A N 1
ATOM 2835 C CA . GLU A 1 419 ? 68.626 83.788 12.594 1.00 66.30 419 GLU A CA 1
ATOM 2836 C C . GLU A 1 419 ? 69.589 84.965 12.819 1.00 79.31 419 GLU A C 1
ATOM 2837 O O . GLU A 1 419 ? 69.173 86.132 12.833 1.00 69.78 419 GLU A O 1
ATOM 2840 N N . TYR A 1 420 ? 70.875 84.669 13.013 1.00 77.02 420 TYR A N 1
ATOM 2841 C CA . TYR A 1 420 ? 71.821 85.746 13.293 1.00 87.36 420 TYR A CA 1
ATOM 2842 C C . TYR A 1 420 ? 73.053 85.770 12.369 1.00 85.88 420 TYR A C 1
ATOM 2843 O O . TYR A 1 420 ? 73.976 84.951 12.512 1.00 78.50 420 TYR A O 1
ATOM 2852 N N . HIS A 1 421 ? 73.056 86.771 11.472 1.00 107.36 421 HIS A N 1
ATOM 2853 C CA . HIS A 1 421 ? 73.924 86.851 10.267 1.00 104.72 421 HIS A CA 1
ATOM 2854 C C . HIS A 1 421 ? 73.201 86.100 9.142 1.00 118.60 421 HIS A C 1
ATOM 2855 O O . HIS A 1 421 ? 72.481 86.710 8.347 1.00 96.38 421 HIS A O 1
ATOM 2862 N N . GLY A 1 422 ? 73.389 84.777 9.107 1.00 107.56 422 GLY A N 1
ATOM 2863 C CA . GLY A 1 422 ? 72.612 83.858 8.274 1.00 74.47 422 GLY A CA 1
ATOM 2864 C C . GLY A 1 422 ? 72.937 82.443 8.728 1.00 99.49 422 GLY A C 1
ATOM 2865 O O . GLY A 1 422 ? 73.907 82.230 9.480 1.00 96.47 422 GLY A O 1
ATOM 2866 N N . ALA A 1 446 ? 66.498 91.698 10.712 1.00 57.08 446 ALA A N 1
ATOM 2867 C CA . ALA A 1 446 ? 65.850 93.017 10.550 1.00 58.12 446 ALA A CA 1
ATOM 2868 C C . ALA A 1 446 ? 65.085 93.330 11.846 1.00 78.39 446 ALA A C 1
ATOM 2869 O O . ALA A 1 446 ? 64.932 94.500 12.245 1.00 66.92 446 ALA A O 1
ATOM 2871 N N . SER A 1 447 ? 64.542 92.280 12.461 1.00 58.23 447 SER A N 1
ATOM 2872 C CA . SER A 1 447 ? 64.050 92.355 13.813 1.00 50.98 447 SER A CA 1
ATOM 2873 C C . SER A 1 447 ? 64.192 90.975 14.370 1.00 50.45 447 SER A C 1
ATOM 2874 O O . SER A 1 447 ? 64.173 89.955 13.660 1.00 54.04 447 SER A O 1
ATOM 2877 N N . GLY A 1 448 ? 64.361 90.946 15.672 1.00 48.63 448 GLY A N 1
ATOM 2878 C CA . GLY A 1 448 ? 64.423 89.687 16.362 1.00 38.21 448 GLY A CA 1
ATOM 2879 C C . GLY A 1 448 ? 63.175 88.874 16.140 1.00 48.57 448 GLY A C 1
ATOM 2880 O O . GLY A 1 448 ? 63.284 87.645 15.936 1.00 49.33 448 GLY A O 1
ATOM 2881 N N . TRP A 1 449 ? 61.980 89.506 16.186 1.00 42.19 449 TRP A N 1
ATOM 2882 C CA . TRP A 1 449 ? 60.751 88.725 15.909 1.00 42.96 449 TRP A CA 1
ATOM 2883 C C . TRP A 1 449 ? 60.821 88.049 14.526 1.00 46.84 449 TRP A C 1
ATOM 2884 O O . TRP A 1 449 ? 60.388 86.910 14.361 1.00 46.75 449 TRP A O 1
ATOM 2895 N N . ALA A 1 450 ? 61.317 88.756 13.509 1.00 47.83 450 ALA A N 1
ATOM 2896 C CA . ALA A 1 450 ? 61.391 88.142 12.159 1.00 52.76 450 ALA A CA 1
ATOM 2897 C C . ALA A 1 450 ? 62.361 86.932 12.146 1.00 45.18 450 ALA A C 1
ATOM 2898 O O . ALA A 1 450 ? 62.102 85.974 11.492 1.00 46.98 450 ALA A O 1
ATOM 2900 N N . ALA A 1 451 ? 63.400 86.965 12.964 1.00 38.62 451 ALA A N 1
ATOM 2901 C CA . ALA A 1 451 ? 64.436 85.923 13.012 1.00 41.35 451 ALA A CA 1
ATOM 2902 C C . ALA A 1 451 ? 64.131 84.688 13.828 1.00 46.26 451 ALA A C 1
ATOM 2903 O O . ALA A 1 451 ? 64.958 83.753 13.923 1.00 49.74 451 ALA A O 1
ATOM 2905 N N . LEU A 1 452 ? 62.954 84.665 14.438 1.00 48.21 452 LEU A N 1
ATOM 2906 C CA . LEU A 1 452 ? 62.675 83.745 15.500 1.00 40.54 452 LEU A CA 1
ATOM 2907 C C . LEU A 1 452 ? 62.061 82.494 14.942 1.00 39.04 452 LEU A C 1
ATOM 2908 O O . LEU A 1 452 ? 61.183 82.559 14.091 1.00 41.05 452 LEU A O 1
ATOM 2913 N N . GLY A 1 453 ? 62.473 81.347 15.447 1.00 34.78 453 GLY A N 1
ATOM 2914 C CA . GLY A 1 453 ? 61.838 80.132 15.038 1.00 33.22 453 GLY A CA 1
ATOM 2915 C C . GLY A 1 453 ? 61.819 79.224 16.237 1.00 37.44 453 GLY A C 1
ATOM 2916 O O . GLY A 1 453 ? 62.349 79.548 17.298 1.00 40.83 453 GLY A O 1
ATOM 2917 N N . LEU A 1 454 ? 61.279 78.053 16.042 1.00 37.88 454 LEU A N 1
ATOM 2918 C CA . LEU A 1 454 ? 61.189 77.102 17.062 1.00 42.52 454 LEU A CA 1
ATOM 2919 C C . LEU A 1 454 ? 61.729 75.775 16.500 1.00 50.59 454 LEU A C 1
ATOM 2920 O O . LEU A 1 454 ? 61.479 75.402 15.351 1.00 50.58 454 LEU A O 1
ATOM 2925 N N . SER A 1 455 ? 62.445 75.056 17.342 1.00 52.63 455 SER A N 1
ATOM 2926 C CA . SER A 1 455 ? 63.068 73.817 16.960 1.00 53.08 455 SER A CA 1
ATOM 2927 C C . SER A 1 455 ? 62.734 72.736 17.951 1.00 47.96 455 SER A C 1
ATOM 2928 O O . SER A 1 455 ? 62.858 72.920 19.132 1.00 55.77 455 SER A O 1
ATOM 2931 N N . TYR A 1 456 ? 62.317 71.601 17.461 1.00 49.88 456 TYR A N 1
ATOM 2932 C CA . TYR A 1 456 ? 61.934 70.508 18.296 1.00 52.85 456 TYR A CA 1
ATOM 2933 C C . TYR A 1 456 ? 62.903 69.358 18.022 1.00 65.47 456 TYR A C 1
ATOM 2934 O O . TYR A 1 456 ? 63.156 69.059 16.858 1.00 61.42 456 TYR A O 1
ATOM 2943 N N . LYS A 1 457 ? 63.481 68.772 19.081 1.00 56.44 457 LYS A N 1
ATOM 2944 C CA . LYS A 1 457 ? 64.453 67.680 18.964 1.00 58.88 457 LYS A CA 1
ATOM 2945 C C . LYS A 1 457 ? 63.708 66.375 18.968 1.00 59.74 457 LYS A C 1
ATOM 2946 O O . LYS A 1 457 ? 63.549 65.787 20.022 1.00 58.83 457 LYS A O 1
ATOM 2952 N N . VAL A 1 458 ? 63.225 65.943 17.802 1.00 59.78 458 VAL A N 1
ATOM 2953 C CA . VAL A 1 458 ? 62.533 64.654 17.668 1.00 56.97 458 VAL A CA 1
ATOM 2954 C C . VAL A 1 458 ? 63.492 63.517 18.025 1.00 56.25 458 VAL A C 1
ATOM 2955 O O . VAL A 1 458 ? 64.715 63.656 17.853 1.00 52.36 458 VAL A O 1
ATOM 2959 N N . GLN A 1 459 ? 62.926 62.408 18.500 1.00 56.36 459 GLN A N 1
ATOM 2960 C CA . GLN A 1 459 ? 63.696 61.257 18.922 1.00 60.63 459 GLN A CA 1
ATOM 2961 C C . GLN A 1 459 ? 63.257 60.065 18.119 1.00 69.56 459 GLN A C 1
ATOM 2962 O O . GLN A 1 459 ? 62.064 59.955 17.745 1.00 53.19 459 GLN A O 1
ATOM 2968 N N . TRP A 1 460 ? 64.228 59.156 17.928 1.00 61.98 460 TRP A N 1
ATOM 2969 C CA . TRP A 1 460 ? 64.011 57.853 17.364 1.00 51.78 460 TRP A CA 1
ATOM 2970 C C . TRP A 1 460 ? 62.846 57.262 18.076 1.00 49.40 460 TRP A C 1
ATOM 2971 O O . TRP A 1 460 ? 62.807 57.259 19.280 1.00 66.95 460 TRP A O 1
ATOM 2982 N N . PRO A 1 461 ? 61.892 56.725 17.342 1.00 57.71 461 PRO A N 1
ATOM 2983 C CA . PRO A 1 461 ? 61.923 56.551 15.902 1.00 57.77 461 PRO A CA 1
ATOM 2984 C C . PRO A 1 461 ? 61.088 57.585 15.163 1.00 72.84 461 PRO A C 1
ATOM 2985 O O . PRO A 1 461 ? 60.713 57.340 14.020 1.00 66.33 461 PRO A O 1
ATOM 2989 N N . LEU A 1 462 ? 60.736 58.690 15.817 1.00 62.05 462 LEU A N 1
ATOM 2990 C CA . LEU A 1 462 ? 59.694 59.538 15.281 1.00 64.54 462 LEU A CA 1
ATOM 2991 C C . LEU A 1 462 ? 60.160 60.450 14.156 1.00 44.73 462 LEU A C 1
ATOM 2992 O O . LEU A 1 462 ? 59.341 61.021 13.482 1.00 46.35 462 LEU A O 1
ATOM 2997 N N . HIS A 1 463 ? 61.461 60.586 13.971 1.00 45.14 463 HIS A N 1
ATOM 2998 C CA . HIS A 1 463 ? 61.986 61.417 12.903 1.00 51.04 463 HIS A CA 1
ATOM 2999 C C . HIS A 1 463 ? 61.624 60.850 11.522 1.00 55.04 463 HIS A C 1
ATOM 3000 O O . HIS A 1 463 ? 61.726 61.564 10.508 1.00 56.95 463 HIS A O 1
ATOM 3007 N N . ILE A 1 464 ? 61.186 59.595 11.444 1.00 45.50 464 ILE A N 1
ATOM 3008 C CA . ILE A 1 464 ? 60.740 59.213 10.158 1.00 53.07 464 ILE A CA 1
ATOM 3009 C C . ILE A 1 464 ? 59.422 59.835 9.818 1.00 54.44 464 ILE A C 1
ATOM 3010 O O . ILE A 1 464 ? 58.975 59.706 8.701 1.00 56.28 464 ILE A O 1
ATOM 3015 N N . LEU A 1 465 ? 58.786 60.514 10.760 1.00 57.64 465 LEU A N 1
ATOM 3016 C CA . LEU A 1 465 ? 57.546 61.185 10.445 1.00 41.24 465 LEU A CA 1
ATOM 3017 C C . LEU A 1 465 ? 57.908 62.635 10.540 1.00 50.32 465 LEU A C 1
ATOM 3018 O O . LEU A 1 465 ? 57.651 63.404 9.618 1.00 51.13 465 LEU A O 1
ATOM 3023 N N . PHE A 1 466 ? 58.595 63.012 11.603 1.00 47.26 466 PHE A N 1
ATOM 3024 C CA . PHE A 1 466 ? 58.948 64.413 11.749 1.00 43.54 466 PHE A CA 1
ATOM 3025 C C . PHE A 1 466 ? 60.292 64.674 11.118 1.00 51.18 466 PHE A C 1
ATOM 3026 O O . PHE A 1 466 ? 61.306 64.890 11.809 1.00 45.93 466 PHE A O 1
ATOM 3034 N N . THR A 1 467 ? 60.296 64.679 9.783 1.00 46.68 467 THR A N 1
ATOM 3035 C CA . THR A 1 467 ? 61.546 64.819 9.010 1.00 39.42 467 THR A CA 1
ATOM 3036 C C . THR A 1 467 ? 61.902 66.292 9.091 1.00 45.96 467 THR A C 1
ATOM 3037 O O . THR A 1 467 ? 61.109 67.083 9.583 1.00 43.46 467 THR A O 1
ATOM 3041 N N . PRO A 1 468 ? 63.101 66.677 8.636 1.00 45.98 468 PRO A N 1
ATOM 3042 C CA . PRO A 1 468 ? 63.364 68.107 8.816 1.00 44.12 468 PRO A CA 1
ATOM 3043 C C . PRO A 1 468 ? 62.476 69.016 7.938 1.00 45.99 468 PRO A C 1
ATOM 3044 O O . PRO A 1 468 ? 62.304 70.190 8.242 1.00 43.71 468 PRO A O 1
ATOM 3048 N N . ALA A 1 469 ? 61.962 68.503 6.837 1.00 39.19 469 ALA A N 1
ATOM 3049 C CA . ALA A 1 469 ? 61.174 69.336 5.989 1.00 39.38 469 ALA A CA 1
ATOM 3050 C C . ALA A 1 469 ? 59.809 69.550 6.687 1.00 36.83 469 ALA A C 1
ATOM 3051 O O . ALA A 1 469 ? 59.286 70.627 6.616 1.00 39.29 469 ALA A O 1
ATOM 3053 N N . VAL A 1 470 ? 59.197 68.486 7.192 1.00 34.62 470 VAL A N 1
ATOM 3054 C CA . VAL A 1 470 ? 58.040 68.566 8.067 1.00 43.74 470 VAL A CA 1
ATOM 3055 C C . VAL A 1 470 ? 58.207 69.661 9.188 1.00 41.71 470 VAL A C 1
ATOM 3056 O O . VAL A 1 470 ? 57.404 70.559 9.281 1.00 38.88 470 VAL A O 1
ATOM 3060 N N . LEU A 1 471 ? 59.330 69.678 9.891 1.00 39.41 471 LEU A N 1
ATOM 3061 C CA . LEU A 1 471 ? 59.493 70.618 10.984 1.00 41.51 471 LEU A CA 1
ATOM 3062 C C . LEU A 1 471 ? 59.678 72.024 10.486 1.00 47.32 471 LEU A C 1
ATOM 3063 O O . LEU A 1 471 ? 59.364 72.980 11.208 1.00 45.36 471 LEU A O 1
ATOM 3068 N N A GLU A 1 472 ? 60.193 72.143 9.265 0.50 36.23 472 GLU A N 1
ATOM 3069 N N B GLU A 1 472 ? 60.177 72.201 9.271 0.50 36.51 472 GLU A N 1
ATOM 3070 C CA A GLU A 1 472 ? 60.332 73.422 8.559 0.50 49.24 472 GLU A CA 1
ATOM 3071 C CA B GLU A 1 472 ? 60.284 73.564 8.742 0.50 46.43 472 GLU A CA 1
ATOM 3072 C C A GLU A 1 472 ? 58.952 74.030 8.295 0.50 34.96 472 GLU A C 1
ATOM 3073 C C B GLU A 1 472 ? 58.903 74.075 8.327 0.50 34.00 472 GLU A C 1
ATOM 3074 O O A GLU A 1 472 ? 58.762 75.222 8.429 0.50 34.22 472 GLU A O 1
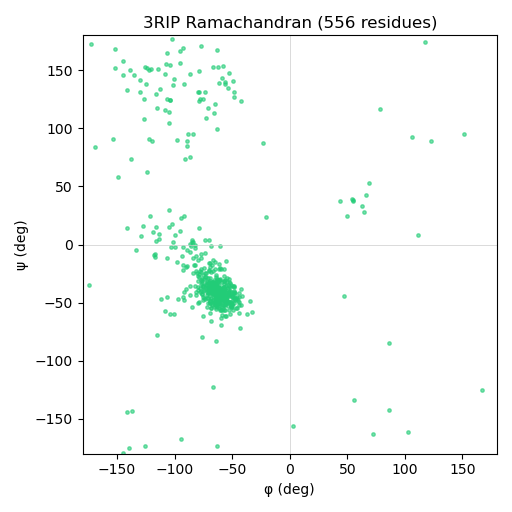ATOM 3075 O O B GLU A 1 472 ? 58.669 75.263 8.379 0.50 34.38 472 GLU A O 1
ATOM 3086 N N . LYS A 1 473 ? 58.019 73.182 7.891 1.00 30.62 473 LYS A N 1
ATOM 3087 C CA . LYS A 1 473 ? 56.668 73.555 7.625 1.00 41.71 473 LYS A CA 1
ATOM 3088 C C . LYS A 1 473 ? 55.908 74.036 8.912 1.00 41.63 473 LYS A C 1
ATOM 3089 O O . LYS A 1 473 ? 55.422 75.175 8.967 1.00 40.74 473 LYS A O 1
ATOM 3095 N N . TYR A 1 474 ? 55.879 73.186 9.943 1.00 37.73 474 TYR A N 1
ATOM 3096 C CA . TYR A 1 474 ? 55.421 73.593 11.290 1.00 40.22 474 TYR A CA 1
ATOM 3097 C C . TYR A 1 474 ? 55.981 74.899 11.655 1.00 36.38 474 TYR A C 1
ATOM 3098 O O . TYR A 1 474 ? 55.254 75.750 12.136 1.00 36.03 474 TYR A O 1
ATOM 3107 N N . ASN A 1 475 ? 57.252 75.093 11.350 1.00 30.84 475 ASN A N 1
ATOM 3108 C CA . ASN A 1 475 ? 57.874 76.274 11.824 1.00 30.40 475 ASN A CA 1
ATOM 3109 C C . ASN A 1 475 ? 57.297 77.481 11.092 1.00 38.51 475 ASN A C 1
ATOM 3110 O O . ASN A 1 475 ? 57.237 78.572 11.641 1.00 35.33 475 ASN A O 1
ATOM 3115 N N . VAL A 1 476 ? 56.916 77.306 9.817 1.00 40.05 476 VAL A N 1
ATOM 3116 C CA . VAL A 1 476 ? 56.381 78.439 9.074 1.00 34.13 476 VAL A CA 1
ATOM 3117 C C . VAL A 1 476 ? 54.954 78.747 9.676 1.00 29.52 476 VAL A C 1
ATOM 3118 O O . VAL A 1 476 ? 54.586 79.899 9.796 1.00 30.85 476 VAL A O 1
ATOM 3122 N N . VAL A 1 477 ? 54.161 77.725 9.969 1.00 27.51 477 VAL A N 1
ATOM 3123 C CA . VAL A 1 477 ? 52.864 77.929 10.637 1.00 32.20 477 VAL A CA 1
ATOM 3124 C C . VAL A 1 477 ? 53.026 78.683 12.002 1.00 37.26 477 VAL A C 1
ATOM 3125 O O . VAL A 1 477 ? 52.406 79.727 12.232 1.00 36.09 477 VAL A O 1
ATOM 3129 N N . PHE A 1 478 ? 53.966 78.215 12.814 1.00 31.86 478 PHE A N 1
ATOM 3130 C CA . PHE A 1 478 ? 54.325 78.863 13.976 1.00 32.48 478 PHE A CA 1
ATOM 3131 C C . PHE A 1 478 ? 54.474 80.365 13.798 1.00 37.74 478 PHE A C 1
ATOM 3132 O O . PHE A 1 478 ? 53.971 81.147 14.635 1.00 34.29 478 PHE A O 1
ATOM 3140 N N . LYS A 1 479 ? 55.202 80.800 12.785 1.00 31.68 479 LYS A N 1
ATOM 3141 C CA . LYS A 1 479 ? 55.418 82.223 12.712 1.00 33.66 479 LYS A CA 1
ATOM 3142 C C . LYS A 1 479 ? 54.181 82.985 12.297 1.00 34.76 479 LYS A C 1
ATOM 3143 O O . LYS A 1 479 ? 54.083 84.148 12.599 1.00 35.75 479 LYS A O 1
ATOM 3149 N N . TYR A 1 480 ? 53.285 82.377 11.539 1.00 30.37 480 TYR A N 1
ATOM 3150 C CA . TYR A 1 480 ? 52.073 83.103 11.184 1.00 36.86 480 TYR A CA 1
ATOM 3151 C C . TYR A 1 480 ? 51.188 83.208 12.459 1.00 34.53 480 TYR A C 1
ATOM 3152 O O . TYR A 1 480 ? 50.665 84.304 12.771 1.00 31.83 480 TYR A O 1
ATOM 3161 N N . LEU A 1 481 ? 51.077 82.103 13.204 1.00 31.32 481 LEU A N 1
ATOM 3162 C CA . LEU A 1 481 ? 50.271 82.083 14.414 1.00 28.20 481 LEU A CA 1
ATOM 3163 C C . LEU A 1 481 ? 50.844 83.104 15.375 1.00 35.74 481 LEU A C 1
ATOM 3164 O O . LEU A 1 481 ? 50.141 84.040 15.852 1.00 36.26 481 LEU A O 1
ATOM 3169 N N . LEU A 1 482 ? 52.142 83.034 15.592 1.00 34.57 482 LEU A N 1
ATOM 3170 C CA . LEU A 1 482 ? 52.733 83.902 16.584 1.00 31.13 482 LEU A CA 1
ATOM 3171 C C . LEU A 1 482 ? 52.564 85.339 16.225 1.00 33.45 482 LEU A C 1
ATOM 3172 O O . LEU A 1 482 ? 52.414 86.191 17.088 1.00 35.69 482 LEU A O 1
ATOM 3177 N N . SER A 1 483 ? 52.643 85.658 14.957 1.00 33.33 483 SER A N 1
ATOM 3178 C CA . SER A 1 483 ? 52.424 87.029 14.540 1.00 30.36 483 SER A CA 1
ATOM 3179 C C . SER A 1 483 ? 51.059 87.613 14.855 1.00 31.35 483 SER A C 1
ATOM 3180 O O . SER A 1 483 ? 50.928 88.817 15.083 1.00 32.60 483 SER A O 1
ATOM 3183 N N . VAL A 1 484 ? 50.038 86.790 14.655 1.00 25.52 484 VAL A N 1
ATOM 3184 C CA . VAL A 1 484 ? 48.677 87.195 14.923 1.00 30.41 484 VAL A CA 1
ATOM 3185 C C . VAL A 1 484 ? 48.567 87.438 16.465 1.00 33.64 484 VAL A C 1
ATOM 3186 O O . VAL A 1 484 ? 48.053 88.442 16.868 1.00 35.04 484 VAL A O 1
ATOM 3190 N N . ARG A 1 485 ? 49.158 86.558 17.278 1.00 31.80 485 ARG A N 1
ATOM 3191 C CA . ARG A 1 485 ? 49.129 86.645 18.715 1.00 33.35 485 ARG A CA 1
ATOM 3192 C C . ARG A 1 485 ? 49.874 87.871 19.168 1.00 34.71 485 ARG A C 1
ATOM 3193 O O . ARG A 1 485 ? 49.478 88.575 20.071 1.00 37.89 485 ARG A O 1
ATOM 3201 N N . ARG A 1 486 ? 50.891 88.230 18.456 1.00 31.70 486 ARG A N 1
ATOM 3202 C CA . ARG A 1 486 ? 51.628 89.318 18.923 1.00 31.94 486 ARG A CA 1
ATOM 3203 C C . ARG A 1 486 ? 50.972 90.662 18.599 1.00 32.40 486 ARG A C 1
ATOM 3204 O O . ARG A 1 486 ? 51.087 91.596 19.377 1.00 33.74 486 ARG A O 1
ATOM 3212 N N . VAL A 1 487 ? 50.396 90.799 17.411 1.00 32.97 487 VAL A N 1
ATOM 3213 C CA . VAL A 1 487 ? 49.711 92.039 17.093 1.00 31.84 487 VAL A CA 1
ATOM 3214 C C . VAL A 1 487 ? 48.452 92.162 18.030 1.00 35.61 487 VAL A C 1
ATOM 3215 O O . VAL A 1 487 ? 48.139 93.269 18.463 1.00 31.59 487 VAL A O 1
ATOM 3219 N N . GLN A 1 488 ? 47.819 91.037 18.406 1.00 30.96 488 GLN A N 1
ATOM 3220 C CA . GLN A 1 488 ? 46.746 91.088 19.430 1.00 38.07 488 GLN A CA 1
ATOM 3221 C C . GLN A 1 488 ? 47.267 91.632 20.729 1.00 41.35 488 GLN A C 1
ATOM 3222 O O . GLN A 1 488 ? 46.610 92.462 21.332 1.00 34.32 488 GLN A O 1
ATOM 3228 N N . ALA A 1 489 ? 48.470 91.194 21.142 1.00 33.85 489 ALA A N 1
ATOM 3229 C CA . ALA A 1 489 ? 49.000 91.666 22.432 1.00 29.93 489 ALA A CA 1
ATOM 3230 C C . ALA A 1 489 ? 49.294 93.117 22.329 1.00 30.91 489 ALA A C 1
ATOM 3231 O O . ALA A 1 489 ? 49.151 93.827 23.286 1.00 34.84 489 ALA A O 1
ATOM 3233 N N . GLU A 1 490 ? 49.706 93.586 21.182 1.00 31.23 490 GLU A N 1
ATOM 3234 C CA . GLU A 1 490 ? 50.147 94.969 21.154 1.00 41.75 490 GLU A CA 1
ATOM 3235 C C . GLU A 1 490 ? 48.921 95.847 21.084 1.00 37.45 490 GLU A C 1
ATOM 3236 O O . GLU A 1 490 ? 48.959 96.975 21.484 1.00 37.05 490 GLU A O 1
ATOM 3242 N N . LEU A 1 491 ? 47.855 95.307 20.520 1.00 40.95 491 LEU A N 1
ATOM 3243 C CA . LEU A 1 491 ? 46.628 96.035 20.443 1.00 40.98 491 LEU A CA 1
ATOM 3244 C C . LEU A 1 491 ? 46.083 96.204 21.877 1.00 35.87 491 LEU A C 1
ATOM 3245 O O . LEU A 1 491 ? 45.761 97.306 22.299 1.00 36.97 491 LEU A O 1
ATOM 3250 N N . GLN A 1 492 ? 45.974 95.098 22.604 1.00 40.47 492 GLN A N 1
ATOM 3251 C CA . GLN A 1 492 ? 45.592 95.130 24.013 1.00 43.44 492 GLN A CA 1
ATOM 3252 C C . GLN A 1 492 ? 46.455 96.113 24.851 1.00 45.02 492 GLN A C 1
ATOM 3253 O O . GLN A 1 492 ? 45.956 96.894 25.667 1.00 39.88 492 GLN A O 1
ATOM 3259 N N . HIS A 1 493 ? 47.743 96.156 24.579 1.00 39.93 493 HIS A N 1
ATOM 3260 C CA . HIS A 1 493 ? 48.578 97.038 25.347 1.00 38.06 493 HIS A CA 1
ATOM 3261 C C . HIS A 1 493 ? 48.372 98.510 25.005 1.00 44.39 493 HIS A C 1
ATOM 3262 O O . HIS A 1 493 ? 48.557 99.380 25.856 1.00 42.35 493 HIS A O 1
ATOM 3269 N N . CYS A 1 494 ? 48.076 98.793 23.736 1.00 43.43 494 CYS A N 1
ATOM 3270 C CA . CYS A 1 494 ? 47.815 100.133 23.276 1.00 40.12 494 CYS A CA 1
ATOM 3271 C C . CYS A 1 494 ? 46.573 100.750 23.980 1.00 36.01 494 CYS A C 1
ATOM 3272 O O . CYS A 1 494 ? 46.653 101.873 24.471 1.00 39.22 494 CYS A O 1
ATOM 3275 N N . TRP A 1 495 ? 45.467 100.022 24.025 1.00 34.32 495 TRP A N 1
ATOM 3276 C CA . TRP A 1 495 ? 44.285 100.423 24.813 1.00 39.81 495 TRP A CA 1
ATOM 3277 C C . TRP A 1 495 ? 44.647 100.597 26.294 1.00 42.28 495 TRP A C 1
ATOM 3278 O O . TRP A 1 495 ? 44.480 101.712 26.835 1.00 42.04 495 TRP A O 1
ATOM 3289 N N . ALA A 1 496 ? 45.233 99.566 26.921 1.00 39.72 496 ALA A N 1
ATOM 3290 C CA . ALA A 1 496 ? 45.671 99.659 28.349 1.00 40.21 496 ALA A CA 1
ATOM 3291 C C . ALA A 1 496 ? 46.488 100.940 28.647 1.00 45.31 496 ALA A C 1
ATOM 3292 O O . ALA A 1 496 ? 46.203 101.707 29.574 1.00 45.08 496 ALA A O 1
ATOM 3294 N N . LEU A 1 497 ? 47.483 101.205 27.848 1.00 39.08 497 LEU A N 1
ATOM 3295 C CA . LEU A 1 497 ? 48.255 102.379 28.097 1.00 39.99 497 LEU A CA 1
ATOM 3296 C C . LEU A 1 497 ? 47.334 103.645 28.138 1.00 56.44 497 LEU A C 1
ATOM 3297 O O . LEU A 1 497 ? 47.562 104.589 28.933 1.00 50.05 497 LEU A O 1
ATOM 3302 N N . GLN A 1 498 ? 46.279 103.652 27.312 1.00 50.71 498 GLN A N 1
ATOM 3303 C CA . GLN A 1 498 ? 45.462 104.855 27.139 1.00 54.34 498 GLN A CA 1
ATOM 3304 C C . GLN A 1 498 ? 44.429 105.005 28.233 1.00 44.45 498 GLN A C 1
ATOM 3305 O O . GLN A 1 498 ? 43.877 106.063 28.412 1.00 51.86 498 GLN A O 1
ATOM 3311 N N . MET A 1 499 ? 44.167 103.927 28.930 1.00 46.84 499 MET A N 1
ATOM 3312 C CA . MET A 1 499 ? 43.273 103.891 30.056 1.00 48.53 499 MET A CA 1
ATOM 3313 C C . MET A 1 499 ? 43.958 104.294 31.346 1.00 46.75 499 MET A C 1
ATOM 3314 O O . MET A 1 499 ? 43.349 104.207 32.371 1.00 53.32 499 MET A O 1
ATOM 3319 N N . GLN A 1 500 ? 45.226 104.664 31.298 1.00 43.00 500 GLN A N 1
ATOM 3320 C CA . GLN A 1 500 ? 45.959 105.026 32.503 1.00 54.91 500 GLN A CA 1
ATOM 3321 C C . GLN A 1 500 ? 45.750 106.482 32.818 1.00 52.36 500 GLN A C 1
ATOM 3322 O O . GLN A 1 500 ? 45.650 107.289 31.883 1.00 45.52 500 GLN A O 1
ATOM 3328 N N . ARG A 1 501 ? 45.740 106.807 34.119 1.00 46.98 501 ARG A N 1
ATOM 3329 C CA . ARG A 1 501 ? 45.496 108.164 34.588 1.00 48.91 501 ARG A CA 1
ATOM 3330 C C . ARG A 1 501 ? 46.118 109.236 33.707 1.00 46.17 501 ARG A C 1
ATOM 3331 O O . ARG A 1 501 ? 45.451 110.195 33.342 1.00 41.59 501 ARG A O 1
ATOM 3339 N N A LYS A 1 502 ? 47.389 109.086 33.364 0.60 39.73 502 LYS A N 1
ATOM 3340 N N B LYS A 1 502 ? 47.393 109.054 33.357 0.40 36.27 502 LYS A N 1
ATOM 3341 C CA A LYS A 1 502 ? 48.057 110.148 32.637 0.60 42.92 502 LYS A CA 1
ATOM 3342 C CA B LYS A 1 502 ? 48.142 110.032 32.566 0.40 40.30 502 LYS A CA 1
ATOM 3343 C C A LYS A 1 502 ? 47.486 110.417 31.226 0.60 47.48 502 LYS A C 1
ATOM 3344 C C B LYS A 1 502 ? 47.502 110.395 31.227 0.40 48.56 502 LYS A C 1
ATOM 3345 O O A LYS A 1 502 ? 47.782 111.456 30.642 0.60 41.80 502 LYS A O 1
ATOM 3346 O O B LYS A 1 502 ? 47.760 111.473 30.692 0.40 40.72 502 LYS A O 1
ATOM 3357 N N . HIS A 1 503 ? 46.726 109.469 30.667 1.00 42.20 503 HIS A N 1
ATOM 3358 C CA . HIS A 1 503 ? 46.150 109.637 29.346 1.00 46.85 503 HIS A CA 1
ATOM 3359 C C . HIS A 1 503 ? 44.671 109.922 29.420 1.00 47.56 503 HIS A C 1
ATOM 3360 O O . HIS A 1 503 ? 44.065 110.131 28.393 1.00 45.64 503 HIS A O 1
ATOM 3367 N N . LEU A 1 504 ? 44.078 109.887 30.605 1.00 41.82 504 LEU A N 1
ATOM 3368 C CA . LEU A 1 504 ? 42.675 110.154 30.698 1.00 41.70 504 LEU A CA 1
ATOM 3369 C C . LEU A 1 504 ? 42.434 111.646 30.627 1.00 50.89 504 LEU A C 1
ATOM 3370 O O . LEU A 1 504 ? 43.317 112.434 31.011 1.00 47.39 504 LEU A O 1
ATOM 3375 N N . LYS A 1 505 ? 41.275 112.018 30.075 1.00 50.33 505 LYS A N 1
ATOM 3376 C CA . LYS A 1 505 ? 40.898 113.418 29.872 1.00 55.24 505 LYS A CA 1
ATOM 3377 C C . LYS A 1 505 ? 39.670 113.722 30.682 1.00 53.87 505 LYS A C 1
ATOM 3378 O O . LYS A 1 505 ? 39.262 114.859 30.766 1.00 53.51 505 LYS A O 1
ATOM 3384 N N . SER A 1 506 ? 39.063 112.700 31.265 1.00 57.28 506 SER A N 1
ATOM 3385 C CA . SER A 1 506 ? 37.943 112.940 32.136 1.00 56.34 506 SER A CA 1
ATOM 3386 C C . SER A 1 506 ? 36.731 113.558 31.393 1.00 66.28 506 SER A C 1
ATOM 3387 O O . SER A 1 506 ? 35.935 114.279 31.989 1.00 64.28 506 SER A O 1
ATOM 3390 N N . ASN A 1 507 ? 36.593 113.275 30.104 1.00 58.25 507 ASN A N 1
ATOM 3391 C CA . ASN A 1 507 ? 35.464 113.763 29.323 1.00 59.39 507 ASN A CA 1
ATOM 3392 C C . ASN A 1 507 ? 34.981 112.609 28.451 1.00 67.46 507 ASN A C 1
ATOM 3393 O O . ASN A 1 507 ? 35.069 111.434 28.846 1.00 64.63 507 ASN A O 1
ATOM 3398 N N . GLN A 1 508 ? 34.565 112.938 27.228 1.00 61.78 508 GLN A N 1
ATOM 3399 C CA . GLN A 1 508 ? 33.952 111.953 26.356 1.00 62.22 508 GLN A CA 1
ATOM 3400 C C . GLN A 1 508 ? 34.906 111.001 25.627 1.00 57.81 508 GLN A C 1
ATOM 3401 O O . GLN A 1 508 ? 34.530 109.863 25.349 1.00 50.74 508 GLN A O 1
ATOM 3407 N N . THR A 1 509 ? 36.117 111.469 25.309 1.00 55.35 509 THR A N 1
ATOM 3408 C CA . THR A 1 509 ? 37.103 110.581 24.724 1.00 54.20 509 THR A CA 1
ATOM 3409 C C . THR A 1 509 ? 37.341 109.390 25.659 1.00 51.64 509 THR A C 1
ATOM 3410 O O . THR A 1 509 ? 37.507 108.259 25.191 1.00 51.55 509 THR A O 1
ATOM 3414 N N . ASP A 1 510 ? 37.215 109.593 26.970 1.00 48.16 510 ASP A N 1
ATOM 3415 C CA . ASP A 1 510 ? 37.434 108.475 27.867 1.00 46.46 510 ASP A CA 1
ATOM 3416 C C . ASP A 1 510 ? 36.455 107.340 27.577 1.00 50.19 510 ASP A C 1
ATOM 3417 O O . ASP A 1 510 ? 36.840 106.165 27.490 1.00 46.25 510 ASP A O 1
ATOM 3422 N N . ALA A 1 511 ? 35.188 107.679 27.409 1.00 47.57 511 ALA A N 1
ATOM 3423 C CA . ALA A 1 511 ? 34.168 106.629 27.262 1.00 46.93 511 ALA A CA 1
ATOM 3424 C C . ALA A 1 511 ? 34.264 106.003 25.865 1.00 39.29 511 ALA A C 1
ATOM 3425 O O . ALA A 1 511 ? 33.932 104.852 25.673 1.00 42.69 511 ALA A O 1
ATOM 3427 N N . ILE A 1 512 ? 34.701 106.780 24.899 1.00 37.66 512 ILE A N 1
ATOM 3428 C CA . ILE A 1 512 ? 34.962 106.245 23.593 1.00 47.49 512 ILE A CA 1
ATOM 3429 C C . ILE A 1 512 ? 36.130 105.207 23.633 1.00 48.22 512 ILE A C 1
ATOM 3430 O O . ILE A 1 512 ? 35.925 104.087 23.168 1.00 44.35 512 ILE A O 1
ATOM 3435 N N . LYS A 1 513 ? 37.294 105.582 24.220 1.00 43.34 513 LYS A N 1
ATOM 3436 C CA . LYS A 1 513 ? 38.426 104.674 24.430 1.00 42.88 513 LYS A CA 1
ATOM 3437 C C . LYS A 1 513 ? 37.821 103.408 25.031 1.00 45.51 513 LYS A C 1
ATOM 3438 O O . LYS A 1 513 ? 38.103 102.303 24.598 1.00 41.02 513 LYS A O 1
ATOM 3444 N N . TRP A 1 514 ? 36.971 103.580 26.039 1.00 43.78 514 TRP A N 1
ATOM 3445 C CA . TRP A 1 514 ? 36.473 102.454 26.779 1.00 41.61 514 TRP A CA 1
ATOM 3446 C C . TRP A 1 514 ? 35.619 101.503 25.930 1.00 44.89 514 TRP A C 1
ATOM 3447 O O . TRP A 1 514 ? 35.714 100.275 26.051 1.00 45.55 514 TRP A O 1
ATOM 3458 N N . ARG A 1 515 ? 34.767 102.075 25.080 1.00 46.59 515 ARG A N 1
ATOM 3459 C CA . ARG A 1 515 ? 33.909 101.292 24.215 1.00 47.35 515 ARG A CA 1
ATOM 3460 C C . ARG A 1 515 ? 34.752 100.559 23.126 1.00 45.42 515 ARG A C 1
ATOM 3461 O O . ARG A 1 515 ? 34.609 99.349 22.937 1.00 38.19 515 ARG A O 1
ATOM 3469 N N . LEU A 1 516 ? 35.635 101.302 22.458 1.00 36.44 516 LEU A N 1
ATOM 3470 C CA . LEU A 1 516 ? 36.554 100.741 21.453 1.00 37.08 516 LEU A CA 1
ATOM 3471 C C . LEU A 1 516 ? 37.367 99.552 22.012 1.00 46.14 516 LEU A C 1
ATOM 3472 O O . LEU A 1 516 ? 37.360 98.425 21.436 1.00 42.58 516 LEU A O 1
ATOM 3477 N N . ARG A 1 517 ? 37.965 99.763 23.180 1.00 39.28 517 ARG A N 1
ATOM 3478 C CA . ARG A 1 517 ? 38.726 98.712 23.849 1.00 41.05 517 ARG A CA 1
ATOM 3479 C C . ARG A 1 517 ? 37.915 97.454 24.075 1.00 42.87 517 ARG A C 1
ATOM 3480 O O . ARG A 1 517 ? 38.389 96.310 23.775 1.00 39.09 517 ARG A O 1
ATOM 3488 N N . ASN A 1 518 ? 36.719 97.642 24.634 1.00 38.61 518 ASN A N 1
ATOM 3489 C CA . ASN A 1 518 ? 35.834 96.495 24.867 1.00 37.73 518 ASN A CA 1
ATOM 3490 C C . ASN A 1 518 ? 35.368 95.834 23.568 1.00 36.15 518 ASN A C 1
ATOM 3491 O O . ASN A 1 518 ? 35.312 94.608 23.499 1.00 38.18 518 ASN A O 1
ATOM 3496 N N . HIS A 1 519 ? 35.012 96.629 22.568 1.00 30.80 519 HIS A N 1
ATOM 3497 C CA . HIS A 1 519 ? 34.702 96.050 21.254 1.00 46.07 519 HIS A CA 1
ATOM 3498 C C . HIS A 1 519 ? 35.913 95.244 20.634 1.00 36.90 519 HIS A C 1
ATOM 3499 O O . HIS A 1 519 ? 35.754 94.072 20.256 1.00 35.46 519 HIS A O 1
ATOM 3506 N N . MET A 1 520 ? 37.101 95.869 20.619 1.00 37.80 520 MET A N 1
ATOM 3507 C CA . MET A 1 520 ? 38.311 95.180 20.117 1.00 38.81 520 MET A CA 1
ATOM 3508 C C . MET A 1 520 ? 38.549 93.859 20.869 1.00 40.01 520 MET A C 1
ATOM 3509 O O . MET A 1 520 ? 38.918 92.871 20.256 1.00 37.87 520 MET A O 1
ATOM 3514 N N . ALA A 1 521 ? 38.253 93.803 22.153 1.00 34.08 521 ALA A N 1
ATOM 3515 C CA . ALA A 1 521 ? 38.533 92.592 22.881 1.00 31.17 521 ALA A CA 1
ATOM 3516 C C . ALA A 1 521 ? 37.496 91.548 22.584 1.00 40.54 521 ALA A C 1
ATOM 3517 O O . ALA A 1 521 ? 37.744 90.328 22.685 1.00 38.87 521 ALA A O 1
ATOM 3519 N N . PHE A 1 522 ? 36.285 92.014 22.311 1.00 37.74 522 PHE A N 1
ATOM 3520 C CA . PHE A 1 522 ? 35.246 91.077 21.888 1.00 38.83 522 PHE A CA 1
ATOM 3521 C C . PHE A 1 522 ? 35.642 90.462 20.499 1.00 33.02 522 PHE A C 1
ATOM 3522 O O . PHE A 1 522 ? 35.561 89.252 20.281 1.00 34.13 522 PHE A O 1
ATOM 3530 N N . LEU A 1 523 ? 35.998 91.347 19.588 1.00 31.08 523 LEU A N 1
ATOM 3531 C CA . LEU A 1 523 ? 36.488 90.998 18.257 1.00 37.42 523 LEU A CA 1
ATOM 3532 C C . LEU A 1 523 ? 37.604 89.925 18.292 1.00 35.85 523 LEU A C 1
ATOM 3533 O O . LEU A 1 523 ? 37.465 88.809 17.756 1.00 38.72 523 LEU A O 1
ATOM 3538 N N . VAL A 1 524 ? 38.643 90.233 19.033 1.00 32.97 524 VAL A N 1
ATOM 3539 C CA . VAL A 1 524 ? 39.775 89.394 19.138 1.00 31.05 524 VAL A CA 1
ATOM 3540 C C . VAL A 1 524 ? 39.436 88.090 19.789 1.00 42.02 524 VAL A C 1
ATOM 3541 O O . VAL A 1 524 ? 39.90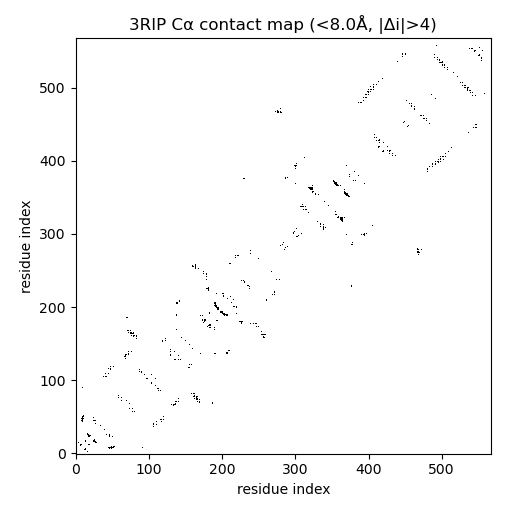3 87.017 19.329 1.00 40.32 524 VAL A O 1
ATOM 3545 N N . ASP A 1 525 ? 38.628 88.118 20.859 1.00 37.78 525 ASP A N 1
ATOM 3546 C CA . ASP A 1 525 ? 38.279 86.844 21.467 1.00 38.19 525 ASP A CA 1
ATOM 3547 C C . ASP A 1 525 ? 37.507 85.949 20.507 1.00 35.97 525 ASP A C 1
ATOM 3548 O O . ASP A 1 525 ? 37.611 84.719 20.581 1.00 33.19 525 ASP A O 1
ATOM 3553 N N . ASN A 1 526 ? 36.716 86.549 19.629 1.00 30.03 526 ASN A N 1
ATOM 3554 C CA . ASN A 1 526 ? 35.986 85.727 18.691 1.00 34.83 526 ASN A CA 1
ATOM 3555 C C . ASN A 1 526 ? 36.875 85.205 17.496 1.00 36.84 526 ASN A C 1
ATOM 3556 O O . ASN A 1 526 ? 36.664 84.082 17.069 1.00 33.49 526 ASN A O 1
ATOM 3561 N N . LEU A 1 527 ? 37.812 86.033 16.996 1.00 30.09 527 LEU A N 1
ATOM 3562 C CA . LEU A 1 527 ? 38.840 85.621 16.030 1.00 36.34 527 LEU A CA 1
ATOM 3563 C C . LEU A 1 527 ? 39.500 84.390 16.586 1.00 35.37 527 LEU A C 1
ATOM 3564 O O . LEU A 1 527 ? 39.508 83.338 15.928 1.00 32.14 527 LEU A O 1
ATOM 3569 N N . GLN A 1 528 ? 39.968 84.488 17.839 1.00 33.05 528 GLN A N 1
ATOM 3570 C CA . GLN A 1 528 ? 40.731 83.399 18.400 1.00 33.45 528 GLN A CA 1
ATOM 3571 C C . GLN A 1 528 ? 39.887 82.189 18.617 1.00 43.05 528 GLN A C 1
ATOM 3572 O O . GLN A 1 528 ? 40.361 81.057 18.395 1.00 39.67 528 GLN A O 1
ATOM 3578 N N . TYR A 1 529 ? 38.625 82.397 18.999 1.00 37.44 529 TYR A N 1
ATOM 3579 C CA . TYR A 1 529 ? 37.738 81.263 19.179 1.00 35.28 529 TYR A CA 1
ATOM 3580 C C . TYR A 1 529 ? 37.633 80.481 17.839 1.00 34.85 529 TYR A C 1
ATOM 3581 O O . TYR A 1 529 ? 37.797 79.268 17.819 1.00 36.42 529 TYR A O 1
ATOM 3590 N N . TYR A 1 530 ? 37.281 81.152 16.756 1.00 33.56 530 TYR A N 1
ATOM 3591 C CA . TYR A 1 530 ? 36.964 80.417 15.517 1.00 40.30 530 TYR A CA 1
ATOM 3592 C C . TYR A 1 530 ? 38.283 79.911 14.842 1.00 39.29 530 TYR A C 1
ATOM 3593 O O . TYR A 1 530 ? 38.320 78.775 14.387 1.00 40.13 530 TYR A O 1
ATOM 3602 N N . LEU A 1 531 ? 39.364 80.698 14.920 1.00 35.69 531 LEU A N 1
ATOM 3603 C CA . LEU A 1 531 ? 40.667 80.298 14.368 1.00 39.16 531 LEU A CA 1
ATOM 3604 C C . LEU A 1 531 ? 41.037 79.039 15.062 1.00 43.02 531 LEU A C 1
ATOM 3605 O O . LEU A 1 531 ? 41.434 78.073 14.430 1.00 44.12 531 LEU A O 1
ATOM 3610 N N . GLN A 1 532 ? 40.864 79.012 16.372 1.00 44.28 532 GLN A N 1
ATOM 3611 C CA . GLN A 1 532 ? 41.250 77.820 17.093 1.00 41.40 532 GLN A CA 1
ATOM 3612 C C . GLN A 1 532 ? 40.310 76.669 16.969 1.00 50.31 532 GLN A C 1
ATOM 3613 O O . GLN A 1 532 ? 40.769 75.536 16.988 1.00 51.09 532 GLN A O 1
ATOM 3619 N N . VAL A 1 533 ? 39.006 76.914 16.850 1.00 46.30 533 VAL A N 1
ATOM 3620 C CA . VAL A 1 533 ? 38.077 75.787 16.898 1.00 46.84 533 VAL A CA 1
ATOM 3621 C C . VAL A 1 533 ? 37.770 75.223 15.523 1.00 43.75 533 VAL A C 1
ATOM 3622 O O . VAL A 1 533 ? 37.779 74.031 15.355 1.00 50.14 533 VAL A O 1
ATOM 3626 N N . ASP A 1 534 ? 37.450 76.071 14.565 1.00 48.94 534 ASP A N 1
ATOM 3627 C CA . ASP A 1 534 ? 37.141 75.630 13.206 1.00 50.46 534 ASP A CA 1
ATOM 3628 C C . ASP A 1 534 ? 38.380 75.364 12.348 1.00 59.79 534 ASP A C 1
ATOM 3629 O O . ASP A 1 534 ? 38.245 74.891 11.225 1.00 58.71 534 ASP A O 1
ATOM 3634 N N . VAL A 1 535 ? 39.566 75.743 12.824 1.00 53.12 535 VAL A N 1
ATOM 3635 C CA . VAL A 1 535 ? 40.777 75.528 12.041 1.00 48.47 535 VAL A CA 1
ATOM 3636 C C . VAL A 1 535 ? 41.646 74.544 12.791 1.00 48.02 535 VAL A C 1
ATOM 3637 O O . VAL A 1 535 ? 41.576 73.385 12.468 1.00 54.57 535 VAL A O 1
ATOM 3641 N N . LEU A 1 536 ? 42.357 74.950 13.843 1.00 42.55 536 LEU A N 1
ATOM 3642 C CA . LEU A 1 536 ? 43.281 74.057 14.511 1.00 32.59 536 LEU A CA 1
ATOM 3643 C C . LEU A 1 536 ? 42.696 72.794 15.090 1.00 50.78 536 LEU A C 1
ATOM 3644 O O . LEU A 1 536 ? 43.044 71.678 14.639 1.00 48.29 536 LEU A O 1
ATOM 3649 N N . GLU A 1 537 ? 41.803 72.945 16.067 1.00 49.69 537 GLU A N 1
ATOM 3650 C CA . GLU A 1 537 ? 41.202 71.823 16.766 1.00 44.76 537 GLU A CA 1
ATOM 3651 C C . GLU A 1 537 ? 40.531 70.901 15.815 1.00 41.47 537 GLU A C 1
ATOM 3652 O O . GLU A 1 537 ? 40.575 69.699 15.902 1.00 43.07 537 GLU A O 1
ATOM 3658 N N . SER A 1 538 ? 39.837 71.463 14.884 1.00 44.22 538 SER A N 1
ATOM 3659 C CA . SER A 1 538 ? 39.068 70.558 14.101 1.00 43.70 538 SER A CA 1
ATOM 3660 C C . SER A 1 538 ? 40.006 69.777 13.116 1.00 52.79 538 SER A C 1
ATOM 3661 O O . SER A 1 538 ? 39.846 68.583 12.915 1.00 48.27 538 SER A O 1
ATOM 3664 N N . GLN A 1 539 ? 40.995 70.450 12.536 1.00 49.21 539 GLN A N 1
ATOM 3665 C CA . GLN A 1 539 ? 41.967 69.753 11.706 1.00 46.31 539 GLN A CA 1
ATOM 3666 C C . GLN A 1 539 ? 42.737 68.748 12.596 1.00 47.34 539 GLN A C 1
ATOM 3667 O O . GLN A 1 539 ? 42.980 67.633 12.198 1.00 47.11 539 GLN A O 1
ATOM 3673 N N . PHE A 1 540 ? 43.094 69.119 13.806 1.00 37.96 540 PHE A N 1
ATOM 3674 C CA . PHE A 1 540 ? 43.914 68.229 14.577 1.00 44.83 540 PHE A CA 1
ATOM 3675 C C . PHE A 1 540 ? 43.129 66.976 14.914 1.00 58.37 540 PHE A C 1
ATOM 3676 O O . PHE A 1 540 ? 43.639 65.846 14.986 1.00 47.40 540 PHE A O 1
ATOM 3684 N N . SER A 1 541 ? 41.853 67.222 15.105 1.00 54.37 541 SER A N 1
ATOM 3685 C CA . SER A 1 541 ? 40.896 66.207 15.390 1.00 59.18 541 SER A CA 1
ATOM 3686 C C . SER A 1 541 ? 40.820 65.124 14.355 1.00 50.92 541 SER A C 1
ATOM 3687 O O . SER A 1 541 ? 40.927 63.936 14.680 1.00 56.60 541 SER A O 1
ATOM 3690 N N . GLN A 1 542 ? 40.564 65.535 13.120 1.00 49.79 542 GLN A N 1
ATOM 3691 C CA . GLN A 1 542 ? 40.662 64.630 11.984 1.00 58.09 542 GLN A CA 1
ATOM 3692 C C . GLN A 1 542 ? 42.018 63.928 11.932 1.00 46.52 542 GLN A C 1
ATOM 3693 O O . GLN A 1 542 ? 42.075 62.742 11.790 1.00 49.43 542 GLN A O 1
ATOM 3699 N N . LEU A 1 543 ? 43.108 64.640 12.136 1.00 47.18 543 LEU A N 1
ATOM 3700 C CA . LEU A 1 543 ? 44.357 63.957 12.109 1.00 45.64 543 LEU A CA 1
ATOM 3701 C C . LEU A 1 543 ? 44.349 62.756 13.070 1.00 55.19 543 LEU A C 1
ATOM 3702 O O . LEU A 1 543 ? 44.735 61.633 12.683 1.00 53.17 543 LEU A O 1
ATOM 3707 N N . LEU A 1 544 ? 43.900 62.972 14.306 1.00 53.25 544 LEU A N 1
ATOM 3708 C CA . LEU A 1 544 ? 43.954 61.922 15.322 1.00 48.73 544 LEU A CA 1
ATOM 3709 C C . LEU A 1 544 ? 43.037 60.783 14.968 1.00 48.62 544 LEU A C 1
ATOM 3710 O O . LEU A 1 544 ? 43.376 59.644 15.205 1.00 52.30 544 LEU A O 1
ATOM 3715 N N . HIS A 1 545 ? 41.874 61.096 14.413 1.00 45.89 545 HIS A N 1
ATOM 3716 C CA . HIS A 1 545 ? 40.937 60.087 13.992 1.00 49.24 545 HIS A CA 1
ATOM 3717 C C . HIS A 1 545 ? 41.534 59.186 12.906 1.00 65.59 545 HIS A C 1
ATOM 3718 O O . HIS A 1 545 ? 41.530 57.964 13.023 1.00 56.70 545 HIS A O 1
ATOM 3725 N N . GLN A 1 546 ? 42.037 59.820 11.843 1.00 62.99 546 GLN A N 1
ATOM 3726 C CA . GLN A 1 546 ? 42.712 59.116 10.777 1.00 53.43 546 GLN A CA 1
ATOM 3727 C C . GLN A 1 546 ? 43.774 58.237 11.368 1.00 54.03 546 GLN A C 1
ATOM 3728 O O . GLN A 1 546 ? 43.815 57.061 11.088 1.00 56.78 546 GLN A O 1
ATOM 3734 N N . ILE A 1 547 ? 44.607 58.776 12.231 1.00 50.11 547 ILE A N 1
ATOM 3735 C CA . ILE A 1 547 ? 45.638 57.954 12.800 1.00 46.23 547 ILE A CA 1
ATOM 3736 C C . ILE A 1 547 ? 45.125 56.754 13.600 1.00 71.75 547 ILE A C 1
ATOM 3737 O O . ILE A 1 547 ? 45.806 55.706 13.672 1.00 63.03 547 ILE A O 1
ATOM 3742 N N . ASN A 1 548 ? 43.943 56.896 14.203 1.00 62.83 548 ASN A N 1
ATOM 3743 C CA . ASN A 1 548 ? 43.488 55.899 15.162 1.00 61.93 548 ASN A CA 1
ATOM 3744 C C . ASN A 1 548 ? 42.660 54.870 14.453 1.00 66.35 548 ASN A C 1
ATOM 3745 O O . ASN A 1 548 ? 42.482 53.750 14.931 1.00 61.32 548 ASN A O 1
ATOM 3750 N N . SER A 1 549 ? 42.127 55.238 13.309 1.00 60.31 549 SER A N 1
ATOM 3751 C CA . SER A 1 549 ? 41.241 54.315 12.690 1.00 66.77 549 SER A CA 1
ATOM 3752 C C . SER A 1 549 ? 41.900 53.599 11.480 1.00 81.40 549 SER A C 1
ATOM 3753 O O . SER A 1 549 ? 41.203 53.203 10.536 1.00 68.10 549 SER A O 1
ATOM 3756 N N . THR A 1 550 ? 43.230 53.433 11.550 1.00 56.09 550 THR A N 1
ATOM 3757 C CA . THR A 1 550 ? 44.021 52.720 10.571 1.00 52.58 550 THR A CA 1
ATOM 3758 C C . THR A 1 550 ? 45.138 52.009 11.289 1.00 65.13 550 THR A C 1
ATOM 3759 O O . THR A 1 550 ? 45.531 52.426 12.371 1.00 63.82 550 THR A O 1
ATOM 3763 N N . ARG A 1 551 ? 45.687 50.970 10.662 1.00 64.92 551 ARG A N 1
ATOM 3764 C CA . ARG A 1 551 ? 46.826 50.268 11.226 1.00 62.47 551 ARG A CA 1
ATOM 3765 C C . ARG A 1 551 ? 48.077 50.313 10.327 1.00 67.19 551 ARG A C 1
ATOM 3766 O O . ARG A 1 551 ? 49.071 49.640 10.609 1.00 66.97 551 ARG A O 1
ATOM 3772 N N . ASP A 1 552 ? 48.038 51.150 9.285 1.00 65.13 552 ASP A N 1
ATOM 3773 C CA . ASP A 1 552 ? 49.132 51.302 8.297 1.00 57.75 552 ASP A CA 1
ATOM 3774 C C . ASP A 1 552 ? 49.948 52.583 8.513 1.00 50.88 552 ASP A C 1
ATOM 3775 O O . ASP A 1 552 ? 49.416 53.659 8.497 1.00 53.86 552 ASP A O 1
ATOM 3780 N N . PHE A 1 553 ? 51.247 52.500 8.675 1.00 50.43 553 PHE A N 1
ATOM 3781 C CA . PHE A 1 553 ? 51.984 53.731 8.769 1.00 41.36 553 PHE A CA 1
ATOM 3782 C C . PHE A 1 553 ? 51.764 54.748 7.626 1.00 62.63 553 PHE A C 1
ATOM 3783 O O . PHE A 1 553 ? 51.832 55.964 7.841 1.00 57.69 553 PHE A O 1
ATOM 3791 N N . GLU A 1 554 ? 51.508 54.277 6.416 1.00 57.42 554 GLU A N 1
ATOM 3792 C CA . GLU A 1 554 ? 51.550 55.188 5.301 1.00 57.14 554 GLU A CA 1
ATOM 3793 C C . GLU A 1 554 ? 50.274 55.994 5.319 1.00 55.46 554 GLU A C 1
ATOM 3794 O O . GLU A 1 554 ? 50.236 57.109 4.821 1.00 55.93 554 GLU A O 1
ATOM 3800 N N . SER A 1 555 ? 49.242 55.443 5.940 1.00 53.62 555 SER A N 1
ATOM 3801 C CA . SER A 1 555 ? 48.032 56.203 6.215 1.00 51.48 555 SER A CA 1
ATOM 3802 C C . SER A 1 555 ? 48.206 57.354 7.207 1.00 56.69 555 SER A C 1
ATOM 3803 O O . SER A 1 555 ? 47.515 58.369 7.101 1.00 54.25 555 SER A O 1
ATOM 3806 N N . ILE A 1 556 ? 49.134 57.195 8.143 1.00 45.97 556 ILE A N 1
ATOM 3807 C CA . ILE A 1 556 ? 49.504 58.251 9.054 1.00 47.70 556 ILE A CA 1
ATOM 3808 C C . ILE A 1 556 ? 50.232 59.381 8.289 1.00 54.38 556 ILE A C 1
ATOM 3809 O O . ILE A 1 556 ? 49.836 60.534 8.404 1.00 50.78 556 ILE A O 1
ATOM 3814 N N . ARG A 1 557 ? 51.308 59.053 7.545 1.00 52.46 557 ARG A N 1
ATOM 3815 C CA . ARG A 1 557 ? 52.063 60.051 6.775 1.00 46.87 557 ARG A CA 1
ATOM 3816 C C . ARG A 1 557 ? 51.157 60.858 5.875 1.00 44.53 557 ARG A C 1
ATOM 3817 O O . ARG A 1 557 ? 51.243 62.079 5.766 1.00 45.44 557 ARG A O 1
ATOM 3825 N N . LEU A 1 558 ? 50.257 60.138 5.253 1.00 43.38 558 LEU A N 1
ATOM 3826 C CA . LEU A 1 558 ? 49.307 60.699 4.398 1.00 41.85 558 LEU A CA 1
ATOM 3827 C C . LEU A 1 558 ? 48.428 61.736 5.120 1.00 52.34 558 LEU A C 1
ATOM 3828 O O . LEU A 1 558 ? 48.377 62.895 4.728 1.00 54.84 558 LEU A O 1
ATOM 3833 N N . ALA A 1 559 ? 47.711 61.311 6.152 1.00 49.51 559 ALA A N 1
ATOM 3834 C CA . ALA A 1 559 ? 46.886 62.222 6.963 1.00 45.72 559 ALA A CA 1
ATOM 3835 C C . ALA A 1 559 ? 47.731 63.356 7.511 1.00 43.26 559 ALA A C 1
ATOM 3836 O O . ALA A 1 559 ? 47.311 64.504 7.495 1.00 44.42 559 ALA A O 1
ATOM 3838 N N . HIS A 1 560 ? 48.931 63.061 7.969 1.00 33.81 560 HIS A N 1
ATOM 3839 C CA . HIS A 1 560 ? 49.737 64.141 8.473 1.00 33.72 560 HIS A CA 1
ATOM 3840 C C . HIS A 1 560 ? 50.090 65.155 7.413 1.00 44.88 560 HIS A C 1
ATOM 3841 O O . HIS A 1 560 ? 50.116 66.349 7.704 1.00 47.19 560 HIS A O 1
ATOM 3848 N N . ASP A 1 561 ? 50.352 64.711 6.178 1.00 43.76 561 ASP A N 1
ATOM 3849 C CA . ASP A 1 561 ? 50.777 65.617 5.111 1.00 41.43 561 ASP A CA 1
ATOM 3850 C C . ASP A 1 561 ? 49.601 66.513 4.737 1.00 40.17 561 ASP A C 1
ATOM 3851 O O . ASP A 1 561 ? 49.796 67.680 4.429 1.00 44.68 561 ASP A O 1
ATOM 3856 N N . HIS A 1 562 ? 48.395 65.964 4.749 1.00 35.59 562 HIS A N 1
ATOM 3857 C CA . HIS A 1 562 ? 47.170 66.722 4.464 1.00 44.22 562 HIS A CA 1
ATOM 3858 C C . HIS A 1 562 ? 46.941 67.806 5.544 1.00 44.43 562 HIS A C 1
ATOM 3859 O O . HIS A 1 562 ? 46.830 69.009 5.229 1.00 45.60 562 HIS A O 1
ATOM 3866 N N . PHE A 1 563 ? 47.032 67.400 6.801 1.00 40.22 563 PHE A N 1
ATOM 3867 C CA . PHE A 1 563 ? 46.967 68.309 7.954 1.00 36.31 563 PHE A CA 1
ATOM 3868 C C . PHE A 1 563 ? 47.962 69.415 7.830 1.00 40.37 563 PHE A C 1
ATOM 3869 O O . PHE A 1 563 ? 47.603 70.592 7.912 1.00 40.58 563 PHE A O 1
ATOM 3877 N N . LEU A 1 564 ? 49.228 69.074 7.606 1.00 38.53 564 LEU A N 1
ATOM 3878 C CA . LEU A 1 564 ? 50.219 70.147 7.591 1.00 37.23 564 LEU A CA 1
ATOM 3879 C C . LEU A 1 564 ? 50.018 71.047 6.394 1.00 40.93 564 LEU A C 1
ATOM 3880 O O . LEU A 1 564 ? 50.203 72.265 6.474 1.00 41.68 564 LEU A O 1
ATOM 3885 N N . SER A 1 565 ? 49.630 70.455 5.274 1.00 33.28 565 SER A N 1
ATOM 3886 C CA . SER A 1 565 ? 49.417 71.244 4.084 1.00 39.40 565 SER A CA 1
ATOM 3887 C C . SER A 1 565 ? 48.227 72.214 4.239 1.00 38.81 565 SER A C 1
ATOM 3888 O O . SER A 1 565 ? 48.265 73.368 3.773 1.00 33.90 565 SER A O 1
ATOM 3891 N N . ASN A 1 566 ? 47.161 71.731 4.869 1.00 39.03 566 ASN A N 1
ATOM 3892 C CA . ASN A 1 566 ? 46.057 72.639 5.192 1.00 41.24 566 ASN A CA 1
ATOM 3893 C C . ASN A 1 566 ? 46.431 73.768 6.145 1.00 36.26 566 ASN A C 1
ATOM 3894 O O . ASN A 1 566 ? 46.030 74.906 5.898 1.00 37.53 566 ASN A O 1
ATOM 3899 N N . LEU A 1 567 ? 47.286 73.488 7.131 1.00 28.91 567 LEU A N 1
ATOM 3900 C CA . LEU A 1 567 ? 47.746 74.558 8.004 1.00 32.58 567 LEU A CA 1
ATOM 3901 C C . LEU A 1 567 ? 48.506 75.609 7.293 1.00 37.46 567 LEU A C 1
ATOM 3902 O O . LEU A 1 567 ? 48.480 76.808 7.679 1.00 34.34 567 LEU A O 1
ATOM 3907 N N . LEU A 1 568 ? 49.228 75.185 6.250 1.00 33.60 568 LEU A N 1
ATOM 3908 C CA . LEU A 1 568 ? 50.023 76.163 5.566 1.00 29.83 568 LEU A CA 1
ATOM 3909 C C . LEU A 1 568 ? 49.068 76.978 4.712 1.00 27.33 568 LEU A C 1
ATOM 3910 O O . LEU A 1 568 ? 49.199 78.153 4.659 1.00 29.76 568 LEU A O 1
ATOM 3915 N N . ALA A 1 569 ? 48.119 76.343 4.032 1.00 26.24 569 ALA A N 1
ATOM 3916 C CA . ALA A 1 569 ? 47.203 77.105 3.177 1.00 30.64 569 ALA A CA 1
ATOM 3917 C C . ALA A 1 569 ? 46.435 78.153 4.060 1.00 30.49 569 ALA A C 1
ATOM 3918 O O . ALA A 1 569 ? 46.332 79.337 3.712 1.00 31.20 569 ALA A O 1
ATOM 3920 N N . GLN A 1 570 ? 45.968 77.719 5.236 1.00 32.88 570 GLN A N 1
ATOM 3921 C CA . GLN A 1 570 ? 45.285 78.672 6.177 1.00 34.89 570 GLN A CA 1
ATOM 3922 C C . GLN A 1 570 ? 46.170 79.766 6.689 1.00 30.68 570 GLN A C 1
ATOM 3923 O O . GLN A 1 570 ? 45.705 80.895 6.816 1.00 32.39 570 GLN A O 1
ATOM 3929 N N . SER A 1 571 ? 47.444 79.497 6.911 1.00 29.44 571 SER A N 1
ATOM 3930 C CA . SER A 1 571 ? 48.315 80.582 7.306 1.00 27.19 571 SER A CA 1
ATOM 3931 C C . SER A 1 571 ? 48.353 81.635 6.250 1.00 30.10 571 SER A C 1
ATOM 3932 O O . SER A 1 571 ? 48.316 82.809 6.565 1.00 32.58 571 SER A O 1
ATOM 3935 N N . PHE A 1 572 ? 48.474 81.229 4.982 1.00 32.84 572 PHE A N 1
ATOM 3936 C CA . PHE A 1 572 ? 48.618 82.238 3.895 1.00 30.55 572 PHE A CA 1
ATOM 3937 C C . PHE A 1 572 ? 47.285 82.894 3.549 1.00 29.84 572 PHE A C 1
ATOM 3938 O O . PHE A 1 572 ? 47.269 84.038 3.177 1.00 30.85 572 PHE A O 1
ATOM 3946 N N . ILE A 1 573 ? 46.184 82.151 3.630 1.00 30.07 573 ILE A N 1
ATOM 3947 C CA . ILE A 1 573 ? 44.886 82.651 3.213 1.00 38.16 573 ILE A CA 1
ATOM 3948 C C . ILE A 1 573 ? 44.056 83.372 4.357 1.00 40.06 573 ILE A C 1
ATOM 3949 O O . ILE A 1 573 ? 43.347 84.334 4.043 1.00 38.18 573 ILE A O 1
ATOM 3954 N N . LEU A 1 574 ? 44.108 82.860 5.615 1.00 36.06 574 LEU A N 1
ATOM 3955 C CA . LEU A 1 574 ? 43.432 83.413 6.854 1.00 36.01 574 LEU A CA 1
ATOM 3956 C C . LEU A 1 574 ? 44.357 84.212 7.771 1.00 30.35 574 LEU A C 1
ATOM 3957 O O . LEU A 1 574 ? 44.184 85.440 7.979 1.00 35.81 574 LEU A O 1
ATOM 3962 N N . LEU A 1 575 ? 45.412 83.585 8.271 1.00 31.37 575 LEU A N 1
ATOM 3963 C CA . LEU A 1 575 ? 46.303 84.311 9.220 1.00 27.68 575 LEU A CA 1
ATOM 3964 C C . LEU A 1 575 ? 46.857 85.561 8.664 1.00 28.47 575 LEU A C 1
ATOM 3965 O O . LEU A 1 575 ? 46.942 86.606 9.347 1.00 30.17 575 LEU A O 1
ATOM 3970 N N . LYS A 1 576 ? 47.212 85.524 7.392 1.00 32.59 576 LYS A N 1
ATOM 3971 C CA . LYS A 1 576 ? 47.901 86.692 6.885 1.00 31.12 576 LYS A CA 1
ATOM 3972 C C . LYS A 1 576 ? 46.938 87.897 6.821 1.00 29.73 576 LYS A C 1
ATOM 3973 O O . LYS A 1 576 ? 47.271 88.974 7.248 1.00 31.04 576 LYS A O 1
ATOM 3979 N N . PRO A 1 577 ? 45.752 87.733 6.215 1.00 31.66 577 PRO A N 1
ATOM 3980 C CA . PRO A 1 577 ? 44.838 88.882 6.195 1.00 30.89 577 PRO A CA 1
ATOM 3981 C C . PRO A 1 577 ? 44.282 89.238 7.611 1.00 29.87 577 PRO A C 1
ATOM 3982 O O . PRO A 1 577 ? 44.142 90.426 7.945 1.00 31.22 577 PRO A O 1
ATOM 3986 N N . VAL A 1 578 ? 44.054 88.251 8.458 1.00 29.53 578 VAL A N 1
ATOM 3987 C CA . VAL A 1 578 ? 43.750 88.584 9.849 1.00 28.30 578 VAL A CA 1
ATOM 3988 C C . VAL A 1 578 ? 44.869 89.462 10.426 1.00 35.65 578 VAL A C 1
ATOM 3989 O O . VAL A 1 578 ? 44.595 90.521 11.015 1.00 31.02 578 VAL A O 1
ATOM 3993 N N . PHE A 1 579 ? 46.138 89.077 10.217 1.00 32.81 579 PHE A N 1
ATOM 3994 C CA . PHE A 1 579 ? 47.198 89.830 10.835 1.00 26.65 579 PHE A CA 1
ATOM 3995 C C . PHE A 1 579 ? 47.122 91.221 10.250 1.00 31.01 579 PHE A C 1
ATOM 3996 O O . PHE A 1 579 ? 47.360 92.229 10.954 1.00 32.05 579 PHE A O 1
ATOM 4004 N N . HIS A 1 580 ? 46.876 91.333 8.947 1.00 30.74 580 HIS A N 1
ATOM 4005 C CA . HIS A 1 580 ? 46.967 92.682 8.360 1.00 31.05 580 HIS A CA 1
ATOM 4006 C C . HIS A 1 580 ? 45.817 93.630 8.896 1.00 29.85 580 HIS A C 1
ATOM 4007 O O . HIS A 1 580 ? 46.038 94.808 9.108 1.00 28.41 580 HIS A O 1
ATOM 4014 N N . CYS A 1 581 ? 44.594 93.125 9.034 1.00 29.02 581 CYS A N 1
ATOM 4015 C CA . CYS A 1 581 ? 43.453 93.906 9.621 1.00 31.85 581 CYS A CA 1
ATOM 4016 C C . CYS A 1 581 ? 43.731 94.330 11.089 1.00 31.79 581 CYS A C 1
ATOM 4017 O O . CYS A 1 581 ? 43.620 95.525 11.451 1.00 31.05 581 CYS A O 1
ATOM 4020 N N . LEU A 1 582 ? 44.207 93.376 11.890 1.00 29.54 582 LEU A N 1
ATOM 4021 C CA . LEU A 1 582 ? 44.572 93.676 13.275 1.00 29.95 582 LEU A CA 1
ATOM 4022 C C . LEU A 1 582 ? 45.631 94.722 13.341 1.00 28.21 582 LEU A C 1
ATOM 4023 O O . LEU A 1 582 ? 45.540 95.661 14.131 1.00 30.64 582 LEU A O 1
ATOM 4028 N N . ASN A 1 583 ? 46.581 94.645 12.447 1.00 28.66 583 ASN A N 1
ATOM 4029 C CA . ASN A 1 583 ? 47.676 95.626 12.437 1.00 34.31 583 ASN A CA 1
ATOM 4030 C C . ASN A 1 583 ? 47.177 96.994 12.005 1.00 33.81 583 ASN A C 1
ATOM 4031 O O . ASN A 1 583 ? 47.678 98.017 12.425 1.00 35.87 583 ASN A O 1
ATOM 4036 N N . GLU A 1 584 ? 46.196 97.006 11.132 1.00 34.73 584 GLU A N 1
ATOM 4037 C CA . GLU A 1 584 ? 45.535 98.249 10.768 1.00 37.34 584 GLU A CA 1
ATOM 4038 C C . GLU A 1 584 ? 44.786 98.858 11.989 1.00 35.31 584 GLU A C 1
ATOM 4039 O O . GLU A 1 584 ? 44.918 100.051 12.304 1.00 33.71 584 GLU A O 1
ATOM 4045 N N . ILE A 1 585 ? 44.043 98.013 12.704 1.00 33.78 585 ILE A N 1
ATOM 4046 C CA . ILE A 1 585 ? 43.407 98.448 13.938 1.00 33.98 585 ILE A CA 1
ATOM 4047 C C . ILE A 1 585 ? 44.482 99.030 14.902 1.00 39.57 585 ILE A C 1
ATOM 4048 O O . ILE A 1 585 ? 44.385 100.182 15.392 1.00 39.32 585 ILE A O 1
ATOM 4053 N N . LEU A 1 586 ? 45.571 98.311 15.077 1.00 35.66 586 LEU A N 1
ATOM 4054 C CA . LEU A 1 586 ? 46.659 98.841 15.853 1.00 35.80 586 LEU A CA 1
ATOM 4055 C C . LEU A 1 586 ? 47.166 100.193 15.410 1.00 41.59 586 LEU A C 1
ATOM 4056 O O . LEU A 1 586 ? 47.470 101.004 16.271 1.00 38.39 586 LEU A O 1
ATOM 4061 N N . ASP A 1 587 ? 47.338 100.460 14.108 1.00 36.65 587 ASP A N 1
ATOM 4062 C CA . ASP A 1 587 ? 47.775 101.811 13.751 1.00 39.63 587 ASP A CA 1
ATOM 4063 C C . ASP A 1 587 ? 46.715 102.840 14.114 1.00 38.13 587 ASP A C 1
ATOM 4064 O O . ASP A 1 587 ? 47.058 103.908 14.584 1.00 40.56 587 ASP A O 1
ATOM 4069 N N . LEU A 1 588 ? 45.446 102.508 13.869 1.00 33.79 588 LEU A N 1
ATOM 4070 C CA . LEU A 1 588 ? 44.336 103.367 14.255 1.00 44.78 588 LEU A CA 1
ATOM 4071 C C . LEU A 1 588 ? 44.393 103.645 15.779 1.00 41.01 588 LEU A C 1
ATOM 4072 O O . LEU A 1 588 ? 44.288 104.791 16.203 1.00 39.56 588 LEU A O 1
ATOM 4077 N N . CYS A 1 589 ? 44.652 102.608 16.573 1.00 38.60 589 CYS A N 1
ATOM 4078 C CA . CYS A 1 589 ? 44.757 102.770 18.025 1.00 38.29 589 CYS A CA 1
ATOM 4079 C C . CYS A 1 589 ? 45.843 103.782 18.391 1.00 44.73 589 CYS A C 1
ATOM 4080 O O . CYS A 1 589 ? 45.600 104.682 19.180 1.00 44.08 589 CYS A O 1
ATOM 4083 N N . HIS A 1 590 ? 47.009 103.710 17.770 1.00 43.47 590 HIS A N 1
ATOM 4084 C CA . HIS A 1 590 ? 48.082 104.620 18.130 1.00 39.19 590 HIS A CA 1
ATOM 4085 C C . HIS A 1 590 ? 47.725 105.998 17.705 1.00 45.66 590 HIS A C 1
ATOM 4086 O O . HIS A 1 590 ? 48.077 107.002 18.360 1.00 45.36 590 HIS A O 1
ATOM 4093 N N . SER A 1 591 ? 47.026 106.050 16.588 1.00 48.72 591 SER A N 1
ATOM 4094 C CA . SER A 1 591 ? 46.557 107.304 16.048 1.00 46.50 591 SER A CA 1
ATOM 4095 C C . SER A 1 591 ? 45.526 107.955 16.959 1.00 41.90 591 SER A C 1
ATOM 4096 O O . SER A 1 591 ? 45.588 109.117 17.272 1.00 45.29 591 SER A O 1
ATOM 4099 N N . PHE A 1 592 ? 44.560 107.177 17.379 1.00 40.12 592 PHE A N 1
ATOM 4100 C CA . PHE A 1 592 ? 43.643 107.675 18.342 1.00 50.39 592 PHE A CA 1
ATOM 4101 C C . PHE A 1 592 ? 44.418 108.233 19.554 1.00 51.96 592 PHE A C 1
ATOM 4102 O O . PHE A 1 592 ? 44.274 109.405 19.891 1.00 45.75 592 PHE A O 1
ATOM 4110 N N . CYS A 1 593 ? 45.265 107.401 20.164 1.00 48.18 593 CYS A N 1
ATOM 4111 C CA . CYS A 1 593 ? 46.050 107.819 21.337 1.00 47.08 593 CYS A CA 1
ATOM 4112 C C . CYS A 1 593 ? 46.742 109.118 21.071 1.00 39.26 593 CYS A C 1
ATOM 4113 O O . CYS A 1 593 ? 46.764 110.015 21.895 1.00 46.62 593 CYS A O 1
ATOM 4116 N N . SER A 1 594 ? 47.327 109.234 19.916 1.00 41.94 594 SER A N 1
ATOM 4117 C CA . SER A 1 594 ? 48.053 110.446 19.628 1.00 44.83 594 SER A CA 1
ATOM 4118 C C . SER A 1 594 ? 47.105 111.667 19.387 1.00 55.18 594 SER A C 1
ATOM 4119 O O . SER A 1 594 ? 47.414 112.795 19.760 1.00 50.25 594 SER A O 1
ATOM 4122 N N . LEU A 1 595 ? 45.916 111.450 18.849 1.00 50.47 595 LEU A N 1
ATOM 4123 C CA . LEU A 1 595 ? 45.050 112.581 18.647 1.00 47.39 595 LEU A CA 1
ATOM 4124 C C . LEU A 1 595 ? 44.560 113.112 20.027 1.00 61.45 595 LEU A C 1
ATOM 4125 O O . LEU A 1 595 ? 44.652 114.315 20.325 1.00 48.48 595 LEU A O 1
ATOM 4130 N N . VAL A 1 596 ? 44.085 112.206 20.879 1.00 55.67 596 VAL A N 1
ATOM 4131 C CA . VAL A 1 596 ? 43.581 112.589 22.182 1.00 45.51 596 VAL A CA 1
ATOM 4132 C C . VAL A 1 596 ? 44.679 113.302 22.958 1.00 56.55 596 VAL A C 1
ATOM 4133 O O . VAL A 1 596 ? 44.454 114.308 23.643 1.00 54.23 596 VAL A O 1
ATOM 4137 N N . SER A 1 597 ? 45.897 112.817 22.836 1.00 60.06 597 SER A N 1
ATOM 4138 C CA . SER A 1 597 ? 46.941 113.411 23.638 1.00 55.93 597 SER A CA 1
ATOM 4139 C C . SER A 1 597 ? 47.277 114.857 23.230 1.00 70.57 597 SER A C 1
ATOM 4140 O O . SER A 1 597 ? 48.120 115.495 23.876 1.00 63.24 597 SER A O 1
ATOM 4143 N N . GLN A 1 598 ? 46.611 115.390 22.198 1.00 68.22 598 GLN A N 1
ATOM 4144 C CA . GLN A 1 598 ? 46.829 116.813 21.819 1.00 68.20 598 GLN A CA 1
ATOM 4145 C C . GLN A 1 598 ? 45.984 117.879 22.525 1.00 75.31 598 GLN A C 1
ATOM 4146 O O . GLN A 1 598 ? 46.132 119.069 22.233 1.00 75.97 598 GLN A O 1
ATOM 4152 N N . ASN A 1 599 ? 45.115 117.467 23.450 1.00 72.23 599 ASN A N 1
ATOM 4153 C CA . ASN A 1 599 ? 44.445 118.400 24.367 1.00 63.91 599 ASN A CA 1
ATOM 4154 C C . ASN A 1 599 ? 43.718 119.547 23.642 1.00 90.71 599 ASN A C 1
ATOM 4155 O O . ASN A 1 599 ? 43.730 120.709 24.074 1.00 70.55 599 ASN A O 1
ATOM 4160 N N . LEU A 1 600 ? 43.091 119.197 22.516 1.00 69.61 600 LEU A N 1
ATOM 4161 C CA . LEU A 1 600 ? 42.254 120.138 21.756 1.00 81.83 600 LEU A CA 1
ATOM 4162 C C . LEU A 1 600 ? 41.010 120.489 22.595 1.00 72.88 600 LEU A C 1
ATOM 4163 O O . LEU A 1 600 ? 41.015 120.264 23.833 1.00 71.09 600 LEU A O 1
ATOM 4166 N N . LEU A 1 603 ? 35.869 120.178 22.050 1.00 58.94 603 LEU A N 1
ATOM 4167 C CA . LEU A 1 603 ? 34.980 120.386 20.903 1.00 67.42 603 LEU A CA 1
ATOM 4168 C C . LEU A 1 603 ? 35.547 121.230 19.744 1.00 73.71 603 LEU A C 1
ATOM 4169 O O . LEU A 1 603 ? 34.769 121.826 18.965 1.00 68.07 603 LEU A O 1
ATOM 4171 N N . ASP A 1 604 ? 36.882 121.274 19.634 1.00 72.74 604 ASP A N 1
ATOM 4172 C CA . ASP A 1 604 ? 37.627 121.838 18.477 1.00 54.30 604 ASP A CA 1
ATOM 4173 C C . ASP A 1 604 ? 37.140 121.200 17.156 1.00 87.27 604 ASP A C 1
ATOM 4174 O O . ASP A 1 604 ? 36.761 119.986 17.137 1.00 77.49 604 ASP A O 1
ATOM 4179 N N . GLU A 1 605 ? 37.169 121.992 16.064 1.00 84.43 605 GLU A N 1
ATOM 4180 C CA . GLU A 1 605 ? 36.707 121.560 14.715 1.00 83.19 605 GLU A CA 1
ATOM 4181 C C . GLU A 1 605 ? 37.447 120.341 14.138 1.00 73.15 605 GLU A C 1
ATOM 4182 O O . GLU A 1 605 ? 36.834 119.274 13.997 1.00 76.42 605 GLU A O 1
ATOM 4184 N N . ARG A 1 606 ? 38.730 120.504 13.775 1.00 69.99 606 ARG A N 1
ATOM 4185 C CA . ARG A 1 606 ? 39.561 119.378 13.279 1.00 96.50 606 ARG A CA 1
ATOM 4186 C C . ARG A 1 606 ? 39.609 118.127 14.197 1.00 105.66 606 ARG A C 1
ATOM 4187 O O . ARG A 1 606 ? 39.816 117.005 13.702 1.00 92.52 606 ARG A O 1
ATOM 4195 N N . GLY A 1 607 ? 39.475 118.338 15.514 1.00 81.23 607 GLY A N 1
ATOM 4196 C CA . GLY A 1 607 ? 39.523 117.259 16.503 1.00 89.44 607 GLY A CA 1
ATOM 4197 C C . GLY A 1 607 ? 38.374 116.285 16.347 1.00 86.58 607 GLY A C 1
ATOM 4198 O O . GLY A 1 607 ? 38.600 115.072 16.231 1.00 83.54 607 GLY A O 1
ATOM 4199 N N . ALA A 1 608 ? 37.148 116.822 16.312 1.00 84.57 608 ALA A N 1
ATOM 4200 C CA . ALA A 1 608 ? 35.930 116.013 16.073 1.00 104.39 608 ALA A CA 1
ATOM 4201 C C . ALA A 1 608 ? 35.904 115.356 14.676 1.00 83.27 608 ALA A C 1
ATOM 4202 O O . ALA A 1 608 ? 35.254 114.308 14.496 1.00 70.47 608 ALA A O 1
ATOM 4204 N N . ALA A 1 609 ? 36.615 115.976 13.712 1.00 77.16 609 ALA A N 1
ATOM 4205 C CA . ALA A 1 609 ? 36.764 115.424 12.355 1.00 86.91 609 ALA A CA 1
ATOM 4206 C C . ALA A 1 609 ? 37.618 114.174 12.399 1.00 90.23 609 ALA A C 1
ATOM 4207 O O . ALA A 1 609 ? 37.124 113.067 12.124 1.00 84.89 609 ALA A O 1
ATOM 4209 N N . GLN A 1 610 ? 38.895 114.362 12.748 1.00 78.78 610 GLN A N 1
ATOM 4210 C CA . GLN A 1 610 ? 39.834 113.269 12.972 1.00 76.65 610 GLN A CA 1
ATOM 4211 C C . GLN A 1 610 ? 39.175 112.149 13.759 1.00 71.07 610 GLN A C 1
ATOM 4212 O O . GLN A 1 610 ? 39.182 110.980 13.353 1.00 61.32 610 GLN A O 1
ATOM 4218 N N . LEU A 1 611 ? 38.584 112.539 14.885 1.00 53.96 611 LEU A N 1
ATOM 4219 C CA . LEU A 1 611 ? 37.949 111.596 15.744 1.00 61.14 611 LEU A CA 1
ATOM 4220 C C . LEU A 1 611 ? 37.024 110.684 14.958 1.00 81.97 611 LEU A C 1
ATOM 4221 O O . LEU A 1 611 ? 36.966 109.484 15.210 1.00 72.82 611 LEU A O 1
ATOM 4226 N N . SER A 1 612 ? 36.313 111.249 13.991 1.00 74.05 612 SER A N 1
ATOM 4227 C CA . SER A 1 612 ? 35.303 110.491 13.288 1.00 68.52 612 SER A CA 1
ATOM 4228 C C . SER A 1 612 ? 35.927 109.617 12.195 1.00 67.17 612 SER A C 1
ATOM 4229 O O . SER A 1 612 ? 35.524 108.466 12.026 1.00 64.32 612 SER A O 1
ATOM 4232 N N . ILE A 1 613 ? 36.909 110.152 11.469 1.00 48.21 613 ILE A N 1
ATOM 4233 C CA . ILE A 1 613 ? 37.705 109.324 10.586 1.00 50.61 613 ILE A CA 1
ATOM 4234 C C . ILE A 1 613 ? 38.238 108.069 11.340 1.00 61.09 613 ILE A C 1
ATOM 4235 O O . ILE A 1 613 ? 38.043 106.951 10.889 1.00 60.92 613 ILE A O 1
ATOM 4240 N N . LEU A 1 614 ? 38.874 108.261 12.500 1.00 55.75 614 LEU A N 1
ATOM 4241 C CA . LEU A 1 614 ? 39.415 107.140 13.249 1.00 51.19 614 LEU A CA 1
ATOM 4242 C C . LEU A 1 614 ? 38.339 106.132 13.593 1.00 51.03 614 LEU A C 1
ATOM 4243 O O . LEU A 1 614 ? 38.577 104.937 13.450 1.00 51.69 614 LEU A O 1
ATOM 4248 N N . VAL A 1 615 ? 37.149 106.599 13.979 1.00 49.37 615 VAL A N 1
ATOM 4249 C CA . VAL A 1 615 ? 36.076 105.683 14.415 1.00 48.81 615 VAL A CA 1
ATOM 4250 C C . VAL A 1 615 ? 35.491 104.877 13.254 1.00 52.81 615 VAL A C 1
ATOM 4251 O O . VAL A 1 615 ? 35.029 103.737 13.438 1.00 54.32 615 VAL A O 1
ATOM 4255 N N . LYS A 1 616 ? 35.527 105.457 12.056 1.00 54.48 616 LYS A N 1
ATOM 4256 C CA . LYS A 1 616 ? 35.064 104.754 10.865 1.00 55.86 616 LYS A CA 1
ATOM 4257 C C . LYS A 1 616 ? 36.104 103.720 10.461 1.00 54.34 616 LYS A C 1
ATOM 4258 O O . LYS A 1 616 ? 35.719 102.637 10.026 1.00 51.34 616 LYS A O 1
ATOM 4261 N N . GLY A 1 617 ? 37.392 104.081 10.560 1.00 47.94 617 GLY A N 1
ATOM 4262 C CA . GLY A 1 617 ? 38.486 103.106 10.458 1.00 44.74 617 GLY A CA 1
ATOM 4263 C C . GLY A 1 617 ? 38.224 101.869 11.315 1.00 46.48 617 GLY A C 1
ATOM 4264 O O . GLY A 1 617 ? 38.184 100.735 10.798 1.00 47.70 617 GLY A O 1
ATOM 4265 N N . PHE A 1 618 ? 37.970 102.061 12.609 1.00 44.23 618 PHE A N 1
ATOM 4266 C CA . PHE A 1 618 ? 37.945 100.919 13.506 1.00 43.23 618 PHE A CA 1
ATOM 4267 C C . PHE A 1 618 ? 36.823 100.060 13.046 1.00 42.68 618 PHE A C 1
ATOM 4268 O O . PHE A 1 618 ? 36.884 98.801 12.984 1.00 43.49 618 PHE A O 1
ATOM 4276 N N . SER A 1 619 ? 35.772 100.777 12.694 1.00 46.50 619 SER A N 1
ATOM 4277 C CA . SER A 1 619 ? 34.500 100.164 12.347 1.00 46.40 619 SER A CA 1
ATOM 4278 C C . SER A 1 619 ? 34.575 99.374 11.055 1.00 38.57 619 SER A C 1
ATOM 4279 O O . SER A 1 619 ? 34.053 98.309 10.945 1.00 39.18 619 SER A O 1
ATOM 4282 N N . ARG A 1 620 ? 35.236 99.919 10.068 1.00 35.38 620 ARG A N 1
ATOM 4283 C CA . ARG A 1 620 ? 35.411 99.205 8.849 1.00 40.16 620 ARG A CA 1
ATOM 4284 C C . ARG A 1 620 ? 36.335 97.921 8.972 1.00 52.80 620 ARG A C 1
ATOM 4285 O O . ARG A 1 620 ? 35.929 96.806 8.551 1.00 44.83 620 ARG A O 1
ATOM 4293 N N . GLN A 1 621 ? 37.540 98.086 9.556 1.00 45.76 621 GLN A N 1
ATOM 4294 C CA . GLN A 1 621 ? 38.422 96.953 9.938 1.00 40.95 621 GLN A CA 1
ATOM 4295 C C . GLN A 1 621 ? 37.668 95.938 10.749 1.00 40.54 621 GLN A C 1
ATOM 4296 O O . GLN A 1 621 ? 37.729 94.737 10.494 1.00 41.94 621 GLN A O 1
ATOM 4302 N N . SER A 1 622 ? 36.828 96.408 11.650 1.00 41.75 622 SER A N 1
ATOM 4303 C CA . SER A 1 622 ? 36.140 95.440 12.479 1.00 41.78 622 SER A CA 1
ATOM 4304 C C . SER A 1 622 ? 35.157 94.617 11.652 1.00 37.27 622 SER A C 1
ATOM 4305 O O . SER A 1 622 ? 34.975 93.400 11.796 1.00 39.74 622 SER A O 1
ATOM 4308 N N . SER A 1 623 ? 34.485 95.305 10.768 1.00 41.69 623 SER A N 1
ATOM 4309 C CA . SER A 1 623 ? 33.478 94.667 9.951 1.00 46.27 623 SER A CA 1
ATOM 4310 C C . SER A 1 623 ? 34.118 93.643 8.970 1.00 45.20 623 SER A C 1
ATOM 4311 O O . SER A 1 623 ? 33.629 92.503 8.761 1.00 43.95 623 SER A O 1
ATOM 4314 N N . LEU A 1 624 ? 35.220 94.054 8.377 1.00 36.51 624 LEU A N 1
ATOM 4315 C CA . LEU A 1 624 ? 35.994 93.151 7.567 1.00 38.65 624 LEU A CA 1
ATOM 4316 C C . LEU A 1 624 ? 36.457 91.841 8.275 1.00 38.66 624 LEU A C 1
ATOM 4317 O O . LEU A 1 624 ? 36.287 90.729 7.732 1.00 40.29 624 LEU A O 1
ATOM 4322 N N . LEU A 1 625 ? 37.003 91.964 9.478 1.00 30.95 625 LEU A N 1
ATOM 4323 C CA . LEU A 1 625 ? 37.391 90.796 10.236 1.00 38.20 625 LEU A CA 1
ATOM 4324 C C . LEU A 1 625 ? 36.211 89.903 10.434 1.00 38.05 625 LEU A C 1
ATOM 4325 O O . LEU A 1 625 ? 36.297 88.655 10.334 1.00 35.07 625 LEU A O 1
ATOM 4330 N N . PHE A 1 626 ? 35.070 90.531 10.713 1.00 38.69 626 PHE A N 1
ATOM 4331 C CA . PHE A 1 626 ? 33.865 89.694 10.886 1.00 39.77 626 PHE A CA 1
ATOM 4332 C C . PHE A 1 626 ? 33.519 89.018 9.600 1.00 34.49 626 PHE A C 1
ATOM 4333 O O . PHE A 1 626 ? 33.251 87.844 9.612 1.00 35.92 626 PHE A O 1
ATOM 4341 N N . LYS A 1 627 ? 33.565 89.730 8.480 1.00 35.71 627 LYS A N 1
ATOM 4342 C CA . LYS A 1 627 ? 33.331 89.032 7.211 1.00 39.89 627 LYS A CA 1
ATOM 4343 C C . LYS A 1 627 ? 34.363 87.882 6.975 1.00 41.05 627 LYS A C 1
ATOM 4344 O O . LYS A 1 627 ? 34.006 86.775 6.609 1.00 39.72 627 LYS A O 1
ATOM 4350 N N . ILE A 1 628 ? 35.632 88.113 7.313 1.00 41.83 628 ILE A N 1
ATOM 4351 C CA . ILE A 1 628 ? 36.641 87.087 7.141 1.00 32.23 628 ILE A CA 1
ATOM 4352 C C . ILE A 1 628 ? 36.279 85.864 7.925 1.00 35.64 628 ILE A C 1
ATOM 4353 O O . ILE A 1 628 ? 36.469 84.732 7.484 1.00 37.84 628 ILE A O 1
ATOM 4358 N N . LEU A 1 629 ? 35.716 86.076 9.105 1.00 42.07 629 LEU A N 1
ATOM 4359 C CA . LEU A 1 629 ? 35.279 84.956 9.933 1.00 41.54 629 LEU A CA 1
ATOM 4360 C C . LEU A 1 629 ? 34.212 84.031 9.334 1.00 36.37 629 LEU A C 1
ATOM 4361 O O . LEU A 1 629 ? 34.218 82.825 9.642 1.00 40.73 629 LEU A O 1
ATOM 4366 N N . SER A 1 630 ? 33.310 84.492 8.479 1.00 35.17 630 SER A N 1
ATOM 4367 C CA . SER A 1 630 ? 32.482 83.425 7.854 1.00 45.22 630 SER A CA 1
ATOM 4368 C C . SER A 1 630 ? 33.298 82.438 7.028 1.00 49.76 630 SER A C 1
ATOM 4369 O O . SER A 1 630 ? 32.972 81.241 7.027 1.00 48.20 630 SER A O 1
ATOM 4372 N N . SER A 1 631 ? 34.331 82.943 6.330 1.00 43.57 631 SER A N 1
ATOM 4373 C CA . SER A 1 631 ? 35.128 82.099 5.472 1.00 47.42 631 SER A CA 1
ATOM 4374 C C . SER A 1 631 ? 35.746 81.128 6.360 1.00 42.71 631 SER A C 1
ATOM 4375 O O . SER A 1 631 ? 35.769 79.958 6.051 1.00 47.98 631 SER A O 1
ATOM 4378 N N . VAL A 1 632 ? 36.288 81.606 7.467 1.00 40.70 632 VAL A N 1
ATOM 4379 C CA . VAL A 1 632 ? 36.921 80.686 8.387 1.00 39.93 632 VAL A CA 1
ATOM 4380 C C . VAL A 1 632 ? 35.952 79.542 8.702 1.00 54.21 632 VAL A C 1
ATOM 4381 O O . VAL A 1 632 ? 36.358 78.391 8.870 1.00 53.45 632 VAL A O 1
ATOM 4385 N N . ARG A 1 633 ? 34.660 79.850 8.758 1.00 51.08 633 ARG A N 1
ATOM 4386 C CA . ARG A 1 633 ? 33.699 78.861 9.222 1.00 57.34 633 ARG A CA 1
ATOM 4387 C C . ARG A 1 633 ? 33.370 77.872 8.099 1.00 71.00 633 ARG A C 1
ATOM 4388 O O . ARG A 1 633 ? 33.443 76.646 8.295 1.00 73.93 633 ARG A O 1
ATOM 4396 N N . ASN A 1 634 ? 33.029 78.405 6.926 1.00 65.23 634 ASN A N 1
ATOM 4397 C CA . ASN A 1 634 ? 32.792 77.601 5.711 1.00 64.38 634 ASN A CA 1
ATOM 4398 C C . ASN A 1 634 ? 34.005 76.853 5.162 1.00 52.85 634 ASN A C 1
ATOM 4399 O O . ASN A 1 634 ? 33.858 75.897 4.449 1.00 61.31 634 ASN A O 1
ATOM 4404 N N . HIS A 1 635 ? 35.215 77.266 5.497 1.00 57.74 635 HIS A N 1
ATOM 4405 C CA . HIS A 1 635 ? 36.386 76.754 4.767 1.00 67.42 635 HIS A CA 1
ATOM 4406 C C . HIS A 1 635 ? 36.236 76.979 3.244 1.00 58.13 635 HIS A C 1
ATOM 4407 O O . HIS A 1 635 ? 36.580 76.094 2.457 1.00 59.00 635 HIS A O 1
ATOM 4414 N N . GLN A 1 636 ? 35.672 78.122 2.853 1.00 49.60 636 GLN A N 1
ATOM 4415 C CA . GLN A 1 636 ? 35.678 78.580 1.489 1.00 47.44 636 GLN A CA 1
ATOM 4416 C C . GLN A 1 636 ? 36.019 80.026 1.517 1.00 49.38 636 GLN A C 1
ATOM 4417 O O . GLN A 1 636 ? 35.664 80.714 2.437 1.00 55.51 636 GLN A O 1
ATOM 4423 N N . ILE A 1 637 ? 36.730 80.502 0.520 1.00 44.40 637 ILE A N 1
ATOM 4424 C CA . ILE A 1 637 ? 37.069 81.904 0.484 1.00 47.15 637 ILE A CA 1
ATOM 4425 C C . ILE A 1 637 ? 35.838 82.688 -0.005 1.00 46.44 637 ILE A C 1
ATOM 4426 O O . ILE A 1 637 ? 35.270 82.319 -1.013 1.00 47.64 637 ILE A O 1
ATOM 4431 N N . ASN A 1 638 ? 35.434 83.761 0.667 1.00 38.10 638 ASN A N 1
ATOM 4432 C CA . ASN A 1 638 ? 34.315 84.524 0.146 1.00 37.29 638 ASN A CA 1
ATOM 4433 C C . ASN A 1 638 ? 34.813 85.774 -0.544 1.00 43.83 638 ASN A C 1
ATOM 4434 O O . ASN A 1 638 ? 36.054 86.077 -0.502 1.00 41.41 638 ASN A O 1
ATOM 4439 N N . SER A 1 639 ? 33.892 86.538 -1.135 1.00 34.45 639 SER A N 1
ATOM 4440 C CA . SER A 1 639 ? 34.314 87.646 -1.977 1.00 36.75 639 SER A CA 1
ATOM 4441 C C . SER A 1 639 ? 35.070 88.653 -1.217 1.00 40.57 639 SER A C 1
ATOM 4442 O O . SER A 1 639 ? 36.025 89.233 -1.758 1.00 44.56 639 SER A O 1
ATOM 4445 N N . ASP A 1 640 ? 34.658 88.885 0.026 1.00 37.98 640 ASP A N 1
ATOM 4446 C CA . ASP A 1 640 ? 35.301 89.890 0.865 1.00 38.12 640 ASP A CA 1
ATOM 4447 C C . ASP A 1 640 ? 36.763 89.527 1.157 1.00 38.54 640 ASP A C 1
ATOM 4448 O O . ASP A 1 640 ? 37.633 90.359 1.069 1.00 34.17 640 ASP A O 1
ATOM 4453 N N . LEU A 1 641 ? 36.976 88.276 1.544 1.00 30.00 641 LEU A N 1
ATOM 4454 C CA . LEU A 1 641 ? 38.282 87.754 1.769 1.00 36.44 641 LEU A CA 1
ATOM 4455 C C . LEU A 1 641 ? 39.120 87.772 0.413 1.00 36.92 641 LEU A C 1
ATOM 4456 O O . LEU A 1 641 ? 40.225 88.370 0.304 1.00 33.08 641 LEU A O 1
ATOM 4461 N N . ALA A 1 642 ? 38.527 87.242 -0.630 1.00 36.19 642 ALA A N 1
ATOM 4462 C CA . ALA A 1 642 ? 39.153 87.336 -1.980 1.00 30.31 642 ALA A CA 1
ATOM 4463 C C . ALA A 1 642 ? 39.566 88.728 -2.325 1.00 37.73 642 ALA A C 1
ATOM 4464 O O . ALA A 1 642 ? 40.733 88.975 -2.697 1.00 33.66 642 ALA A O 1
ATOM 4466 N N . GLN A 1 643 ? 38.668 89.713 -2.198 1.00 38.73 643 GLN A N 1
ATOM 4467 C CA . GLN A 1 643 ? 39.139 91.067 -2.577 1.00 34.84 643 GLN A CA 1
ATOM 4468 C C . GLN A 1 643 ? 40.132 91.600 -1.651 1.00 34.14 643 GLN A C 1
ATOM 4469 O O . GLN A 1 643 ? 40.943 92.447 -2.013 1.00 38.12 643 GLN A O 1
ATOM 4475 N N . LEU A 1 644 ? 40.032 91.225 -0.394 1.00 34.50 644 LEU A N 1
ATOM 4476 C CA . LEU A 1 644 ? 41.039 91.785 0.509 1.00 34.83 644 LEU A CA 1
ATOM 4477 C C . LEU A 1 644 ? 42.446 91.166 0.135 1.00 33.02 644 LEU A C 1
ATOM 4478 O O . LEU A 1 644 ? 43.468 91.845 0.102 1.00 30.12 644 LEU A O 1
ATOM 4483 N N . LEU A 1 645 ? 42.500 89.855 -0.068 1.00 30.67 645 LEU A N 1
ATOM 4484 C CA . LEU A 1 645 ? 43.780 89.222 -0.524 1.00 31.09 645 LEU A CA 1
ATOM 4485 C C . LEU A 1 645 ? 44.296 89.921 -1.810 1.00 31.86 645 LEU A C 1
ATOM 4486 O O . LEU A 1 645 ? 45.479 90.364 -1.956 1.00 32.05 645 LEU A O 1
ATOM 4491 N N . LEU A 1 646 ? 43.379 90.141 -2.735 1.00 36.91 646 LEU A N 1
ATOM 4492 C CA . LEU A 1 646 ? 43.747 90.907 -3.934 1.00 33.90 646 LEU A CA 1
ATOM 4493 C C . LEU A 1 646 ? 44.315 92.274 -3.639 1.00 40.36 646 LEU A C 1
ATOM 4494 O O . LEU A 1 646 ? 45.431 92.611 -4.172 1.00 40.13 646 LEU A O 1
ATOM 4499 N N . ARG A 1 647 ? 43.613 93.069 -2.809 1.00 37.91 647 ARG A N 1
ATOM 4500 C CA . ARG A 1 647 ? 44.147 94.389 -2.445 1.00 38.09 647 ARG A CA 1
ATOM 4501 C C . ARG A 1 647 ? 45.514 94.295 -1.811 1.00 36.78 647 ARG A C 1
ATOM 4502 O O . ARG A 1 647 ? 46.361 95.143 -2.033 1.00 39.39 647 ARG A O 1
ATOM 4510 N N . LEU A 1 648 ? 45.740 93.283 -0.995 1.00 37.39 648 LEU A N 1
ATOM 4511 C CA . LEU A 1 648 ? 47.048 93.175 -0.357 1.00 40.77 648 LEU A CA 1
ATOM 4512 C C . LEU A 1 648 ? 48.203 92.865 -1.371 1.00 41.57 648 LEU A C 1
ATOM 4513 O O . LEU A 1 648 ? 49.286 93.368 -1.216 1.00 39.19 648 LEU A O 1
ATOM 4518 N N . ASP A 1 649 ? 47.953 92.017 -2.362 1.00 39.99 649 ASP A N 1
ATOM 4519 C CA . ASP A 1 649 ? 48.908 91.767 -3.462 1.00 46.02 649 ASP A CA 1
ATOM 4520 C C . ASP A 1 649 ? 49.067 93.036 -4.334 1.00 48.29 649 ASP A C 1
ATOM 4521 O O . ASP A 1 649 ? 50.172 93.446 -4.682 1.00 47.76 649 ASP A O 1
ATOM 4526 N N . TYR A 1 650 ? 47.976 93.725 -4.605 1.00 48.98 650 TYR A N 1
ATOM 4527 C CA . TYR A 1 650 ? 48.110 95.004 -5.290 1.00 53.68 650 TYR A CA 1
ATOM 4528 C C . TYR A 1 650 ? 48.990 96.017 -4.561 1.00 59.57 650 TYR A C 1
ATOM 4529 O O . TYR A 1 650 ? 49.767 96.707 -5.199 1.00 67.38 650 TYR A O 1
ATOM 4538 N N . ASN A 1 651 ? 48.884 96.127 -3.237 1.00 66.74 651 ASN A N 1
ATOM 4539 C CA . ASN A 1 651 ? 49.760 97.051 -2.485 1.00 64.18 651 ASN A CA 1
ATOM 4540 C C . ASN A 1 651 ? 51.231 96.675 -2.479 1.00 74.76 651 ASN A C 1
ATOM 4541 O O . ASN A 1 651 ? 52.088 97.555 -2.441 1.00 77.53 651 ASN A O 1
ATOM 4546 N N . LYS A 1 652 ? 51.519 95.371 -2.496 1.00 73.76 652 LYS A N 1
ATOM 4547 C CA . LYS A 1 652 ? 52.889 94.870 -2.447 1.00 80.15 652 LYS A CA 1
ATOM 4548 C C . LYS A 1 652 ? 53.618 95.176 -3.759 1.00 91.98 652 LYS A C 1
ATOM 4549 O O . LYS A 1 652 ? 54.788 95.564 -3.756 1.00 81.46 652 LYS A O 1
ATOM 4555 N N . TYR A 1 653 ? 52.896 95.017 -4.871 1.00 93.80 653 TYR A N 1
ATOM 4556 C CA . TYR A 1 653 ? 53.486 95.099 -6.209 1.00 93.02 653 TYR A CA 1
ATOM 4557 C C . TYR A 1 653 ? 53.328 96.449 -6.883 1.00 106.26 653 TYR A C 1
ATOM 4558 O O . TYR A 1 653 ? 54.299 96.970 -7.440 1.00 102.72 653 TYR A O 1
ATOM 4567 N N . TYR A 1 654 ? 52.122 97.009 -6.855 1.00 100.78 654 TYR A N 1
ATOM 4568 C CA . TYR A 1 654 ? 51.938 98.361 -7.382 1.00 96.98 654 TYR A CA 1
ATOM 4569 C C . TYR A 1 654 ? 51.952 99.338 -6.219 1.00 81.84 654 TYR A C 1
ATOM 4570 O O . TYR A 1 654 ? 52.321 100.492 -6.390 1.00 90.22 654 TYR A O 1
#

Organism: Homo sapiens (NCBI:txid9606)

Nearest PDB structures (foldseek):
  3rip-assembly1_A  TM=1.002E+00  e=5.568E-77  Homo sapiens
  6v6s-assembly1_I  TM=8.627E-01  e=8.303E-55  Homo sapiens
  9eoj-assembly1_V  TM=8.352E-01  e=1.185E-51  Xenopus laevis
  7qje-assembly1_I  TM=8.452E-01  e=1.151E-48  Homo sapiens
  8vrj-assembly1_I  TM=8.398E-01  e=2.112E-46  Homo sapiens

Foldseek 3Di:
DVVQLLCLLVQDHDVAQHQDPVPGTDHDCDDPPDDNVLNVLSHLSRVLSRLVNVLVVLLVVAEPYVAAYDDLSNLLSVLSVVLCVVVVVLSVVVVVVCVVPVVDDSVNNSVSCVVSSVQRPLVVVLVVCCHPVVQAALSNLQSLVVSLVVDDPSNVLSSLSSNLSSVLVVLVQLLCQLLALDHPGPPPRHQWDWPVQIDIDGNPVNHRPVADPVLVVLSNVNRSLQVLPPAPPDHDRLCPVVSVVLNVLSVVCSPDSHHDNVSVSVSSVVSSVSSFLSVLCCQVPPPPVVPVVVVLCVQLVVVVVQLLLQLLVQCVVQFAFQHDPCSQVVSLVSSVVSCVVVVPPPPPQSVQKGWFACDPVGTNLVRIWMDGNDHPPCCVLVPVVVRVLSGVLSSLNSLLVNLLSVLLVLLVVCQDPVNDPPDDLNVVSVVLNVLSVVLVVVLCVLCCVLQPVVLVVVLVVQSVVDSGNVSNSVSVVVSSVSSNVCSLQPSVLSSVLSVQLVVLSVVSSVLSVVPDVDDVSVVNVVVSVVSSVVSSVLSVVSSVCSNVVHQDPSSVVVSVVVVVVVPD